Protein 3IFV (pdb70)

Radius of gyration: 31.75 Å; Cα contacts (8 Å, |Δi|>4): 1820; chains: 3; bounding box: 83×83×33 Å

B-factor: mean 26.05, std 8.72, range [5.98, 57.36]

Structure (mmCIF, N/CA/C/O backbone):
data_3IFV
#
_entry.id   3IFV
#
_cell.length_a   83.360
_cell.length_b   143.760
_cell.length_c   78.030
_cell.angle_alpha   90.00
_cell.angle_beta   121.56
_cell.angle_gamma   90.00
#
_symmetry.space_group_name_H-M   'C 1 2 1'
#
loop_
_entity.id
_entity.type
_entity.pdbx_description
1 polymer PCNA
2 non-polymer 'SODIUM ION'
3 water water
#
loop_
_atom_site.group_PDB
_atom_site.id
_atom_site.type_symbol
_atom_site.label_atom_id
_atom_site.label_alt_id
_atom_site.label_comp_id
_atom_site.label_asym_id
_atom_site.label_entity_id
_atom_site.label_seq_id
_atom_site.pdbx_PDB_ins_code
_atom_site.Cartn_x
_atom_site.Cartn_y
_atom_site.Cartn_z
_atom_site.occupancy
_atom_site.B_iso_or_equiv
_atom_site.auth_seq_id
_atom_site.auth_comp_id
_atom_site.auth_asym_id
_atom_site.auth_atom_id
_atom_site.pdbx_PDB_model_num
ATOM 1 N N . PHE A 1 2 ? 27.686 39.611 18.343 1.00 45.24 2 PHE A N 1
ATOM 2 C CA . PHE A 1 2 ? 26.996 38.610 19.215 1.00 45.35 2 PHE A CA 1
ATOM 3 C C . PHE A 1 2 ? 27.907 37.921 20.235 1.00 44.94 2 PHE A C 1
ATOM 4 O O . PHE A 1 2 ? 29.084 37.681 19.979 1.00 44.67 2 PHE A O 1
ATOM 12 N N . LYS A 1 3 ? 27.344 37.578 21.386 1.00 44.07 3 LYS A N 1
ATOM 13 C CA . LYS A 1 3 ? 28.058 36.669 22.257 1.00 43.72 3 LYS A CA 1
ATOM 14 C C . LYS A 1 3 ? 27.157 35.905 23.239 1.00 42.27 3 LYS A C 1
ATOM 15 O O . LYS A 1 3 ? 26.390 36.497 23.984 1.00 42.46 3 LYS A O 1
ATOM 21 N N . ALA A 1 4 ? 27.247 34.579 23.221 1.00 40.81 4 ALA A N 1
ATOM 22 C CA . ALA A 1 4 ? 26.358 33.778 24.060 1.00 38.91 4 ALA A CA 1
ATOM 23 C C . ALA A 1 4 ? 27.012 32.588 24.697 1.00 37.37 4 ALA A C 1
ATOM 24 O O . ALA A 1 4 ? 27.962 32.069 24.204 1.00 37.75 4 ALA A O 1
ATOM 26 N N . ILE A 1 5 ? 26.433 32.124 25.778 1.00 36.87 5 ILE A N 1
ATOM 27 C CA . ILE A 1 5 ? 26.918 30.956 26.427 1.00 36.71 5 ILE A CA 1
ATOM 28 C C . ILE A 1 5 ? 25.691 30.104 26.712 1.00 36.27 5 ILE A C 1
ATOM 29 O O . ILE A 1 5 ? 24.875 30.449 27.551 1.00 36.08 5 ILE A O 1
ATOM 34 N N . VAL A 1 6 ? 25.521 29.015 25.962 1.00 36.67 6 VAL A N 1
ATOM 35 C CA . VAL A 1 6 ? 24.272 28.242 26.054 1.00 35.26 6 VAL A CA 1
ATOM 36 C C . VAL A 1 6 ? 24.441 26.764 26.408 1.00 34.69 6 VAL A C 1
ATOM 37 O O . VAL A 1 6 ? 25.420 26.095 26.006 1.00 33.56 6 VAL A O 1
ATOM 41 N N . SER A 1 7 ? 23.484 26.267 27.179 1.00 33.33 7 SER A N 1
ATOM 42 C CA . SER A 1 7 ? 23.345 24.846 27.434 1.00 33.62 7 SER A CA 1
ATOM 43 C C . SER A 1 7 ? 23.313 24.091 26.113 1.00 33.49 7 SER A C 1
ATOM 44 O O . SER A 1 7 ? 22.561 24.459 25.222 1.00 33.96 7 SER A O 1
ATOM 47 N N . ALA A 1 8 ? 24.167 23.084 25.954 1.00 33.93 8 ALA A N 1
ATOM 48 C CA . ALA A 1 8 ? 24.126 22.208 24.779 1.00 33.49 8 ALA A CA 1
ATOM 49 C C . ALA A 1 8 ? 22.732 21.604 24.518 1.00 33.14 8 ALA A C 1
ATOM 50 O O . ALA A 1 8 ? 22.271 21.579 23.364 1.00 33.28 8 ALA A O 1
ATOM 52 N N . ALA A 1 9 ? 22.082 21.088 25.568 1.00 31.45 9 ALA A N 1
ATOM 53 C CA . ALA A 1 9 ? 20.847 20.344 25.409 1.00 31.61 9 ALA A CA 1
ATOM 54 C C . ALA A 1 9 ? 19.730 21.295 25.073 1.00 31.35 9 ALA A C 1
ATOM 55 O O . ALA A 1 9 ? 18.778 20.932 24.428 1.00 30.44 9 ALA A O 1
ATOM 57 N N . THR A 1 10 ? 19.885 22.537 25.511 1.00 31.52 10 THR A N 1
ATOM 58 C CA . THR A 1 10 ? 18.864 23.545 25.287 1.00 31.63 10 THR A CA 1
ATOM 59 C C . THR A 1 10 ? 19.005 24.044 23.858 1.00 31.08 10 THR A C 1
ATOM 60 O O . THR A 1 10 ? 18.006 24.238 23.162 1.00 30.58 10 THR A O 1
ATOM 64 N N . LEU A 1 11 ? 20.241 24.197 23.407 1.00 29.15 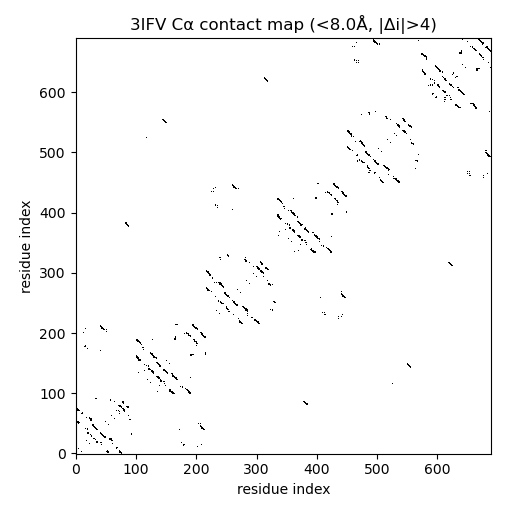11 LEU A N 1
ATOM 65 C CA . LEU A 1 11 ? 20.439 24.674 22.052 1.00 28.80 11 LEU A CA 1
ATOM 66 C C . LEU A 1 11 ? 20.141 23.592 21.005 1.00 28.77 11 LEU A C 1
ATOM 67 O O . LEU A 1 11 ? 19.680 23.923 19.902 1.00 29.54 11 LEU A O 1
ATOM 72 N N . ARG A 1 12 ? 20.389 22.331 21.335 1.00 27.09 12 ARG A N 1
ATOM 73 C CA . ARG A 1 12 ? 20.060 21.238 20.432 1.00 28.14 12 ARG A CA 1
ATOM 74 C C . ARG A 1 12 ? 18.534 21.064 20.263 1.00 27.08 12 ARG A C 1
ATOM 75 O O . ARG A 1 12 ? 18.072 20.774 19.168 1.00 28.01 12 ARG A O 1
ATOM 83 N N . ASP A 1 13 ? 17.771 21.228 21.347 1.00 26.71 13 ASP A N 1
ATOM 84 C CA . ASP A 1 13 ? 16.306 21.056 21.305 1.00 26.51 13 ASP A CA 1
ATOM 85 C C . ASP A 1 13 ? 15.793 22.205 20.465 1.00 25.92 13 ASP A C 1
ATOM 86 O O . ASP A 1 13 ? 14.824 22.061 19.728 1.00 25.83 13 ASP A O 1
ATOM 91 N N . ALA A 1 14 ? 16.449 23.353 20.612 1.00 25.18 14 ALA A N 1
ATOM 92 C CA . ALA A 1 14 ? 16.113 24.568 19.846 1.00 24.43 14 ALA A CA 1
ATOM 93 C C . ALA A 1 14 ? 16.213 24.393 18.365 1.00 24.03 14 ALA A C 1
ATOM 94 O O . ALA A 1 14 ? 15.239 24.709 17.633 1.00 22.54 14 ALA A O 1
ATOM 96 N N . LEU A 1 15 ? 17.426 23.997 17.923 1.00 23.18 15 LEU A N 1
ATOM 97 C CA . LEU A 1 15 ? 17.771 23.847 16.509 1.00 23.29 15 LEU A CA 1
ATOM 98 C C . LEU A 1 15 ? 17.069 22.649 15.858 1.00 22.79 15 LEU A C 1
ATOM 99 O O . LEU A 1 15 ? 16.823 22.609 14.646 1.00 22.10 15 LEU A O 1
ATOM 104 N N . ASP A 1 16 ? 16.774 21.667 16.677 1.00 21.79 16 ASP A N 1
ATOM 105 C CA . ASP A 1 16 ? 16.054 20.480 16.236 1.00 22.67 16 ASP A CA 1
ATOM 106 C C . ASP A 1 16 ? 14.673 20.835 15.676 1.00 22.27 16 ASP A C 1
ATOM 107 O O . ASP A 1 16 ? 14.305 20.381 14.577 1.00 22.04 16 ASP A O 1
ATOM 112 N N . SER A 1 17 ? 13.922 21.644 16.428 1.00 21.39 17 SER A N 1
ATOM 113 C CA . SER A 1 17 ? 12.559 22.045 16.048 1.00 22.52 17 SER A CA 1
ATOM 114 C C . SER A 1 17 ? 12.569 22.696 14.639 1.00 22.76 17 SER A C 1
ATOM 115 O O . SER A 1 17 ? 11.666 22.489 13.838 1.00 21.74 17 SER A O 1
ATOM 118 N N . VAL A 1 18 ? 13.601 23.473 14.346 1.00 21.98 18 VAL A N 1
ATOM 119 C CA . VAL A 1 18 ? 13.738 24.058 13.002 1.00 22.65 18 VAL A CA 1
ATOM 120 C C . VAL A 1 18 ? 14.339 23.082 11.964 1.00 22.26 18 VAL A C 1
ATOM 121 O O . VAL A 1 18 ? 13.898 23.057 10.802 1.00 24.73 18 VAL A O 1
ATOM 125 N N . SER A 1 19 ? 15.343 22.283 12.350 1.00 21.22 19 SER A N 1
ATOM 126 C CA . SER A 1 19 ? 16.050 21.356 11.466 1.00 22.19 19 SER A CA 1
ATOM 127 C C . SER A 1 19 ? 15.124 20.353 10.789 1.00 23.38 19 SER A C 1
ATOM 128 O O . SER A 1 19 ? 15.315 19.936 9.649 1.00 21.67 19 SER A O 1
ATOM 131 N N . VAL A 1 20 ? 14.169 19.913 11.583 1.00 23.71 20 VAL A N 1
ATOM 132 C CA . VAL A 1 20 ? 13.066 19.113 11.116 1.00 27.33 20 VAL A CA 1
ATOM 133 C C . VAL A 1 20 ? 12.376 19.618 9.822 1.00 28.43 20 VAL A C 1
ATOM 134 O O . VAL A 1 20 ? 12.016 18.805 8.976 1.00 30.82 20 VAL A O 1
ATOM 138 N N . LEU A 1 21 ? 12.266 20.936 9.630 1.00 30.10 21 LEU A N 1
ATOM 139 C CA . LEU A 1 21 ? 11.582 21.516 8.484 1.00 31.03 21 LEU A CA 1
ATOM 140 C C . LEU A 1 21 ? 12.440 22.029 7.318 1.00 33.14 21 LEU A C 1
ATOM 141 O O . LEU A 1 21 ? 11.908 22.278 6.245 1.00 33.48 21 LEU A O 1
ATOM 146 N N . VAL A 1 22 ? 13.729 22.258 7.538 1.00 33.19 22 VAL A N 1
ATOM 147 C CA . VAL A 1 22 ? 14.529 22.834 6.513 1.00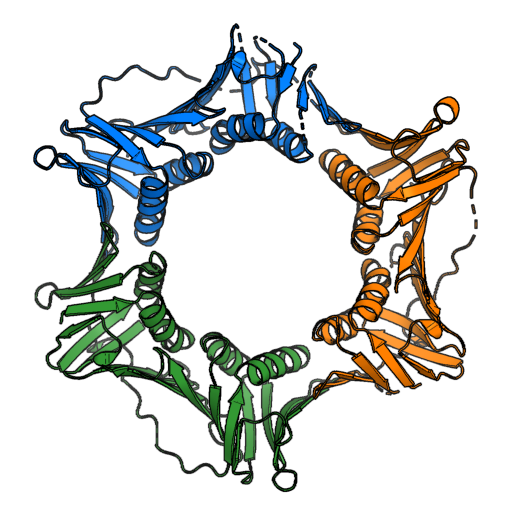 34.47 22 VAL A CA 1
ATOM 148 C C . VAL A 1 22 ? 15.952 22.583 6.875 1.00 35.60 22 VAL A C 1
ATOM 149 O O . VAL A 1 22 ? 16.271 22.471 8.047 1.00 34.87 22 VAL A O 1
ATOM 153 N N . ASP A 1 23 ? 16.784 22.473 5.856 1.00 36.74 23 ASP A N 1
ATOM 154 C CA . ASP A 1 23 ? 18.227 22.262 6.013 1.00 37.80 23 ASP A CA 1
ATOM 155 C C . ASP A 1 23 ? 19.000 23.573 6.276 1.00 37.58 23 ASP A C 1
ATOM 156 O O . ASP A 1 23 ? 20.166 23.524 6.658 1.00 37.89 23 ASP A O 1
ATOM 161 N N . GLU A 1 24 ? 18.380 24.737 6.070 1.00 37.83 24 GLU A N 1
ATOM 162 C CA . GLU A 1 24 ? 19.051 26.049 6.250 1.00 38.26 24 GLU A CA 1
ATOM 163 C C . GLU A 1 24 ? 18.103 27.152 6.787 1.00 38.23 24 GLU A C 1
ATOM 164 O O . GLU A 1 24 ? 16.862 27.021 6.613 1.00 39.02 24 GLU A O 1
ATOM 170 N N . CYS A 1 25 ? 18.636 28.218 7.407 1.00 36.57 25 CYS A N 1
ATOM 171 C CA . CYS A 1 25 ? 17.780 29.194 8.151 1.00 36.25 25 CYS A CA 1
ATOM 172 C C . CYS A 1 25 ? 18.319 30.561 8.663 1.00 36.77 25 CYS A C 1
ATOM 173 O O . CYS A 1 25 ? 19.551 30.778 8.764 1.00 36.61 25 CYS A O 1
ATOM 176 N N . LYS A 1 26 ? 17.374 31.445 9.050 1.00 36.35 26 LYS A N 1
ATOM 177 C CA . LYS A 1 26 ? 17.668 32.760 9.645 1.00 36.55 26 LYS A CA 1
ATOM 178 C C . LYS A 1 26 ? 17.556 32.902 11.172 1.00 37.47 26 LYS A C 1
ATOM 179 O O . LYS A 1 26 ? 16.481 32.805 11.757 1.00 37.13 26 LYS A O 1
ATOM 185 N N . ILE A 1 27 ? 18.655 33.235 11.829 1.00 37.87 27 ILE A N 1
ATOM 186 C CA . ILE A 1 27 ? 18.579 33.510 13.268 1.00 38.08 27 ILE A CA 1
ATOM 187 C C . ILE A 1 27 ? 18.506 35.041 13.509 1.00 39.74 27 ILE A C 1
ATOM 188 O O . ILE A 1 27 ? 19.228 35.824 12.838 1.00 40.54 27 ILE A O 1
ATOM 193 N N . ARG A 1 28 ? 17.666 35.460 14.470 1.00 40.05 28 ARG A N 1
ATOM 194 C CA . ARG A 1 28 ? 17.418 36.871 14.702 1.00 41.09 28 ARG A CA 1
ATOM 195 C C . ARG A 1 28 ? 17.537 37.391 16.149 1.00 41.76 28 ARG A C 1
ATOM 196 O O . ARG A 1 28 ? 17.186 36.705 17.118 1.00 42.15 28 ARG A O 1
ATOM 204 N N . GLU A 1 32 ? 16.482 40.616 24.515 1.00 47.72 32 GLU A N 1
ATOM 205 C CA . GLU A 1 32 ? 15.605 39.822 25.399 1.00 46.77 32 GLU A CA 1
ATOM 206 C C . GLU A 1 32 ? 15.408 38.364 24.948 1.00 46.09 32 GLU A C 1
ATOM 207 O O . GLU A 1 32 ? 14.932 37.553 25.754 1.00 45.36 32 GLU A O 1
ATOM 213 N N . SER A 1 33 ? 15.733 38.044 23.688 1.00 44.38 33 SER A N 1
ATOM 214 C CA . SER A 1 33 ? 15.499 36.674 23.152 1.00 44.14 33 SER A CA 1
ATOM 215 C C . SER A 1 33 ? 16.045 36.286 21.760 1.00 42.64 33 SER A C 1
ATOM 216 O O . SER A 1 33 ? 16.367 37.127 20.928 1.00 42.31 33 SER A O 1
ATOM 219 N N . LEU A 1 34 ? 16.162 34.979 21.538 1.00 40.84 34 LEU A N 1
ATOM 220 C CA . LEU A 1 34 ? 16.558 34.478 20.253 1.00 39.16 34 LEU A CA 1
ATOM 221 C C . LEU A 1 34 ? 15.349 33.815 19.537 1.00 38.53 34 LEU A C 1
ATOM 222 O O . LEU A 1 34 ? 14.518 33.128 20.171 1.00 38.92 34 LEU A O 1
ATOM 227 N N . SER A 1 35 ? 15.272 34.029 18.223 1.00 37.89 35 SER A N 1
ATOM 228 C CA . SER A 1 35 ? 14.201 33.505 17.394 1.00 37.25 35 SER A CA 1
ATOM 229 C C . SER A 1 35 ? 14.593 33.081 15.967 1.00 37.08 35 SER A C 1
ATOM 230 O O . SER A 1 35 ? 15.503 33.623 15.308 1.00 35.60 35 SER A O 1
ATOM 233 N N . ILE A 1 36 ? 13.843 32.090 15.489 1.00 36.74 36 ILE A N 1
ATOM 234 C CA . ILE A 1 36 ? 13.936 31.603 14.132 1.00 35.50 36 ILE A CA 1
ATOM 235 C C . ILE A 1 36 ? 12.503 31.331 13.634 1.00 35.65 36 ILE A C 1
ATOM 236 O O . ILE A 1 36 ? 11.660 30.816 14.397 1.00 35.50 36 ILE A O 1
ATOM 241 N N . ARG A 1 37 ? 12.236 31.687 12.378 1.00 34.63 37 ARG A N 1
ATOM 242 C CA . ARG A 1 37 ? 10.957 31.356 11.740 1.00 35.02 37 ARG A CA 1
ATOM 243 C C . ARG A 1 37 ? 11.292 30.946 10.346 1.00 33.37 37 ARG A C 1
ATOM 244 O O . ARG A 1 37 ? 12.020 31.634 9.664 1.00 34.24 37 ARG A O 1
ATOM 252 N N . ALA A 1 38 ? 10.819 29.772 9.941 1.00 32.70 38 ALA A N 1
ATOM 253 C CA . ALA A 1 38 ? 11.003 29.276 8.589 1.00 31.16 38 ALA A CA 1
ATOM 254 C C . ALA A 1 38 ? 9.744 28.502 8.158 1.00 30.44 38 ALA A C 1
ATOM 255 O O . ALA A 1 38 ? 8.915 28.200 8.979 1.00 28.53 38 ALA A O 1
ATOM 257 N N . VAL A 1 39 ? 9.603 28.219 6.874 1.00 29.01 39 VAL A N 1
ATOM 258 C CA . VAL A 1 39 ? 8.480 27.437 6.390 1.00 29.58 39 VAL A CA 1
ATOM 259 C C . VAL A 1 39 ? 9.245 26.604 5.412 1.00 29.07 39 VAL A C 1
ATOM 260 O O . VAL A 1 39 ? 10.264 27.064 4.937 1.00 28.77 39 VAL A O 1
ATOM 264 N N . ASP A 1 40 ? 8.777 25.386 5.137 1.00 29.46 40 ASP A N 1
ATOM 265 C CA . ASP A 1 40 ? 9.481 24.432 4.281 1.00 29.06 40 ASP A CA 1
ATOM 266 C C . ASP A 1 40 ? 9.338 24.593 2.755 1.00 29.42 40 ASP A C 1
ATOM 267 O O . ASP A 1 40 ? 8.328 25.120 2.233 1.00 29.29 40 ASP A O 1
ATOM 272 N N . PRO A 1 41 ? 10.334 24.067 2.021 1.00 29.91 41 PRO A N 1
ATOM 273 C CA . PRO A 1 41 ? 10.309 24.247 0.594 1.00 29.43 41 PRO A CA 1
ATOM 274 C C . PRO A 1 41 ? 8.876 24.196 0.042 1.00 29.74 41 PRO A C 1
ATOM 275 O O . PRO A 1 41 ? 8.610 24.893 -0.923 1.00 30.28 41 PRO A O 1
ATOM 279 N N . ALA A 1 42 ? 7.944 23.407 0.598 1.00 28.48 42 ALA A N 1
ATOM 280 C CA . ALA A 1 42 ? 6.639 23.312 -0.124 1.00 26.47 42 ALA A CA 1
ATOM 281 C C . ALA A 1 42 ? 5.597 24.279 0.342 1.00 25.98 42 ALA A C 1
ATOM 282 O O . ALA A 1 42 ? 4.451 24.204 -0.116 1.00 25.98 42 ALA A O 1
ATOM 284 N N . ASN A 1 43 ? 5.966 25.158 1.280 1.00 26.62 43 ASN A N 1
ATOM 285 C CA . ASN A 1 43 ? 5.020 26.025 1.977 1.00 26.87 43 ASN A CA 1
ATOM 286 C C . ASN A 1 43 ? 3.911 25.322 2.674 1.00 25.62 43 ASN A C 1
ATOM 287 O O . ASN A 1 43 ? 2.804 25.761 2.620 1.00 25.92 43 ASN A O 1
ATOM 292 N N . VAL A 1 44 ? 4.210 24.235 3.347 1.00 25.30 44 VAL A N 1
ATOM 293 C CA . VAL A 1 44 ? 3.175 23.447 3.986 1.00 24.60 44 VAL A CA 1
ATOM 294 C C . VAL A 1 44 ? 3.378 23.442 5.528 1.00 24.17 44 VAL A C 1
ATOM 295 O O . VAL A 1 44 ? 2.426 23.543 6.318 1.00 22.12 44 VAL A O 1
ATOM 299 N N . GLY A 1 45 ? 4.635 23.438 5.949 1.00 22.18 45 GLY A N 1
ATOM 300 C CA . GLY A 1 45 ? 4.913 23.393 7.377 1.00 22.88 45 GLY A CA 1
ATOM 301 C C . GLY A 1 45 ? 5.674 24.644 7.798 1.00 22.26 45 GLY A C 1
ATOM 302 O O . GLY A 1 45 ? 6.552 25.091 7.065 1.00 23.41 45 GLY A O 1
ATOM 303 N N . MET A 1 46 ? 5.429 25.155 8.990 1.00 21.49 46 MET A N 1
ATOM 304 C CA . MET A 1 46 ? 6.111 26.403 9.428 1.00 22.72 46 MET A CA 1
ATOM 305 C C . MET A 1 46 ? 6.552 26.202 10.850 1.00 23.14 46 MET A C 1
ATOM 306 O O . MET A 1 46 ? 5.863 25.465 11.570 1.00 23.45 46 MET A O 1
ATOM 311 N N . VAL A 1 47 ? 7.639 26.870 11.282 1.00 22.42 47 VAL A N 1
ATOM 312 C CA . VAL A 1 47 ? 8.047 26.837 12.744 1.00 24.06 47 VAL A CA 1
ATOM 313 C C . VAL A 1 47 ? 8.319 28.247 13.329 1.00 25.20 47 VAL A C 1
ATOM 314 O O . VAL A 1 47 ? 8.751 29.106 12.634 1.00 25.39 47 VAL A O 1
ATOM 318 N N . ASP A 1 48 ? 8.066 28.482 14.614 1.00 27.25 48 ASP A N 1
ATOM 319 C CA . ASP A 1 48 ? 8.409 29.777 15.171 1.00 28.86 48 ASP A CA 1
ATOM 320 C C . ASP A 1 48 ? 8.981 29.379 16.487 1.00 28.58 48 ASP A C 1
ATOM 321 O O . ASP A 1 48 ? 8.269 28.954 17.366 1.00 28.78 48 ASP A O 1
ATOM 326 N N . LEU A 1 49 ? 10.298 29.435 16.574 1.00 29.89 49 LEU A N 1
ATOM 327 C CA . LEU A 1 49 ? 11.030 29.102 17.784 1.00 30.81 49 LEU A CA 1
ATOM 328 C C . LEU A 1 49 ? 11.297 30.423 18.526 1.00 32.23 49 LEU A C 1
ATOM 329 O O . LEU A 1 49 ? 11.759 31.344 17.898 1.00 31.33 49 LEU A O 1
ATOM 334 N N . THR A 1 50 ? 11.004 30.509 19.834 1.00 33.85 50 THR A N 1
ATOM 335 C CA . THR A 1 50 ? 11.548 31.627 20.648 1.00 35.45 50 THR A CA 1
ATOM 336 C C . THR A 1 50 ? 12.256 31.269 21.961 1.00 34.54 50 THR A C 1
ATOM 337 O O . THR A 1 50 ? 11.628 30.717 22.897 1.00 36.33 50 THR A O 1
ATOM 341 N N . LEU A 1 51 ? 13.569 31.523 22.000 1.00 34.45 51 LEU A N 1
ATOM 342 C CA . LEU A 1 51 ? 14.426 31.287 23.179 1.00 34.48 51 LEU A CA 1
ATOM 343 C C . LEU A 1 51 ? 14.618 32.560 24.011 1.00 34.72 51 LEU A C 1
ATOM 344 O O . LEU A 1 51 ? 15.204 33.500 23.490 1.00 35.10 51 LEU A O 1
ATOM 349 N N . ASP A 1 52 ? 14.132 32.600 25.259 1.00 36.44 52 ASP A N 1
ATOM 350 C CA . ASP A 1 52 ? 14.320 33.809 26.147 1.00 38.04 52 ASP A CA 1
ATOM 351 C C . ASP A 1 52 ? 15.781 33.983 26.702 1.00 38.52 52 ASP A C 1
ATOM 352 O O . ASP A 1 52 ? 16.532 32.999 26.805 1.00 38.59 52 ASP A O 1
ATOM 357 N N . ALA A 1 53 ? 16.192 35.214 27.044 1.00 38.33 53 ALA A N 1
ATOM 358 C CA . ALA A 1 53 ? 17.560 35.404 27.537 1.00 38.52 53 ALA A CA 1
ATOM 359 C C . ALA A 1 53 ? 17.784 34.472 28.702 1.00 38.37 53 ALA A C 1
ATOM 360 O O . ALA A 1 53 ? 18.821 33.814 28.771 1.00 39.40 53 ALA A O 1
ATOM 362 N N . ALA A 1 54 ? 16.828 34.417 29.620 1.00 38.60 54 ALA A N 1
ATOM 363 C CA . ALA A 1 54 ? 16.939 33.494 30.773 1.00 39.41 54 ALA A CA 1
ATOM 364 C C . ALA A 1 54 ? 17.206 32.004 30.445 1.00 39.87 54 ALA A C 1
ATOM 365 O O . ALA A 1 54 ? 17.563 31.244 31.353 1.00 40.35 54 ALA A O 1
ATOM 367 N N . ALA A 1 55 ? 17.043 31.579 29.183 1.00 40.56 55 ALA A N 1
ATOM 368 C CA . ALA A 1 55 ? 17.380 30.184 28.777 1.00 40.65 55 ALA A CA 1
ATOM 369 C C . ALA A 1 55 ? 18.876 30.015 28.604 1.00 40.78 55 ALA A C 1
ATOM 370 O O . ALA A 1 55 ? 19.379 28.905 28.506 1.00 40.22 55 ALA A O 1
ATOM 372 N N . PHE A 1 56 ? 19.553 31.156 28.539 1.00 41.97 56 PHE A N 1
ATOM 373 C CA . PHE A 1 56 ? 20.970 31.290 28.271 1.00 43.02 56 PHE A CA 1
ATOM 374 C C . PHE A 1 56 ? 21.716 31.587 29.568 1.00 44.60 56 PHE A C 1
ATOM 375 O O . PHE A 1 56 ? 21.377 32.554 30.271 1.00 44.73 56 PHE A O 1
ATOM 383 N N . GLU A 1 57 ? 22.747 30.796 29.873 1.00 45.90 57 GLU A N 1
ATOM 384 C CA . GLU A 1 57 ? 23.719 31.156 30.937 1.00 46.73 57 GLU A CA 1
ATOM 385 C C . GLU A 1 57 ? 24.123 32.625 30.854 1.00 46.86 57 GLU A C 1
ATOM 386 O O . GLU A 1 57 ? 24.149 33.331 31.855 1.00 47.09 57 GLU A O 1
ATOM 392 N N . SER A 1 58 ? 24.465 33.057 29.644 1.00 47.18 58 SER A N 1
ATOM 393 C CA . SER A 1 58 ? 24.843 34.432 29.366 1.00 47.14 58 SER A CA 1
ATOM 394 C C . SER A 1 58 ? 24.412 34.844 27.939 1.00 47.19 58 SER A C 1
ATOM 395 O O . SER A 1 58 ? 24.469 34.060 26.999 1.00 46.97 58 SER A O 1
ATOM 398 N N . TYR A 1 59 ? 23.975 36.093 27.800 1.00 47.88 59 TYR A N 1
ATOM 399 C CA . TYR A 1 59 ? 23.331 36.563 26.590 1.00 47.46 59 TYR A CA 1
ATOM 400 C C . TYR A 1 59 ? 23.218 38.098 26.585 1.00 47.41 59 TYR A C 1
ATOM 401 O O . TYR A 1 59 ? 23.481 38.768 25.575 1.00 47.69 59 TYR A O 1
ATOM 410 N N . VAL A 1 65 ? 20.620 39.892 13.064 1.00 41.62 65 VAL A N 1
ATOM 411 C CA . VAL A 1 65 ? 20.096 38.864 12.203 1.00 42.25 65 VAL A CA 1
ATOM 412 C C . VAL A 1 65 ? 21.165 38.197 11.384 1.00 42.62 65 VAL A C 1
ATOM 413 O O . VAL A 1 65 ? 21.631 38.774 10.409 1.00 43.81 65 VAL A O 1
ATOM 417 N N . ILE A 1 66 ? 21.530 36.965 11.715 1.00 43.15 66 ILE A N 1
ATOM 418 C CA . ILE A 1 66 ? 22.468 36.219 10.857 1.00 42.67 66 ILE A CA 1
ATOM 419 C C . ILE A 1 66 ? 21.789 35.050 10.166 1.00 42.75 66 ILE A C 1
ATOM 420 O O . ILE A 1 66 ? 20.657 34.697 10.517 1.00 43.62 66 ILE A O 1
ATOM 425 N N . GLY A 1 67 ? 22.462 34.451 9.183 1.00 41.91 67 GLY A N 1
ATOM 426 C CA . GLY A 1 67 ? 21.817 33.429 8.365 1.00 41.38 67 GLY A CA 1
ATOM 427 C C . GLY A 1 67 ? 22.636 32.157 8.327 1.00 41.53 67 GLY A C 1
ATOM 428 O O . GLY A 1 67 ? 23.622 32.068 7.586 1.00 42.60 67 GLY A O 1
ATOM 429 N N . VAL A 1 68 ? 22.204 31.151 9.093 1.00 40.53 68 VAL A N 1
ATOM 430 C CA . VAL A 1 68 ? 23.000 29.937 9.382 1.00 39.26 68 VAL A CA 1
ATOM 431 C C . VAL A 1 68 ? 22.771 28.690 8.533 1.00 38.92 68 VAL A C 1
ATOM 432 O O . VAL A 1 68 ? 21.627 28.306 8.212 1.00 39.73 68 VAL A O 1
ATOM 436 N N . ASN A 1 69 ? 23.849 27.982 8.239 1.00 37.84 69 ASN A N 1
ATOM 437 C CA . ASN A 1 69 ? 23.681 26.609 7.774 1.00 37.75 69 ASN A CA 1
ATOM 438 C C . ASN A 1 69 ? 23.271 25.635 8.906 1.00 38.10 69 ASN A C 1
ATOM 439 O O . ASN A 1 69 ? 24.103 25.172 9.726 1.00 36.84 69 ASN A O 1
ATOM 444 N N . LEU A 1 70 ? 21.989 25.293 8.952 1.00 37.12 70 LEU A N 1
ATOM 445 C CA . LEU A 1 70 ? 21.452 24.643 10.150 1.00 36.26 70 LEU A CA 1
ATOM 446 C C . LEU A 1 70 ? 21.940 23.218 10.458 1.00 35.25 70 LEU A C 1
ATOM 447 O O . LEU A 1 70 ? 22.123 22.859 11.603 1.00 35.55 70 LEU A O 1
ATOM 452 N N . SER A 1 71 ? 22.203 22.401 9.464 1.00 35.29 71 SER A N 1
ATOM 453 C CA . SER A 1 71 ? 22.573 21.031 9.764 1.00 34.31 71 SER A CA 1
ATOM 454 C C . SER A 1 71 ? 24.034 20.929 10.257 1.00 35.26 71 SER A C 1
ATOM 455 O O . SER A 1 71 ? 24.453 19.943 10.935 1.00 33.76 71 SER A O 1
ATOM 458 N N . ARG A 1 72 ? 24.802 21.977 9.987 1.00 34.81 72 ARG A N 1
ATOM 459 C CA . ARG A 1 72 ? 26.195 21.925 10.395 1.00 35.40 72 ARG A CA 1
ATOM 460 C C . ARG A 1 72 ? 26.295 22.399 11.815 1.00 34.51 72 ARG A C 1
ATOM 461 O O . ARG A 1 72 ? 27.147 21.925 12.567 1.00 35.27 72 ARG A O 1
ATOM 469 N N . LEU A 1 73 ? 25.481 23.395 12.150 1.00 33.39 73 LEU A N 1
ATOM 470 C CA . LEU A 1 73 ? 25.483 23.898 13.507 1.00 32.54 73 LEU A CA 1
ATOM 471 C C . LEU A 1 73 ? 25.060 22.765 14.415 1.00 31.53 73 LEU A C 1
ATOM 472 O O . LEU A 1 73 ? 25.559 22.639 15.529 1.00 31.37 73 LEU A O 1
ATOM 477 N N . GLU A 1 74 ? 24.159 21.916 13.934 1.00 30.00 74 GLU A N 1
ATOM 478 C CA . GLU A 1 74 ? 23.710 20.807 14.765 1.00 28.99 74 GLU A CA 1
ATOM 479 C C . GLU A 1 74 ? 24.848 19.857 15.020 1.00 29.47 74 GLU A C 1
ATOM 480 O O . GLU A 1 74 ? 25.134 19.472 16.166 1.00 29.61 74 GLU A O 1
ATOM 486 N N . GLU A 1 75 ? 25.480 19.457 13.939 1.00 28.98 75 GLU A N 1
ATOM 487 C CA . GLU A 1 75 ? 26.629 18.580 14.001 1.00 29.95 75 GLU A CA 1
ATOM 488 C C . GLU A 1 75 ? 27.711 19.037 14.956 1.00 29.36 75 GLU A C 1
ATOM 489 O O . GLU A 1 75 ? 28.320 18.233 15.655 1.00 30.15 75 GLU A O 1
ATOM 495 N N . VAL A 1 76 ? 27.982 20.330 14.995 1.00 29.84 76 VAL A N 1
ATOM 496 C CA . VAL A 1 76 ? 28.970 20.845 15.966 1.00 29.52 76 VAL A CA 1
ATOM 497 C C . VAL A 1 76 ? 28.450 20.848 17.413 1.00 29.50 76 VAL A C 1
ATOM 498 O O . VAL A 1 76 ? 29.141 20.424 18.362 1.00 29.73 76 VAL A O 1
ATOM 502 N N . ALA A 1 77 ? 27.236 21.330 17.608 1.00 28.80 77 ALA A N 1
ATOM 503 C CA . ALA A 1 77 ? 26.670 21.259 18.952 1.00 28.26 77 ALA A CA 1
ATOM 504 C C . ALA A 1 77 ? 26.632 19.837 19.506 1.00 28.52 77 ALA A C 1
ATOM 505 O O . ALA A 1 77 ? 26.529 19.664 20.712 1.00 28.74 77 ALA A O 1
ATOM 507 N N . GLY A 1 78 ? 26.686 18.814 18.656 1.00 29.37 78 GLY A N 1
ATOM 508 C CA . GLY A 1 78 ? 26.724 17.416 19.157 1.00 30.18 78 GLY A CA 1
ATOM 509 C C . GLY A 1 78 ? 28.106 16.997 19.680 1.00 32.27 78 GLY A C 1
ATOM 510 O O . GLY A 1 78 ? 28.390 15.802 19.895 1.00 33.05 78 GLY A O 1
ATOM 511 N N . MET A 1 79 ? 29.000 17.959 19.860 1.00 33.50 79 MET A N 1
ATOM 512 C CA . MET A 1 79 ? 30.363 17.676 20.344 1.00 34.41 79 MET A CA 1
ATOM 513 C C . MET A 1 79 ? 30.463 18.053 21.828 1.00 35.13 79 MET A C 1
ATOM 514 O O . MET A 1 79 ? 31.548 18.183 22.390 1.00 36.22 79 MET A O 1
ATOM 519 N N . ALA A 1 80 ? 29.323 18.262 22.448 1.00 34.87 80 ALA A N 1
ATOM 520 C CA . ALA A 1 80 ? 29.308 18.823 23.767 1.00 35.36 80 ALA A CA 1
ATOM 521 C C . ALA A 1 80 ? 28.860 17.786 24.792 1.00 35.99 80 ALA A C 1
ATOM 522 O O . ALA A 1 80 ? 27.951 17.000 24.514 1.00 36.68 80 ALA A O 1
ATOM 524 N N . LEU A 1 85 ? 28.376 23.423 28.095 1.00 34.78 85 LEU A N 1
ATOM 525 C CA . LEU A 1 85 ? 28.092 24.793 27.667 1.00 34.47 85 LEU A CA 1
ATOM 526 C C . LEU A 1 85 ? 28.753 25.128 26.328 1.00 34.57 85 LEU A C 1
ATOM 527 O O . LEU A 1 85 ? 29.942 24.900 26.136 1.00 34.53 85 LEU A O 1
ATOM 532 N N . ILE A 1 86 ? 27.982 25.694 25.408 1.00 33.67 86 ILE A N 1
ATOM 533 C CA . ILE A 1 86 ? 28.532 26.123 24.130 1.00 33.46 86 ILE A CA 1
ATOM 534 C C . ILE A 1 86 ? 28.695 27.615 24.167 1.00 34.23 86 ILE A C 1
ATOM 535 O O . ILE A 1 86 ? 27.773 28.344 24.561 1.00 34.23 86 ILE A O 1
ATOM 540 N N . HIS A 1 87 ? 29.887 28.073 23.807 1.00 34.41 87 HIS A N 1
ATOM 541 C CA . HIS A 1 87 ? 30.097 29.488 23.733 1.00 35.90 87 HIS A CA 1
ATOM 542 C C . HIS A 1 87 ? 29.806 29.931 22.333 1.00 35.66 87 HIS A C 1
ATOM 543 O O . HIS A 1 87 ? 30.290 29.333 21.411 1.00 36.76 87 HIS A O 1
ATOM 550 N N . LEU A 1 88 ? 29.001 30.976 22.173 1.00 36.05 88 LEU A N 1
ATOM 551 C CA . LEU A 1 88 ? 28.761 31.518 20.834 1.00 35.43 88 LEU A CA 1
ATOM 552 C C . LEU A 1 88 ? 29.188 32.973 20.852 1.00 35.71 88 LEU A C 1
ATOM 553 O O . LEU A 1 88 ? 28.842 33.755 21.768 1.00 34.30 88 LEU A O 1
ATOM 558 N N . THR A 1 89 ? 29.982 33.279 19.841 1.00 35.94 89 THR A N 1
ATOM 559 C CA . THR A 1 89 ? 30.576 34.554 19.607 1.00 36.53 89 THR A CA 1
ATOM 560 C C . THR A 1 89 ? 30.286 34.948 18.174 1.00 36.06 89 THR A C 1
ATOM 561 O O . THR A 1 89 ? 31.099 34.705 17.309 1.00 35.80 89 THR A O 1
ATOM 565 N N . LEU A 1 97 ? 30.857 31.727 11.533 1.00 37.56 97 LEU A N 1
ATOM 566 C CA . LEU A 1 97 ? 30.438 31.791 12.934 1.00 38.54 97 LEU A CA 1
ATOM 567 C C . LEU A 1 97 ? 31.478 31.086 13.794 1.00 38.60 97 LEU A C 1
ATOM 568 O O . LEU A 1 97 ? 32.041 30.063 13.351 1.00 39.02 97 LEU A O 1
ATOM 573 N N . ASN A 1 98 ? 31.710 31.597 15.005 1.00 39.32 98 ASN A N 1
ATOM 574 C CA . ASN A 1 98 ? 32.669 30.971 15.945 1.00 40.09 98 ASN A CA 1
ATOM 575 C C . ASN A 1 98 ? 32.073 30.253 17.166 1.00 38.93 98 ASN A C 1
ATOM 576 O O . ASN A 1 98 ? 31.402 30.853 18.020 1.00 39.09 98 ASN A O 1
ATOM 581 N N . ILE A 1 99 ? 32.382 28.963 17.242 1.00 38.62 99 ILE A N 1
ATOM 582 C CA . ILE A 1 99 ? 31.856 28.074 18.261 1.00 37.47 99 ILE A CA 1
ATOM 583 C C . ILE A 1 99 ? 33.006 27.549 19.161 1.00 37.53 99 ILE A C 1
ATOM 584 O O . ILE A 1 99 ? 34.141 27.365 18.707 1.00 38.34 99 ILE A O 1
ATOM 589 N N . ARG A 1 100 ? 32.737 27.412 20.451 1.00 36.57 100 ARG A N 1
ATOM 590 C CA . ARG A 1 100 ? 33.732 26.866 21.377 1.00 36.18 100 ARG A CA 1
ATOM 591 C C . ARG A 1 100 ? 33.022 26.024 22.419 1.00 34.49 100 ARG A C 1
ATOM 592 O O . ARG A 1 100 ? 32.020 26.451 22.987 1.00 34.31 100 ARG A O 1
ATOM 600 N N . ILE A 1 101 ? 33.527 24.816 22.614 1.00 32.42 101 ILE A N 1
ATOM 601 C CA . ILE A 1 101 ? 32.979 23.906 23.584 1.00 31.98 101 ILE A CA 1
ATOM 602 C C . ILE A 1 101 ? 34.191 23.308 24.237 1.00 32.08 101 ILE A C 1
ATOM 603 O O . ILE A 1 101 ? 34.708 22.340 23.724 1.00 33.13 101 ILE A O 1
ATOM 608 N N . ASP A 1 102 ? 34.659 23.903 25.337 1.00 32.84 102 ASP A N 1
ATOM 609 C CA . ASP A 1 102 ? 35.920 23.519 25.994 1.00 33.87 102 ASP A CA 1
ATOM 610 C C . ASP A 1 102 ? 37.109 23.913 25.131 1.00 32.52 102 ASP A C 1
ATOM 611 O O . ASP A 1 102 ? 37.264 25.089 24.790 1.00 33.81 102 ASP A O 1
ATOM 616 N N . GLY A 1 103 ? 37.933 22.941 24.761 1.00 31.30 103 GLY A N 1
ATOM 617 C CA . GLY A 1 103 ? 39.144 23.226 23.981 1.00 28.28 103 GLY A CA 1
ATOM 618 C C . GLY A 1 103 ? 38.853 23.198 22.485 1.00 28.07 103 GLY A C 1
ATOM 619 O O . GLY A 1 103 ? 39.761 23.428 21.670 1.00 26.72 103 GLY A O 1
ATOM 620 N N . LEU A 1 104 ? 37.597 22.911 22.121 1.00 26.89 104 LEU A N 1
ATOM 621 C CA . LEU A 1 104 ? 37.223 22.685 20.713 1.00 26.60 104 LEU A CA 1
ATOM 622 C C . LEU A 1 104 ? 36.763 23.970 20.021 1.00 28.34 104 LEU A C 1
ATOM 623 O O . LEU A 1 104 ? 35.780 24.582 20.409 1.00 27.72 104 LEU A O 1
ATOM 628 N N . SER A 1 105 ? 37.528 24.371 19.014 1.00 29.12 105 SER A N 1
ATOM 629 C CA . SER A 1 105 ? 37.275 25.596 18.286 1.00 31.48 105 SER A CA 1
ATOM 630 C C . SER A 1 105 ? 36.856 25.351 16.871 1.00 30.07 105 SER A C 1
ATOM 631 O O . SER A 1 105 ? 37.648 24.874 16.070 1.00 29.70 105 SER A O 1
ATOM 634 N N . TYR A 1 106 ? 35.626 25.748 16.588 1.00 31.82 106 TYR A N 1
ATOM 635 C CA . TYR A 1 106 ? 35.044 25.545 15.281 1.00 34.15 106 TYR A CA 1
ATOM 636 C C . TYR A 1 106 ? 34.589 26.902 14.742 1.00 35.38 106 TYR A C 1
ATOM 637 O O . TYR A 1 106 ? 33.931 27.673 15.434 1.00 35.48 106 TYR A O 1
ATOM 646 N N . THR A 1 107 ? 34.967 27.183 13.504 1.00 36.95 107 THR A N 1
ATOM 647 C CA . THR A 1 107 ? 34.578 28.407 12.848 1.00 38.20 107 THR A CA 1
ATOM 648 C C . THR A 1 107 ? 33.701 28.013 11.658 1.00 38.36 107 THR A C 1
ATOM 649 O O . THR A 1 107 ? 34.116 27.239 10.796 1.00 39.15 107 THR A O 1
ATOM 653 N N . LEU A 1 108 ? 32.473 28.516 11.640 1.00 38.41 108 LEU A N 1
ATOM 654 C CA . LEU A 1 108 ? 31.508 28.061 10.636 1.00 38.09 108 LEU A CA 1
ATOM 655 C C . LEU A 1 108 ? 31.167 29.122 9.587 1.00 37.18 108 LEU A C 1
ATOM 656 O O . LEU A 1 108 ? 30.946 30.284 9.938 1.00 36.59 108 LEU A O 1
ATOM 661 N N . ASP A 1 112 ? 24.542 35.233 4.741 1.00 42.94 112 ASP A N 1
ATOM 662 C CA . ASP A 1 112 ? 23.732 36.425 4.453 1.00 42.30 112 ASP A CA 1
ATOM 663 C C . ASP A 1 112 ? 22.287 36.040 4.584 1.00 41.44 112 ASP A C 1
ATOM 664 O O . ASP A 1 112 ? 21.791 35.277 3.767 1.00 40.23 112 ASP A O 1
ATOM 669 N N . PRO A 1 113 ? 21.600 36.608 5.587 1.00 41.89 113 PRO A N 1
ATOM 670 C CA . PRO A 1 113 ? 20.151 36.478 5.785 1.00 42.31 113 PRO A CA 1
ATOM 671 C C . PRO A 1 113 ? 19.249 36.820 4.557 1.00 43.37 113 PRO A C 1
ATOM 672 O O . PRO A 1 113 ? 18.029 36.562 4.594 1.00 43.58 113 PRO A O 1
ATOM 676 N N . ASP A 1 114 ? 19.814 37.384 3.485 1.00 43.40 114 ASP A N 1
ATOM 677 C CA . ASP A 1 114 ? 18.986 37.773 2.327 1.00 42.95 114 ASP A CA 1
ATOM 678 C C . ASP A 1 114 ? 19.163 36.760 1.210 1.00 41.90 114 ASP A C 1
ATOM 679 O O . ASP A 1 114 ? 18.679 36.970 0.102 1.00 41.85 114 ASP A O 1
ATOM 684 N N . SER A 1 115 ? 19.854 35.669 1.549 1.00 41.08 115 SER A N 1
ATOM 685 C CA . SER A 1 115 ? 20.088 34.489 0.695 1.00 40.61 115 SER A CA 1
ATOM 686 C C . SER A 1 115 ? 18.922 33.465 0.701 1.00 40.46 115 SER A C 1
ATOM 687 O O . SER A 1 115 ? 19.108 32.283 0.359 1.00 38.78 115 SER A O 1
ATOM 690 N N . PRO A 1 120 ? 8.290 33.722 7.395 1.00 44.18 120 PRO A N 1
ATOM 691 C CA . PRO A 1 120 ? 6.869 33.577 7.113 1.00 44.42 120 PRO A CA 1
ATOM 692 C C . PRO A 1 120 ? 6.000 34.272 8.140 1.00 44.80 120 PRO A C 1
ATOM 693 O O . PRO A 1 120 ? 6.439 34.567 9.253 1.00 44.94 120 PRO A O 1
ATOM 697 N N . ASP A 1 121 ? 4.771 34.556 7.736 1.00 45.70 121 ASP A N 1
ATOM 698 C CA . ASP A 1 121 ? 3.736 35.128 8.588 1.00 46.18 121 ASP A CA 1
ATOM 699 C C . ASP A 1 121 ? 2.915 33.953 9.210 1.00 46.20 121 ASP A C 1
ATOM 700 O O . ASP A 1 121 ? 1.997 33.423 8.584 1.00 46.34 121 ASP A O 1
ATOM 705 N N . ILE A 1 122 ? 3.232 33.548 10.431 1.00 45.86 122 ILE A N 1
ATOM 706 C CA . ILE A 1 122 ? 2.321 32.670 11.140 1.00 46.00 122 ILE A CA 1
ATOM 707 C C . ILE A 1 122 ? 1.074 33.461 11.613 1.00 45.89 122 ILE A C 1
ATOM 708 O O . ILE A 1 122 ? 1.121 34.149 12.632 1.00 46.22 122 ILE A O 1
ATOM 713 N N . PRO A 1 123 ? -0.053 33.340 10.869 1.00 45.52 123 PRO A N 1
ATOM 714 C CA . PRO A 1 123 ? -1.337 33.995 11.176 1.00 44.99 123 PRO A CA 1
ATOM 715 C C . PRO A 1 123 ? -1.889 33.690 12.563 1.00 45.19 123 PRO A C 1
ATOM 716 O O . PRO A 1 123 ? -1.712 32.585 13.088 1.00 44.40 123 PRO A O 1
ATOM 720 N N . ASP A 1 124 ? -2.570 34.659 13.155 1.00 44.91 124 ASP A N 1
ATOM 721 C CA . ASP A 1 124 ? -3.344 34.383 14.351 1.00 45.51 124 ASP A CA 1
ATOM 722 C C . ASP A 1 124 ? -4.662 33.819 13.880 1.00 44.31 124 ASP A C 1
ATOM 723 O O . ASP A 1 124 ? -5.361 34.416 13.062 1.00 44.78 124 ASP A O 1
ATOM 728 N N . LEU A 1 125 ? -4.997 32.656 14.394 1.00 42.46 125 LEU A N 1
ATOM 729 C CA . LEU A 1 125 ? -6.258 32.062 14.077 1.00 40.33 125 LEU A CA 1
ATOM 730 C C . LEU A 1 125 ? -6.930 31.979 15.411 1.00 38.93 125 LEU A C 1
ATOM 731 O O . LEU A 1 125 ? -6.247 31.870 16.434 1.00 38.94 125 LEU A O 1
ATOM 736 N N . ASP A 1 126 ? -8.253 32.076 15.420 1.00 36.51 126 ASP A N 1
ATOM 737 C CA . ASP A 1 126 ? -9.033 31.652 16.562 1.00 34.29 126 ASP A CA 1
ATOM 738 C C . ASP A 1 126 ? -9.587 30.403 16.011 1.00 33.67 126 ASP A C 1
ATOM 739 O O . ASP A 1 126 ? -10.658 30.463 15.396 1.00 34.52 126 ASP A O 1
ATOM 744 N N . LEU A 1 127 ? -8.840 29.303 16.128 1.00 31.10 127 LEU A N 1
ATOM 745 C CA . LEU A 1 127 ? -9.350 27.975 15.774 1.00 28.81 127 LEU A CA 1
ATOM 746 C C . LEU A 1 127 ? -10.295 27.535 16.839 1.00 26.30 127 LEU A C 1
ATOM 747 O O . LEU A 1 127 ? -10.068 27.816 17.988 1.00 26.78 127 LEU A O 1
ATOM 752 N N . ALA A 1 128 ? -11.380 26.863 16.482 1.00 24.55 128 ALA A N 1
ATOM 753 C CA . ALA A 1 128 ? -12.405 26.623 17.463 1.00 22.12 128 ALA A CA 1
ATOM 754 C C . ALA A 1 128 ? -11.931 25.776 18.652 1.00 22.62 128 ALA A C 1
ATOM 755 O O . ALA A 1 128 ? -12.482 25.853 19.770 1.00 19.72 128 ALA A O 1
ATOM 757 N N . ALA A 1 129 ? -10.905 24.946 18.470 1.00 20.84 129 ALA A N 1
ATOM 758 C CA . ALA A 1 129 ? -10.629 24.067 19.595 1.00 18.60 129 ALA A CA 1
ATOM 759 C C . ALA A 1 129 ? -9.215 24.237 20.104 1.00 18.62 129 ALA A C 1
ATOM 760 O O . ALA A 1 129 ? -8.345 24.784 19.416 1.00 18.95 129 ALA A O 1
ATOM 762 N N . ASN A 1 130 ? -9.006 23.821 21.353 1.00 18.58 130 ASN A N 1
ATOM 763 C CA . ASN A 1 130 ? -7.724 23.912 22.004 1.00 20.08 130 ASN A CA 1
ATOM 764 C C . ASN A 1 130 ? -7.569 22.665 22.862 1.00 19.42 130 ASN A C 1
ATOM 765 O O . ASN A 1 130 ? -8.460 22.366 23.698 1.00 21.45 130 ASN A O 1
ATOM 770 N N . ILE A 1 131 ? -6.497 21.892 22.632 1.00 19.64 131 ILE A N 1
ATOM 771 C CA . ILE A 1 131 ? -6.312 20.660 23.428 1.00 18.36 131 ILE A CA 1
ATOM 772 C C . ILE A 1 131 ? -4.923 20.749 24.008 1.00 19.97 131 ILE A C 1
ATOM 773 O O . ILE A 1 131 ? -4.023 21.147 23.306 1.00 20.78 131 ILE A O 1
ATOM 778 N N . VAL A 1 132 ? -4.791 20.466 25.313 1.00 20.52 132 VAL A N 1
ATOM 779 C CA . VAL A 1 132 ? -3.450 20.335 25.924 1.00 19.76 132 VAL A CA 1
ATOM 780 C C . VAL A 1 132 ? -3.283 18.879 26.341 1.00 18.96 132 VAL A C 1
ATOM 781 O O . VAL A 1 132 ? -4.175 18.235 27.001 1.00 18.72 132 VAL A O 1
ATOM 785 N N . LEU A 1 133 ? -2.153 18.315 25.906 1.00 19.02 133 LEU A N 1
ATOM 786 C CA . LEU A 1 133 ? -1.889 16.908 26.220 1.00 18.47 133 LEU A CA 1
ATOM 787 C C . LEU A 1 133 ? -0.451 16.513 26.314 1.00 16.59 133 LEU A C 1
ATOM 788 O O . LEU A 1 133 ? 0.423 17.211 25.842 1.00 17.83 133 LEU A O 1
ATOM 793 N N . GLU A 1 134 ? -0.222 15.376 26.944 1.00 17.37 134 GLU A N 1
ATOM 794 C CA . GLU A 1 134 ? 1.173 14.874 27.014 1.00 19.31 134 GLU A CA 1
ATOM 795 C C . GLU A 1 134 ? 1.656 14.480 25.630 1.00 19.09 134 GLU A C 1
ATOM 796 O O . GLU A 1 134 ? 0.970 13.808 24.884 1.00 16.54 134 GLU A O 1
ATOM 802 N N . GLY A 1 135 ? 2.831 14.974 25.269 1.00 21.50 135 GLY A N 1
ATOM 803 C CA . GLY A 1 135 ? 3.576 14.478 24.094 1.00 21.64 135 GLY A CA 1
ATOM 804 C C . GLY A 1 135 ? 3.483 13.001 23.747 1.00 21.66 135 GLY A C 1
ATOM 805 O O . GLY A 1 135 ? 3.274 12.658 22.569 1.00 23.53 135 GLY A O 1
ATOM 806 N N . THR A 1 136 ? 3.631 12.110 24.734 1.00 21.98 136 THR A N 1
ATOM 807 C CA . THR A 1 136 ? 3.512 10.681 24.462 1.00 22.01 136 THR A CA 1
ATOM 808 C C . THR A 1 136 ? 2.251 10.344 23.630 1.00 21.75 136 THR A C 1
ATOM 809 O O . THR A 1 136 ? 2.313 9.514 22.682 1.00 19.51 136 THR A O 1
ATOM 813 N N . HIS A 1 137 ? 1.123 10.999 23.938 1.00 18.11 137 HIS A N 1
ATOM 814 C CA . HIS A 1 137 ? -0.093 10.657 23.246 1.00 18.20 137 HIS A CA 1
ATOM 815 C C . HIS A 1 137 ? 0.007 10.889 21.759 1.00 17.68 137 HIS A C 1
ATOM 816 O O . HIS A 1 137 ? -0.448 10.076 20.945 1.00 16.61 137 HIS A O 1
ATOM 823 N N . LEU A 1 138 ? 0.533 12.044 21.417 1.00 18.06 138 LEU A N 1
ATOM 824 C CA . LEU A 1 138 ? 0.720 12.413 20.023 1.00 18.91 138 LEU A CA 1
ATOM 825 C C . LEU A 1 138 ? 1.768 11.506 19.280 1.00 20.35 138 LEU A C 1
ATOM 826 O O . LEU A 1 138 ? 1.557 11.124 18.105 1.00 20.07 138 LEU A O 1
ATOM 831 N N . ASP A 1 139 ? 2.879 11.190 19.922 1.00 20.29 139 ASP A N 1
ATOM 832 C CA . ASP A 1 139 ? 3.766 10.106 19.423 1.00 22.52 139 ASP A CA 1
ATOM 833 C C . ASP A 1 139 ? 3.019 8.856 19.034 1.00 21.27 139 ASP A C 1
ATOM 834 O O . ASP A 1 139 ? 3.097 8.284 17.927 1.00 19.26 139 ASP A O 1
ATOM 839 N N . ARG A 1 140 ? 2.340 8.372 20.061 1.00 21.76 140 ARG A N 1
ATOM 840 C CA . ARG A 1 140 ? 1.520 7.197 19.972 1.00 21.94 140 ARG A CA 1
ATOM 841 C C . ARG A 1 140 ? 0.456 7.218 18.884 1.00 19.70 140 ARG A C 1
ATOM 842 O O . ARG A 1 140 ? 0.278 6.230 18.199 1.00 18.77 140 ARG A O 1
ATOM 850 N N . GLY A 1 141 ? -0.312 8.291 18.794 1.00 17.69 141 GLY A N 1
ATOM 851 C CA . GLY A 1 141 ? -1.307 8.395 17.733 1.00 14.89 141 GLY A CA 1
ATOM 852 C C . GLY A 1 141 ? -0.681 8.390 16.361 1.00 15.92 141 GLY A C 1
ATOM 853 O O . GLY A 1 141 ? -1.220 7.757 15.446 1.00 15.22 141 GLY A O 1
ATOM 854 N N . ILE A 1 142 ? 0.462 9.064 16.213 1.00 15.65 142 ILE A N 1
ATOM 855 C CA . ILE A 1 142 ? 1.121 9.138 14.875 1.00 18.17 142 ILE A CA 1
ATOM 856 C C . ILE A 1 142 ? 1.671 7.771 14.451 1.00 18.99 142 ILE A C 1
ATOM 857 O O . ILE A 1 142 ? 1.546 7.410 13.286 1.00 20.32 142 ILE A O 1
ATOM 862 N N . LYS A 1 143 ? 2.291 7.054 15.382 1.00 17.91 143 LYS A N 1
ATOM 863 C CA . LYS A 1 143 ? 2.864 5.719 15.112 1.00 19.20 143 LYS A CA 1
ATOM 864 C C . LYS A 1 143 ? 1.753 4.761 14.688 1.00 18.49 143 LYS A C 1
ATOM 865 O O . LYS A 1 143 ? 1.878 4.097 13.653 1.00 18.49 143 LYS A O 1
ATOM 871 N N . ALA A 1 144 ? 0.624 4.766 15.400 1.00 17.14 144 ALA A N 1
ATOM 872 C CA . ALA A 1 144 ? -0.480 3.926 15.015 1.00 17.61 144 ALA A CA 1
ATOM 873 C C . ALA A 1 144 ? -1.124 4.296 13.673 1.00 15.74 144 ALA A C 1
ATOM 874 O O . ALA A 1 144 ? -1.270 3.432 12.771 1.00 16.24 144 ALA A O 1
ATOM 876 N N . ALA A 1 145 ? -1.454 5.562 13.489 1.00 15.03 145 ALA A N 1
ATOM 877 C CA . ALA A 1 145 ? -1.946 6.020 12.169 1.00 15.12 145 ALA A CA 1
ATOM 878 C C . ALA A 1 145 ? -1.077 5.618 11.003 1.00 14.74 145 ALA A C 1
ATOM 879 O O . ALA A 1 145 ? -1.619 5.283 9.925 1.00 14.64 145 ALA A O 1
ATOM 881 N N . ASP A 1 146 ? 0.251 5.751 11.169 1.00 16.00 146 ASP A N 1
ATOM 882 C CA . ASP A 1 146 ? 1.249 5.429 10.099 1.00 15.70 146 ASP A CA 1
ATOM 883 C C . ASP A 1 146 ? 1.157 3.955 9.544 1.00 17.12 146 ASP A C 1
ATOM 884 O O . ASP A 1 146 ? 1.403 3.705 8.323 1.00 13.82 146 ASP A O 1
ATOM 889 N N . MET A 1 147 ? 0.795 3.006 10.411 1.00 18.25 147 MET A N 1
ATOM 890 C CA . MET A 1 147 ? 0.584 1.592 9.991 1.00 20.69 147 MET A CA 1
ATOM 891 C C . MET A 1 147 ? -0.500 1.485 8.907 1.00 20.20 147 MET A C 1
ATOM 892 O O . MET A 1 147 ? -0.541 0.518 8.132 1.00 19.00 147 MET A O 1
ATOM 897 N N . VAL A 1 148 ? -1.419 2.453 8.836 1.00 20.78 148 VAL A N 1
ATOM 898 C CA . VAL A 1 148 ? -2.513 2.290 7.871 1.00 20.24 148 VAL A CA 1
ATOM 899 C C . VAL A 1 148 ? -2.582 3.330 6.791 1.00 20.21 148 VAL A C 1
ATOM 900 O O . VAL A 1 148 ? -3.116 3.051 5.726 1.00 21.51 148 VAL A O 1
ATOM 904 N N . SER A 1 149 ? -2.114 4.550 7.035 1.00 19.57 149 SER A N 1
ATOM 905 C CA . SER A 1 149 ? -2.222 5.590 5.954 1.00 18.27 149 SER A CA 1
ATOM 906 C C . SER A 1 149 ? -1.030 6.563 5.995 1.00 17.45 149 SER A C 1
ATOM 907 O O . SER A 1 149 ? -0.252 6.536 6.928 1.00 15.06 149 SER A O 1
ATOM 910 N N . ASP A 1 150 ? -0.897 7.433 4.991 1.00 17.65 150 ASP A N 1
ATOM 911 C CA . ASP A 1 150 ? 0.099 8.513 5.106 1.00 17.45 150 ASP A CA 1
ATOM 912 C C . ASP A 1 150 ? -0.699 9.820 5.329 1.00 16.43 150 ASP A C 1
ATOM 913 O O . ASP A 1 150 ? -0.136 10.897 5.290 1.00 16.63 150 ASP A O 1
ATOM 918 N N . HIS A 1 151 ? -2.011 9.698 5.519 1.00 16.97 151 HIS A N 1
ATOM 919 C CA . HIS A 1 151 ? -2.873 10.792 6.039 1.00 17.14 151 HIS A CA 1
ATOM 920 C C . HIS A 1 151 ? -3.352 10.578 7.453 1.00 16.00 151 HIS A C 1
ATOM 921 O O . HIS A 1 151 ? -3.691 9.460 7.847 1.00 15.76 151 HIS A O 1
ATOM 928 N N . ILE A 1 152 ? -3.266 11.625 8.269 1.00 15.48 152 ILE A N 1
ATOM 929 C CA . ILE A 1 152 ? -3.660 11.534 9.715 1.00 13.66 152 ILE A CA 1
ATOM 930 C C . ILE A 1 152 ? -4.723 12.609 9.946 1.00 14.23 152 ILE A C 1
ATOM 931 O O . ILE A 1 152 ? -4.565 13.745 9.462 1.00 12.55 152 ILE A O 1
ATOM 936 N N . ARG A 1 153 ? -5.799 12.194 10.619 1.00 12.79 153 ARG A N 1
ATOM 937 C CA . ARG A 1 153 ? -6.944 13.040 10.989 1.00 13.56 153 ARG A CA 1
ATOM 938 C C . ARG A 1 153 ? -6.925 13.424 12.475 1.00 12.50 153 ARG A C 1
ATOM 939 O O . ARG A 1 153 ? -6.752 12.596 13.325 1.00 12.91 153 ARG A O 1
ATOM 947 N N . LEU A 1 154 ? -7.085 14.712 12.768 1.00 13.21 154 LEU A N 1
ATOM 948 C CA . LEU A 1 154 ? -7.115 15.244 14.166 1.00 12.66 154 LEU A CA 1
ATOM 949 C C . LEU A 1 154 ? -8.565 15.720 14.349 1.00 13.15 154 LEU A C 1
ATOM 950 O O . LEU A 1 154 ? -9.056 16.493 13.535 1.00 13.32 154 LEU A O 1
ATOM 955 N N . ARG A 1 155 ? -9.289 15.239 15.354 1.00 13.45 155 ARG A N 1
ATOM 956 C CA . ARG A 1 155 ? -10.697 15.520 15.349 1.00 15.24 155 ARG A CA 1
ATOM 957 C C . ARG A 1 155 ? -11.082 15.719 16.784 1.00 16.91 155 ARG A C 1
ATOM 958 O O . ARG A 1 155 ? -10.568 14.985 17.637 1.00 11.93 155 ARG A O 1
ATOM 966 N N . VAL A 1 156 ? -12.067 16.622 17.058 1.00 17.33 156 VAL A N 1
ATOM 967 C CA . VAL A 1 156 ? -12.549 16.738 18.460 1.00 17.39 156 VAL A CA 1
ATOM 968 C C . VAL A 1 156 ? -14.028 16.244 18.520 1.00 19.03 156 VAL A C 1
ATOM 969 O O . VAL A 1 156 ? -14.786 16.399 17.584 1.00 18.25 156 VAL A O 1
ATOM 973 N N . ASP A 1 157 ? -14.443 15.602 19.587 1.00 20.70 157 ASP A N 1
ATOM 974 C CA . ASP A 1 157 ? -15.857 15.218 19.718 1.00 23.22 157 ASP A CA 1
ATOM 975 C C . ASP A 1 157 ? -16.316 16.223 20.739 1.00 24.23 157 ASP A C 1
ATOM 976 O O . ASP A 1 157 ? -15.960 16.116 21.929 1.00 22.73 157 ASP A O 1
ATOM 981 N N . GLY A 1 158 ? -17.011 17.256 20.290 1.00 25.46 158 GLY A N 1
ATOM 982 C CA . GLY A 1 158 ? -17.350 18.342 21.235 1.00 27.05 158 GLY A CA 1
ATOM 983 C C . GLY A 1 158 ? -18.128 17.862 22.471 1.00 28.86 158 GLY A C 1
ATOM 984 O O . GLY A 1 158 ? -17.814 18.223 23.618 1.00 29.11 158 GLY A O 1
ATOM 985 N N . ALA A 1 159 ? -19.136 17.033 22.222 1.00 29.45 159 ALA A N 1
ATOM 986 C CA . ALA A 1 159 ? -20.019 16.529 23.260 1.00 28.97 159 ALA A CA 1
ATOM 987 C C . ALA A 1 159 ? -19.236 15.916 24.393 1.00 29.05 159 ALA A C 1
ATOM 988 O O . ALA A 1 159 ? -19.355 16.348 25.571 1.00 27.64 159 ALA A O 1
ATOM 990 N N . GLU A 1 160 ? -18.441 14.895 24.040 1.00 28.06 160 GLU A N 1
ATOM 991 C CA . GLU A 1 160 ? -17.624 14.170 24.987 1.00 28.34 160 GLU A CA 1
ATOM 992 C C . GLU A 1 160 ? -16.265 14.787 25.248 1.00 27.66 160 GLU A C 1
ATOM 993 O O . GLU A 1 160 ? -15.426 14.144 25.882 1.00 28.28 160 GLU A O 1
ATOM 999 N N . GLU A 1 161 ? -16.055 16.016 24.792 1.00 25.30 161 GLU A N 1
ATOM 1000 C CA . GLU A 1 161 ? -14.772 16.710 24.998 1.00 24.41 161 GLU A CA 1
ATOM 1001 C C . GLU A 1 161 ? -13.598 15.701 24.904 1.00 24.47 161 GLU A C 1
ATOM 1002 O O . GLU A 1 161 ? -12.795 15.616 25.863 1.00 21.26 161 GLU A O 1
ATOM 1008 N N . THR A 1 162 ? -13.530 14.980 23.757 1.00 22.97 162 THR A N 1
ATOM 1009 C CA . THR A 1 162 ? -12.599 13.859 23.504 1.00 21.69 162 THR A CA 1
ATOM 1010 C C . THR A 1 162 ? -11.817 14.156 22.201 1.00 21.01 162 THR A C 1
ATOM 1011 O O . THR A 1 162 ? -12.430 14.469 21.161 1.00 20.10 162 THR A O 1
ATOM 1015 N N . PHE A 1 163 ? -10.492 14.139 22.278 1.00 17.97 163 PHE A N 1
ATOM 1016 C CA . PHE A 1 163 ? -9.641 14.468 21.119 1.00 17.18 163 PHE A CA 1
ATOM 1017 C C . PHE A 1 163 ? -9.373 13.127 20.429 1.00 17.91 163 PHE A C 1
ATOM 1018 O O . PHE A 1 163 ? -9.036 12.158 21.089 1.00 18.07 163 PHE A O 1
ATOM 1026 N N . HIS A 1 164 ? -9.542 13.050 19.112 1.00 17.84 164 HIS A N 1
ATOM 1027 C CA . HIS A 1 164 ? -9.165 11.813 18.407 1.00 16.56 164 HIS A CA 1
ATOM 1028 C C . HIS A 1 164 ? -7.988 12.057 17.436 1.00 17.09 164 HIS A C 1
ATOM 1029 O O . HIS A 1 164 ? -7.904 13.103 16.737 1.00 14.83 164 HIS A O 1
ATOM 1036 N N . ILE A 1 165 ? -7.108 11.067 17.401 1.00 16.49 165 ILE A N 1
ATOM 1037 C CA . ILE A 1 165 ? -6.046 10.999 16.399 1.00 17.07 165 ILE A CA 1
ATOM 1038 C C . ILE A 1 165 ? -6.338 9.740 15.628 1.00 16.38 165 ILE A C 1
ATOM 1039 O O . ILE A 1 165 ? -6.274 8.657 16.162 1.00 15.84 165 ILE A O 1
ATOM 1044 N N . GLU A 1 166 ? -6.651 9.882 14.347 1.00 16.68 166 GLU A N 1
ATOM 1045 C CA . GLU A 1 166 ? -7.184 8.767 13.658 1.00 17.30 166 GLU A CA 1
ATOM 1046 C C . GLU A 1 166 ? -6.753 8.659 12.205 1.00 15.87 166 GLU A C 1
ATOM 1047 O O . GLU A 1 166 ? -6.293 9.621 11.595 1.00 13.75 166 GLU A O 1
ATOM 1053 N N . ALA A 1 167 ? -6.825 7.436 11.677 1.00 17.75 167 ALA A N 1
ATOM 1054 C CA . ALA A 1 167 ? -6.551 7.207 10.283 1.00 17.28 167 ALA A CA 1
ATOM 1055 C C . ALA A 1 167 ? -7.389 6.121 9.671 1.00 18.34 167 ALA A C 1
ATOM 1056 O O . ALA A 1 167 ? -7.742 5.166 10.323 1.00 15.15 167 ALA A O 1
ATOM 1058 N N . GLU A 1 168 ? -7.584 6.240 8.358 1.00 18.57 168 GLU A N 1
ATOM 1059 C CA . GLU A 1 168 ? -8.360 5.266 7.645 1.00 21.30 168 GLU A CA 1
ATOM 1060 C C . GLU A 1 168 ? -7.573 4.687 6.433 1.00 22.03 168 GLU A C 1
ATOM 1061 O O . GLU A 1 168 ? -7.035 5.411 5.579 1.00 22.18 168 GLU A O 1
ATOM 1067 N N . GLY A 1 169 ? -7.384 3.362 6.467 1.00 22.37 169 GLY A N 1
ATOM 1068 C CA . GLY A 1 169 ? -6.726 2.672 5.404 1.00 24.62 169 GLY A CA 1
ATOM 1069 C C . GLY A 1 169 ? -7.580 2.067 4.295 1.00 24.83 169 GLY A C 1
ATOM 1070 O O . GLY A 1 169 ? -8.816 2.255 4.216 1.00 22.46 169 GLY A O 1
ATOM 1071 N N . ASP A 1 170 ? -6.904 1.299 3.456 1.00 26.00 170 ASP A N 1
ATOM 1072 C CA . ASP A 1 170 ? -7.606 0.580 2.380 1.00 27.22 170 ASP A CA 1
ATOM 1073 C C . ASP A 1 170 ? -8.719 -0.285 2.940 1.00 26.62 170 ASP A C 1
ATOM 1074 O O . ASP A 1 170 ? -9.828 -0.262 2.446 1.00 26.09 170 ASP A O 1
ATOM 1079 N N . THR A 1 171 ? -8.430 -1.011 4.009 1.00 26.20 171 THR A N 1
ATOM 1080 C CA . THR A 1 171 ? -9.454 -1.842 4.655 1.00 25.63 171 THR A CA 1
ATOM 1081 C C . THR A 1 171 ? -9.523 -1.663 6.173 1.00 24.77 171 THR A C 1
ATOM 1082 O O . THR A 1 171 ? -10.577 -1.864 6.731 1.00 25.37 171 THR A O 1
ATOM 1086 N N . ASP A 1 172 ? -8.425 -1.240 6.801 1.00 22.56 172 ASP A N 1
ATOM 1087 C CA . ASP A 1 172 ? -8.317 -1.099 8.265 1.00 21.25 172 ASP A CA 1
ATOM 1088 C C . ASP A 1 172 ? -8.367 0.388 8.741 1.00 21.21 172 ASP A C 1
ATOM 1089 O O . ASP A 1 172 ? -8.164 1.312 7.926 1.00 21.78 172 ASP A O 1
ATOM 1094 N N . ASP A 1 173 ? -8.603 0.604 10.041 1.00 20.38 173 ASP A N 1
ATOM 1095 C CA . ASP A 1 173 ? -8.787 1.954 10.630 1.00 21.34 173 ASP A CA 1
ATOM 1096 C C . ASP A 1 173 ? -8.189 1.941 12.013 1.00 20.26 173 ASP A C 1
ATOM 1097 O O . ASP A 1 173 ? -8.202 0.901 12.689 1.00 20.55 173 ASP A O 1
ATOM 1102 N N . VAL A 1 174 ? -7.720 3.087 12.464 1.00 18.16 174 VAL A N 1
ATOM 1103 C CA . VAL A 1 174 ? -7.220 3.222 13.833 1.00 17.26 174 VAL A CA 1
ATOM 1104 C C . VAL A 1 174 ? -7.741 4.565 14.387 1.00 17.19 174 VAL A C 1
ATOM 1105 O O . VAL A 1 174 ? -7.966 5.478 13.622 1.00 16.26 174 VAL A O 1
ATOM 1109 N N . ASP A 1 175 ? -7.918 4.659 15.704 1.00 15.99 175 ASP A N 1
ATOM 1110 C CA . ASP A 1 175 ? -8.482 5.807 16.351 1.00 16.40 175 ASP A CA 1
ATOM 1111 C C . ASP A 1 175 ? -7.907 5.772 17.766 1.00 16.55 175 ASP A C 1
ATOM 1112 O O . ASP A 1 175 ? -8.200 4.848 18.544 1.00 16.91 175 ASP A O 1
ATOM 1117 N N . LEU A 1 176 ? -6.942 6.663 18.054 1.00 17.38 176 LEU A N 1
ATOM 1118 C CA . LEU A 1 176 ? -6.565 6.913 19.449 1.00 16.65 176 LEU A CA 1
ATOM 1119 C C . LEU A 1 176 ? -7.533 7.927 20.053 1.00 18.06 176 LEU A C 1
ATOM 1120 O O . LEU A 1 176 ? -7.533 9.100 19.643 1.00 17.87 176 LEU A O 1
ATOM 1125 N N . SER A 1 177 ? -8.386 7.456 20.972 1.00 18.50 177 SER A N 1
ATOM 1126 C CA . SER A 1 177 ? -9.448 8.277 21.532 1.00 20.10 177 SER A CA 1
ATOM 1127 C C . SER A 1 177 ? -8.996 8.787 22.913 1.00 21.41 177 SER A C 1
ATOM 1128 O O . SER A 1 177 ? -8.644 8.006 23.799 1.00 21.10 177 SER A O 1
ATOM 1131 N N . LEU A 1 178 ? -8.931 10.096 23.075 1.00 21.26 178 LEU A N 1
ATOM 1132 C CA . LEU A 1 178 ? -8.357 10.654 24.286 1.00 21.58 178 LEU A CA 1
ATOM 1133 C C . LEU A 1 178 ? -9.397 11.486 25.057 1.00 21.32 178 LEU A C 1
ATOM 1134 O O . LEU A 1 178 ? -9.506 12.677 24.856 1.00 21.78 178 LEU A O 1
ATOM 1139 N N . PRO A 1 179 ? -10.151 10.843 25.941 1.00 22.33 179 PRO A N 1
ATOM 1140 C CA . PRO A 1 179 ? -11.142 11.666 26.656 1.00 20.73 179 PRO A CA 1
ATOM 1141 C C . PRO A 1 179 ? -10.507 12.579 27.741 1.00 20.05 179 PRO A C 1
ATOM 1142 O O . PRO A 1 179 ? -9.258 12.651 27.890 1.00 18.79 179 PRO A O 1
ATOM 1146 N N . PRO A 1 180 ? -11.357 13.331 28.458 1.00 19.26 180 PRO A N 1
ATOM 1147 C CA . PRO A 1 180 ? -10.864 14.290 29.404 1.00 19.26 180 PRO A CA 1
ATOM 1148 C C . PRO A 1 180 ? -9.812 13.674 30.361 1.00 18.66 180 PRO A C 1
ATOM 1149 O O . PRO A 1 180 ? -8.770 14.272 30.565 1.00 18.82 180 PRO A O 1
ATOM 1153 N N . ALA A 1 181 ? -10.077 12.482 30.872 1.00 20.07 181 ALA A N 1
ATOM 1154 C CA . ALA A 1 181 ? -9.167 11.785 31.825 1.00 21.60 181 ALA A CA 1
ATOM 1155 C C . ALA A 1 181 ? -7.751 11.653 31.285 1.00 23.02 181 ALA A C 1
ATOM 1156 O O . ALA A 1 181 ? -6.792 11.598 32.069 1.00 23.16 181 ALA A O 1
ATOM 1158 N N . ASP A 1 182 ? -7.596 11.659 29.935 1.00 22.61 182 ASP A N 1
ATOM 1159 C CA . ASP A 1 182 ? -6.278 11.420 29.364 1.00 21.96 182 ASP A CA 1
ATOM 1160 C C . ASP A 1 182 ? -5.675 12.669 28.795 1.00 21.26 182 ASP A C 1
ATOM 1161 O O . ASP A 1 182 ? -4.651 12.603 28.148 1.00 21.77 182 ASP A O 1
ATOM 1166 N N . LEU A 1 183 ? -6.283 13.810 29.114 1.00 19.82 183 LEU A N 1
ATOM 1167 C CA . LEU A 1 183 ? -5.828 15.146 28.692 1.00 19.21 183 LEU A CA 1
ATOM 1168 C C . LEU A 1 183 ? -5.355 16.034 29.854 1.00 19.85 183 LEU A C 1
ATOM 1169 O O . LEU A 1 183 ? -5.709 15.819 31.030 1.00 21.60 183 LEU A O 1
ATOM 1174 N N . ILE A 1 184 ? -4.519 16.993 29.508 1.00 19.39 184 ILE A N 1
ATOM 1175 C CA . ILE A 1 184 ? -4.142 18.118 30.342 1.00 18.98 184 ILE A CA 1
ATOM 1176 C C . ILE A 1 184 ? -5.270 19.202 30.374 1.00 19.94 184 ILE A C 1
ATOM 1177 O O . ILE A 1 184 ? -5.791 19.504 31.429 1.00 20.55 184 ILE A O 1
ATOM 1182 N N . SER A 1 185 ? -5.678 19.721 29.215 1.00 20.15 185 SER A N 1
ATOM 1183 C CA . SER A 1 185 ? -6.947 20.473 29.131 1.00 21.34 185 SER A CA 1
ATOM 1184 C C . SER A 1 185 ? -7.676 20.363 27.739 1.00 20.92 185 SER A C 1
ATOM 1185 O O . SER A 1 185 ? -7.133 19.811 26.782 1.00 19.54 185 SER A O 1
ATOM 1188 N N . ILE A 1 186 ? -8.899 20.853 27.649 1.00 21.02 186 ILE A N 1
ATOM 1189 C CA . ILE A 1 186 ? -9.547 20.912 26.338 1.00 21.12 186 ILE A CA 1
ATOM 1190 C C . ILE A 1 186 ? -10.638 22.000 26.292 1.00 24.01 186 ILE A C 1
ATOM 1191 O O . ILE A 1 186 ? -11.447 22.142 27.240 1.00 23.47 186 ILE A O 1
ATOM 1196 N N . GLU A 1 187 ? -10.582 22.794 25.230 1.00 24.40 187 GLU A N 1
ATOM 1197 C CA . GLU A 1 187 ? -11.669 23.671 24.864 1.00 26.14 187 GLU A CA 1
ATOM 1198 C C . GLU A 1 187 ? -12.231 22.993 23.634 1.00 26.49 187 GLU A C 1
ATOM 1199 O O . GLU A 1 187 ? -11.631 23.069 22.561 1.00 25.54 187 GLU A O 1
ATOM 1205 N N . ALA A 1 188 ? -13.345 22.286 23.810 1.00 26.16 188 ALA A N 1
ATOM 1206 C CA . ALA A 1 188 ? -13.848 21.421 22.773 1.00 28.13 188 ALA A CA 1
ATOM 1207 C C . ALA A 1 188 ? -14.749 22.025 21.692 1.00 28.02 188 ALA A C 1
ATOM 1208 O O . ALA A 1 188 ? -15.830 21.529 21.460 1.00 29.48 188 ALA A O 1
ATOM 1210 N N . GLY A 1 189 ? -14.288 23.050 20.990 1.00 28.50 189 GLY A N 1
ATOM 1211 C CA . GLY A 1 189 ? -14.959 23.416 19.709 1.00 27.21 189 GLY A CA 1
ATOM 1212 C C . GLY A 1 189 ? -14.986 22.325 18.642 1.00 26.83 189 GLY A C 1
ATOM 1213 O O . GLY A 1 189 ? -14.124 21.398 18.624 1.00 27.44 189 GLY A O 1
ATOM 1214 N N . ALA A 1 190 ? -15.947 22.435 17.726 1.00 23.41 190 ALA A N 1
ATOM 1215 C CA . ALA A 1 190 ? -16.013 21.613 16.497 1.00 22.44 190 ALA A CA 1
ATOM 1216 C C . ALA A 1 190 ? -14.711 21.665 15.700 1.00 19.47 190 ALA A C 1
ATOM 1217 O O . ALA A 1 190 ? -14.261 22.721 15.372 1.00 19.62 190 ALA A O 1
ATOM 1219 N N . ALA A 1 191 ? -14.090 20.536 15.376 1.00 17.36 191 ALA A N 1
ATOM 1220 C CA . ALA A 1 191 ? -12.834 20.624 14.630 1.00 17.07 191 ALA A CA 1
ATOM 1221 C C . ALA A 1 191 ? -12.581 19.241 14.108 1.00 16.52 191 ALA A C 1
ATOM 1222 O O . ALA A 1 191 ? -12.938 18.259 14.772 1.00 14.54 191 ALA A O 1
ATOM 1224 N N . ASP A 1 192 ? -12.048 19.158 12.899 1.00 16.09 192 ASP A N 1
ATOM 1225 C CA . ASP A 1 192 ? -11.840 17.897 12.250 1.00 15.24 192 ASP A CA 1
ATOM 1226 C C . ASP A 1 192 ? -11.070 18.392 11.002 1.00 16.15 192 ASP A C 1
ATOM 1227 O O . ASP A 1 192 ? -11.648 19.073 10.152 1.00 15.97 192 ASP A O 1
ATOM 1232 N N . SER A 1 193 ? -9.757 18.129 10.936 1.00 15.15 193 SER A N 1
ATOM 1233 C CA . SER A 1 193 ? -8.973 18.439 9.737 1.00 14.56 193 SER A CA 1
ATOM 1234 C C . SER A 1 193 ? -8.055 17.238 9.413 1.00 13.09 193 SER A C 1
ATOM 1235 O O . SER A 1 193 ? -7.754 16.446 10.287 1.00 12.73 193 SER A O 1
ATOM 1238 N N . LEU A 1 194 ? -7.664 17.088 8.148 1.00 13.58 194 LEU A N 1
ATOM 1239 C CA . LEU A 1 194 ? -6.836 15.999 7.656 1.00 13.73 194 LEU A CA 1
ATOM 1240 C C . LEU A 1 194 ? -5.436 16.539 7.252 1.00 13.33 194 LEU A C 1
ATOM 1241 O O . LEU A 1 194 ? -5.342 17.657 6.722 1.00 12.85 194 LEU A O 1
ATOM 1246 N N . PHE A 1 195 ? -4.387 15.765 7.525 1.00 13.95 195 PHE A N 1
ATOM 1247 C CA . PHE A 1 195 ? -2.980 16.226 7.309 1.00 13.57 195 PHE A CA 1
ATOM 1248 C C . PHE A 1 195 ? -2.039 15.177 6.754 1.00 15.50 195 PHE A C 1
ATOM 1249 O O . PHE A 1 195 ? -2.234 13.956 6.903 1.00 13.30 195 PHE A O 1
ATOM 1257 N N . SER A 1 196 ? -0.980 15.674 6.117 1.00 15.45 196 SER A N 1
ATOM 1258 C CA . SER A 1 196 ? 0.143 14.829 5.793 1.00 16.65 196 SER A CA 1
ATOM 1259 C C . SER A 1 196 ? 0.751 14.300 7.084 1.00 17.67 196 SER A C 1
ATOM 1260 O O . SER A 1 196 ? 1.198 15.070 7.969 1.00 16.95 196 SER A O 1
ATOM 1263 N N . LEU A 1 197 ? 0.733 12.980 7.223 1.00 15.82 197 LEU A N 1
ATOM 1264 C CA . LEU A 1 197 ? 1.242 12.360 8.425 1.00 15.76 197 LEU A CA 1
ATOM 1265 C C . LEU A 1 197 ? 2.773 12.519 8.443 1.00 15.58 197 LEU A C 1
ATOM 1266 O O . LEU A 1 197 ? 3.358 12.686 9.520 1.00 15.16 197 LEU A O 1
ATOM 1271 N N . ASP A 1 198 ? 3.435 12.508 7.281 1.00 14.64 198 ASP A N 1
ATOM 1272 C CA . ASP A 1 198 ? 4.902 12.568 7.312 1.00 15.30 198 ASP A CA 1
ATOM 1273 C C . ASP A 1 198 ? 5.401 13.881 7.866 1.00 16.74 198 ASP A C 1
ATOM 1274 O O . ASP A 1 198 ? 6.408 13.907 8.589 1.00 15.74 198 ASP A O 1
ATOM 1279 N N . TYR A 1 199 ? 4.715 14.984 7.543 1.00 15.36 199 TYR A N 1
ATOM 1280 C CA . TYR A 1 199 ? 5.143 16.272 8.089 1.00 15.55 199 TYR A CA 1
ATOM 1281 C C . TYR A 1 199 ? 4.842 16.296 9.602 1.00 14.85 199 TYR A C 1
ATOM 1282 O O . TYR A 1 199 ? 5.672 16.795 10.335 1.00 14.25 199 TYR A O 1
ATOM 1291 N N . LEU A 1 200 ? 3.656 15.831 10.025 1.00 12.53 200 LEU A N 1
ATOM 1292 C CA . LEU A 1 200 ? 3.283 15.824 11.499 1.00 15.51 200 LEU A CA 1
ATOM 1293 C C . LEU A 1 200 ? 4.286 14.974 12.280 1.00 15.06 200 LEU A C 1
ATOM 1294 O O . LEU A 1 200 ? 4.710 15.338 13.397 1.00 15.85 200 LEU A O 1
ATOM 1299 N N . LYS A 1 201 ? 4.690 13.875 11.668 1.00 16.63 201 LYS A N 1
ATOM 1300 C CA . LYS A 1 201 ? 5.667 12.915 12.232 1.00 18.49 201 LYS A CA 1
ATOM 1301 C C . LYS A 1 201 ? 7.064 13.544 12.357 1.00 19.64 201 LYS A C 1
ATOM 1302 O O . LYS A 1 201 ? 7.654 13.449 13.417 1.00 20.42 201 LYS A O 1
ATOM 1308 N N . ASP A 1 202 ? 7.531 14.254 11.319 1.00 19.78 202 ASP A N 1
ATOM 1309 C CA . ASP A 1 202 ? 8.781 15.002 11.394 1.00 20.97 202 ASP A CA 1
ATOM 1310 C C . ASP A 1 202 ? 8.743 16.040 12.538 1.00 20.76 202 ASP A C 1
ATOM 1311 O O . ASP A 1 202 ? 9.694 16.162 13.345 1.00 20.82 202 ASP A O 1
ATOM 1316 N N . MET A 1 203 ? 7.678 16.829 12.574 1.00 20.86 203 MET A N 1
ATOM 1317 C CA . MET A 1 203 ? 7.500 17.808 13.623 1.00 21.98 203 MET A CA 1
ATOM 1318 C C . MET A 1 203 ? 7.613 17.160 14.984 1.00 23.23 203 MET A C 1
ATOM 1319 O O . MET A 1 203 ? 8.449 17.548 15.793 1.00 23.57 203 MET A O 1
ATOM 1324 N N . ASN A 1 204 ? 6.783 16.154 15.215 1.00 25.12 204 ASN A N 1
ATOM 1325 C CA . ASN A 1 204 ? 6.770 15.391 16.480 1.00 26.42 204 ASN A CA 1
ATOM 1326 C C . ASN A 1 204 ? 8.130 14.887 16.954 1.00 27.03 204 ASN A C 1
ATOM 1327 O O . ASN A 1 204 ? 8.376 14.901 18.175 1.00 25.59 204 ASN A O 1
ATOM 1332 N N . LYS A 1 205 ? 8.984 14.484 15.993 1.00 27.08 205 LYS A N 1
ATOM 1333 C CA . LYS A 1 205 ? 10.392 14.072 16.222 1.00 26.97 205 LYS A CA 1
ATOM 1334 C C . LYS A 1 205 ? 11.173 15.028 17.068 1.00 25.70 205 LYS A C 1
ATOM 1335 O O . LYS A 1 205 ? 12.036 14.590 17.816 1.00 25.27 205 LYS A O 1
ATOM 1341 N N . ALA A 1 206 ? 10.971 16.338 16.885 1.00 24.79 206 ALA A N 1
ATOM 1342 C CA . ALA A 1 206 ? 11.864 17.329 17.556 1.00 22.89 206 ALA A CA 1
ATOM 1343 C C . ALA A 1 206 ? 11.357 17.723 18.925 1.00 22.60 206 ALA A C 1
ATOM 1344 O O . ALA A 1 206 ? 12.086 18.345 19.730 1.00 22.47 206 ALA A O 1
ATOM 1346 N N . ILE A 1 207 ? 10.086 17.390 19.180 1.00 22.03 207 ILE A N 1
ATOM 1347 C CA . ILE A 1 207 ? 9.437 17.702 20.433 1.00 23.54 207 ILE A CA 1
ATOM 1348 C C . ILE A 1 207 ? 9.966 16.777 21.536 1.00 24.30 207 ILE A C 1
ATOM 1349 O O . ILE A 1 207 ? 9.893 15.573 21.414 1.00 25.36 207 ILE A O 1
ATOM 1354 N N . PRO A 1 208 ? 10.451 17.338 22.635 1.00 27.41 208 PRO A N 1
ATOM 1355 C CA . PRO A 1 208 ? 11.026 16.511 23.737 1.00 27.98 208 PRO A CA 1
ATOM 1356 C C . PRO A 1 208 ? 10.126 15.450 24.271 1.00 30.09 208 PRO A C 1
ATOM 1357 O O . PRO A 1 208 ? 8.901 15.623 24.263 1.00 30.69 208 PRO A O 1
ATOM 1361 N N . THR A 1 209 ? 10.690 14.348 24.763 1.00 30.56 209 THR A N 1
ATOM 1362 C CA . THR A 1 209 ? 9.814 13.200 25.125 1.00 33.56 209 THR A CA 1
ATOM 1363 C C . THR A 1 209 ? 8.711 13.444 26.275 1.00 33.24 209 THR A C 1
ATOM 1364 O O . THR A 1 209 ? 7.677 12.774 26.353 1.00 32.79 209 THR A O 1
ATOM 1368 N N . ASP A 1 210 ? 8.917 14.399 27.173 1.00 33.55 210 ASP A N 1
ATOM 1369 C CA . ASP A 1 210 ? 7.892 14.601 28.210 1.00 32.40 210 ASP A CA 1
ATOM 1370 C C . ASP A 1 210 ? 7.226 16.001 28.139 1.00 30.92 210 ASP A C 1
ATOM 1371 O O . ASP A 1 210 ? 6.529 16.380 29.096 1.00 29.93 210 ASP A O 1
ATOM 1376 N N . ALA A 1 211 ? 7.467 16.750 27.040 1.00 27.77 211 ALA A N 1
ATOM 1377 C CA . ALA A 1 211 ? 6.786 18.021 26.694 1.00 26.62 211 ALA A CA 1
ATOM 1378 C C . ALA A 1 211 ? 5.256 17.960 26.789 1.00 25.47 211 ALA A C 1
ATOM 1379 O O . ALA A 1 211 ? 4.658 16.949 26.414 1.00 25.42 211 ALA A O 1
ATOM 1381 N N . GLU A 1 212 ? 4.622 19.013 27.305 1.00 24.00 212 GLU A N 1
ATOM 1382 C CA . GLU A 1 212 ? 3.169 19.140 27.190 1.00 24.03 212 GLU A CA 1
ATOM 1383 C C . GLU A 1 212 ? 2.912 19.868 25.854 1.00 23.46 212 GLU A C 1
ATOM 1384 O O . GLU A 1 212 ? 3.570 20.844 25.530 1.00 23.12 212 GLU A O 1
ATOM 1390 N N . VAL A 1 213 ? 1.996 19.361 25.053 1.00 21.44 213 VAL A N 1
ATOM 1391 C CA . VAL A 1 213 ? 1.809 19.964 23.708 1.00 19.11 213 VAL A CA 1
ATOM 1392 C C . VAL A 1 213 ? 0.417 20.553 23.629 1.00 19.18 213 VAL A C 1
ATOM 1393 O O . VAL A 1 213 ? -0.548 19.924 24.016 1.00 19.40 213 VAL A O 1
ATOM 1397 N N . THR A 1 214 ? 0.336 21.812 23.192 1.00 21.42 214 THR A N 1
ATOM 1398 C CA . THR A 1 214 ? -0.980 22.455 22.998 1.00 20.63 214 THR A CA 1
ATOM 1399 C C . THR A 1 214 ? -1.305 22.453 21.506 1.00 19.59 214 THR A C 1
ATOM 1400 O O . THR A 1 214 ? -0.498 22.861 20.711 1.00 18.26 214 THR A O 1
ATOM 1404 N N . VAL A 1 215 ? -2.515 22.016 21.167 1.00 18.54 215 VAL A N 1
ATOM 1405 C CA . VAL A 1 215 ? -2.933 21.871 19.770 1.00 16.20 215 VAL A CA 1
ATOM 1406 C C . VAL A 1 215 ? -4.095 22.830 19.508 1.00 17.70 215 VAL A C 1
ATOM 1407 O O . VAL A 1 215 ? -5.100 22.823 20.221 1.00 17.39 215 VAL A O 1
ATOM 1411 N N . GLU A 1 216 ? -3.965 23.673 18.497 1.00 17.48 216 GLU A N 1
ATOM 1412 C CA . GLU A 1 216 ? -5.166 24.370 18.076 1.00 17.67 216 GLU A CA 1
ATOM 1413 C C . GLU A 1 216 ? -5.608 23.851 16.732 1.00 16.64 216 GLU A C 1
ATOM 1414 O O . GLU A 1 216 ? -4.771 23.659 15.829 1.00 16.59 216 GLU A O 1
ATOM 1420 N N . LEU A 1 217 ? -6.908 23.647 16.634 1.00 16.23 217 LEU A N 1
ATOM 1421 C CA . LEU A 1 217 ? -7.516 22.778 15.603 1.00 16.82 217 LEU A CA 1
ATOM 1422 C C . LEU A 1 217 ? -8.897 23.292 15.217 1.00 16.25 217 LEU A C 1
ATOM 1423 O O . LEU A 1 217 ? -9.631 23.708 16.058 1.00 18.43 217 LEU A O 1
ATOM 1428 N N . GLY A 1 218 ? -9.250 23.254 13.945 1.00 17.82 218 GLY A N 1
ATOM 1429 C CA . GLY A 1 218 ? -10.606 23.646 13.508 1.00 19.59 218 GLY A CA 1
ATOM 1430 C C . GLY A 1 218 ? -10.977 22.690 12.385 1.00 20.30 218 GLY A C 1
ATOM 1431 O O . GLY A 1 218 ? -10.493 21.534 12.339 1.00 16.86 218 GLY A O 1
ATOM 1432 N N . GLU A 1 219 ? -11.820 23.188 11.471 1.00 20.10 219 GLU A N 1
ATOM 1433 C CA . GLU A 1 219 ? -12.534 22.357 10.504 1.00 22.30 219 GLU A CA 1
ATOM 1434 C C . GLU A 1 219 ? -11.932 22.749 9.152 1.00 22.09 219 GLU A C 1
ATOM 1435 O O . GLU A 1 219 ? -12.063 23.889 8.689 1.00 23.55 219 GLU A O 1
ATOM 1441 N N . GLU A 1 220 ? -11.211 21.794 8.574 1.00 22.53 220 GLU A N 1
ATOM 1442 C CA . GLU A 1 220 ? -10.410 21.964 7.364 1.00 22.72 220 GLU A CA 1
ATOM 1443 C C . GLU A 1 220 ? -9.608 23.235 7.387 1.00 22.27 220 GLU A C 1
ATOM 1444 O O . GLU A 1 220 ? -9.783 24.122 6.526 1.00 23.12 220 GLU A O 1
ATOM 1450 N N . PHE A 1 221 ? -8.688 23.302 8.356 1.00 20.32 221 PHE A N 1
ATOM 1451 C CA . PHE A 1 221 ? -7.885 24.480 8.648 1.00 17.86 221 PHE A CA 1
ATOM 1452 C C . PHE A 1 221 ? -6.509 23.958 9.059 1.00 15.94 221 PHE A C 1
ATOM 1453 O O . PHE A 1 221 ? -6.390 22.782 9.388 1.00 13.40 221 PHE A O 1
ATOM 1461 N N . PRO A 1 222 ? -5.465 24.825 9.049 1.00 16.40 222 PRO A N 1
ATOM 1462 C CA . PRO A 1 222 ? -4.188 24.344 9.567 1.00 15.00 222 PRO A CA 1
ATOM 1463 C C . PRO A 1 222 ? -4.329 23.978 11.031 1.00 15.46 222 PRO A C 1
ATOM 1464 O O . PRO A 1 222 ? -5.288 24.405 11.696 1.00 16.00 222 PRO A O 1
ATOM 1468 N N . VAL A 1 223 ? -3.438 23.120 11.505 1.00 14.13 223 VAL A N 1
ATOM 1469 C CA . VAL A 1 223 ? -3.235 22.841 12.913 1.00 13.80 223 VAL A CA 1
ATOM 1470 C C . VAL A 1 223 ? -2.024 23.661 13.383 1.00 15.04 223 VAL A C 1
ATOM 1471 O O . VAL A 1 223 ? -1.027 23.859 12.665 1.00 16.35 223 VAL A O 1
ATOM 1475 N N . LYS A 1 224 ? -2.084 24.105 14.626 1.00 17.12 224 LYS A N 1
ATOM 1476 C CA . LYS A 1 224 ? -0.888 24.603 15.327 1.00 18.26 224 LYS A CA 1
ATOM 1477 C C . LYS A 1 224 ? -0.512 23.732 16.494 1.00 17.66 224 LYS A C 1
ATOM 1478 O O . LYS A 1 224 ? -1.347 23.202 17.147 1.00 19.31 224 LYS A O 1
ATOM 1484 N N . LEU A 1 225 ? 0.773 23.525 16.709 1.00 18.08 225 LEU A N 1
ATOM 1485 C CA . LEU A 1 225 ? 1.277 22.837 17.918 1.00 18.41 225 LEU A CA 1
ATOM 1486 C C . LEU A 1 225 ? 2.218 23.772 18.631 1.00 19.02 225 LEU A C 1
ATOM 1487 O O . LEU A 1 225 ? 3.060 24.423 17.972 1.00 18.51 225 LEU A O 1
ATOM 1492 N N . HIS A 1 226 ? 2.036 23.832 19.969 1.00 19.61 226 HIS A N 1
ATOM 1493 C CA . HIS A 1 226 ? 2.807 24.736 20.823 1.00 21.58 226 HIS A CA 1
ATOM 1494 C C . HIS A 1 226 ? 3.449 23.890 21.868 1.00 21.14 226 HIS A C 1
ATOM 1495 O O . HIS A 1 226 ? 2.832 23.050 22.465 1.00 21.32 226 HIS A O 1
ATOM 1502 N N . TYR A 1 227 ? 4.731 24.112 22.071 1.00 22.00 227 TYR A N 1
ATOM 1503 C CA . TYR A 1 227 ? 5.355 23.516 23.210 1.00 22.35 227 TYR A CA 1
ATOM 1504 C C . TYR A 1 227 ? 6.515 24.341 23.734 1.00 23.65 227 TYR A C 1
ATOM 1505 O O . TYR A 1 227 ? 7.004 25.244 23.062 1.00 23.26 227 TYR A O 1
ATOM 1514 N N . GLN A 1 228 ? 6.940 24.029 24.959 1.00 25.36 228 GLN A N 1
ATOM 1515 C CA . GLN A 1 228 ? 8.014 24.795 25.582 1.00 26.82 228 GLN A CA 1
ATOM 1516 C C . GLN A 1 228 ? 9.282 23.956 25.746 1.00 26.75 228 GLN A C 1
ATOM 1517 O O . GLN A 1 228 ? 9.223 22.727 25.879 1.00 25.65 228 GLN A O 1
ATOM 1523 N N . ILE A 1 229 ? 10.433 24.629 25.677 1.00 28.91 229 ILE A N 1
ATOM 1524 C CA . ILE A 1 229 ? 11.728 24.004 26.011 1.00 29.81 229 ILE A CA 1
ATOM 1525 C C . ILE A 1 229 ? 12.447 24.859 27.068 1.00 32.09 229 ILE A C 1
ATOM 1526 O O . ILE A 1 229 ? 11.850 25.829 27.568 1.00 31.49 229 ILE A O 1
ATOM 1531 N N . ALA A 1 230 ? 13.681 24.472 27.421 1.00 33.61 230 ALA A N 1
ATOM 1532 C CA . ALA A 1 230 ? 14.537 25.234 28.345 1.00 35.03 230 ALA A CA 1
ATOM 1533 C C . ALA A 1 230 ? 13.787 25.574 29.622 1.00 36.14 230 ALA A C 1
ATOM 1534 O O . ALA A 1 230 ? 13.861 26.683 30.088 1.00 37.85 230 ALA A O 1
ATOM 1536 N N . GLU A 1 231 ? 13.035 24.612 30.140 1.00 37.27 231 GLU A N 1
ATOM 1537 C CA . GLU A 1 231 ? 12.189 24.762 31.335 1.00 38.72 231 GLU A CA 1
ATOM 1538 C C . GLU A 1 231 ? 11.036 25.768 31.215 1.00 39.10 231 GLU A C 1
ATOM 1539 O O . GLU A 1 231 ? 10.660 26.438 32.196 1.00 38.53 231 GLU A O 1
ATOM 1545 N N . GLY A 1 232 ? 10.473 25.890 30.025 1.00 38.83 232 GLY A N 1
ATOM 1546 C CA . GLY A 1 232 ? 9.428 26.872 29.844 1.00 38.37 232 GLY A CA 1
ATOM 1547 C C . GLY A 1 232 ? 10.077 28.187 29.531 1.00 37.76 232 GLY A C 1
ATOM 1548 O O . GLY A 1 232 ? 9.407 29.196 29.463 1.00 37.15 232 GLY A O 1
ATOM 1549 N N . MET A 1 233 ? 11.391 28.159 29.334 1.00 37.26 233 MET A N 1
ATOM 1550 C CA . MET A 1 233 ? 12.149 29.358 28.955 1.00 38.08 233 MET A CA 1
ATOM 1551 C C . MET A 1 233 ? 12.122 29.543 27.447 1.00 37.06 233 MET A C 1
ATOM 1552 O O . MET A 1 233 ? 12.451 30.629 26.931 1.00 36.69 233 MET A O 1
ATOM 1557 N N . GLY A 1 234 ? 11.765 28.452 26.750 1.00 35.44 234 GLY A N 1
ATOM 1558 C CA . GLY A 1 234 ? 11.670 28.422 25.279 1.00 32.67 234 GLY A CA 1
ATOM 1559 C C . GLY A 1 234 ? 10.314 27.914 24.789 1.00 30.38 234 GLY A C 1
ATOM 1560 O O . GLY A 1 234 ? 9.689 27.000 25.369 1.00 31.58 234 GLY A O 1
ATOM 1561 N N . THR A 1 235 ? 9.829 28.536 23.739 1.00 28.57 235 THR A N 1
ATOM 1562 C CA . THR A 1 235 ? 8.539 28.183 23.178 1.00 27.50 235 THR A CA 1
ATOM 1563 C C . THR A 1 235 ? 8.657 27.940 21.678 1.00 25.31 235 THR A C 1
ATOM 1564 O O . THR A 1 235 ? 9.297 28.702 20.977 1.00 24.85 235 THR A O 1
ATOM 1568 N N . ILE A 1 236 ? 8.098 26.822 21.203 1.00 24.12 236 ILE A N 1
ATOM 1569 C CA . ILE A 1 236 ? 8.103 26.530 19.760 1.00 21.65 236 ILE A CA 1
ATOM 1570 C C . ILE A 1 236 ? 6.636 26.454 19.285 1.00 22.09 236 ILE A C 1
ATOM 1571 O O . ILE A 1 236 ? 5.754 25.936 20.016 1.00 20.75 236 ILE A O 1
ATOM 1576 N N . THR A 1 237 ? 6.379 27.009 18.102 1.00 19.92 237 THR A N 1
ATOM 1577 C CA . THR A 1 237 ? 5.100 26.820 17.472 1.00 21.19 237 THR A CA 1
ATOM 1578 C C . THR A 1 237 ? 5.331 26.222 16.122 1.00 19.48 237 THR A C 1
ATOM 1579 O O . THR A 1 237 ? 6.249 26.603 15.421 1.00 21.75 237 THR A O 1
ATOM 1583 N N . TYR A 1 238 ? 4.528 25.227 15.793 1.00 19.20 238 TYR A N 1
ATOM 1584 C CA . TYR A 1 238 ? 4.443 24.754 14.445 1.00 18.06 238 TYR A CA 1
ATOM 1585 C C . TYR A 1 238 ? 3.065 25.030 13.907 1.00 18.65 238 TYR A C 1
ATOM 1586 O O . TYR A 1 238 ? 2.059 25.041 14.674 1.00 17.41 238 TYR A O 1
ATOM 1595 N N . MET A 1 239 ? 3.015 25.191 12.586 1.00 17.89 239 MET A N 1
ATOM 1596 C CA . MET A 1 239 ? 1.729 25.239 11.900 1.00 19.34 239 MET A CA 1
ATOM 1597 C C . MET A 1 239 ? 1.773 24.370 10.700 1.00 17.85 239 MET A C 1
ATOM 1598 O O . MET A 1 239 ? 2.752 24.410 9.971 1.00 19.09 239 MET A O 1
ATOM 1603 N N . LEU A 1 240 ? 0.757 23.538 10.510 1.00 16.34 240 LEU A N 1
ATOM 1604 C CA . LEU A 1 240 ? 0.774 22.633 9.340 1.00 16.60 240 LEU A CA 1
ATOM 1605 C C . LEU A 1 240 ? -0.510 22.786 8.509 1.00 17.14 240 LEU A C 1
ATOM 1606 O O . LEU A 1 240 ? -1.626 22.723 9.087 1.00 15.94 240 LEU A O 1
ATOM 1611 N N . ALA A 1 241 ? -0.338 23.070 7.202 1.00 17.06 241 ALA A N 1
ATOM 1612 C CA . ALA A 1 241 ? -1.485 23.315 6.279 1.00 16.86 241 ALA A CA 1
ATOM 1613 C C . ALA A 1 241 ? -2.283 21.995 6.150 1.00 15.75 241 ALA A C 1
ATOM 1614 O O . ALA A 1 241 ? -1.717 20.957 6.284 1.00 16.03 241 ALA A O 1
ATOM 1616 N N . PRO A 1 242 ? -3.622 22.054 5.984 1.00 15.54 242 PRO A N 1
ATOM 1617 C CA . PRO A 1 242 ? -4.410 20.857 5.940 1.00 16.75 242 PRO A CA 1
ATOM 1618 C C . PRO A 1 242 ? -4.375 20.132 4.572 1.00 17.73 242 PRO A C 1
ATOM 1619 O O . PRO A 1 242 ? -3.949 20.721 3.585 1.00 18.62 242 PRO A O 1
ATOM 1623 N N . ARG A 1 243 ? -4.853 18.888 4.502 1.00 17.98 243 ARG A N 1
ATOM 1624 C CA . ARG A 1 243 ? -5.136 18.256 3.188 1.00 17.41 243 ARG A CA 1
ATOM 1625 C C . ARG A 1 243 ? -6.641 17.952 3.094 1.00 19.28 243 ARG A C 1
ATOM 1626 O O . ARG A 1 243 ? -7.274 17.908 4.143 1.00 18.18 243 ARG A O 1
ATOM 1634 N N . PHE B 1 2 ? 52.169 -25.253 18.038 1.00 36.87 2 PHE B N 1
ATOM 1635 C CA . PHE B 1 2 ? 51.586 -24.037 18.641 1.00 36.70 2 PHE B CA 1
ATOM 1636 C C . PHE B 1 2 ? 50.358 -24.317 19.520 1.00 36.37 2 PHE B C 1
ATOM 1637 O O . PHE B 1 2 ? 49.418 -24.934 19.051 1.00 36.69 2 PHE B O 1
ATOM 1645 N N . LYS B 1 3 ? 50.387 -23.876 20.783 1.00 35.55 3 LYS B N 1
ATOM 1646 C CA . LYS B 1 3 ? 49.257 -24.018 21.696 1.00 34.12 3 LYS B CA 1
ATOM 1647 C C . LYS B 1 3 ? 49.165 -22.905 22.716 1.00 33.57 3 LYS B C 1
ATOM 1648 O O . LYS B 1 3 ? 50.085 -22.641 23.509 1.00 34.15 3 LYS B O 1
ATOM 1654 N N . ALA B 1 4 ? 48.020 -22.262 22.714 1.00 31.63 4 ALA B N 1
ATOM 1655 C CA . ALA B 1 4 ? 47.862 -21.065 23.437 1.00 30.67 4 ALA B CA 1
ATOM 1656 C C . ALA B 1 4 ? 46.460 -21.125 23.887 1.00 30.62 4 ALA B C 1
ATOM 1657 O O . ALA B 1 4 ? 45.586 -21.598 23.154 1.00 30.94 4 ALA B O 1
ATOM 1659 N N . ILE B 1 5 ? 46.249 -20.605 25.075 1.00 28.95 5 ILE B N 1
ATOM 1660 C CA . ILE B 1 5 ? 44.973 -20.304 25.613 1.00 29.15 5 ILE B CA 1
ATOM 1661 C C . ILE B 1 5 ? 44.978 -18.826 25.970 1.00 29.49 5 ILE B C 1
ATOM 1662 O O . ILE B 1 5 ? 45.879 -18.351 26.706 1.00 30.72 5 ILE B O 1
ATOM 1667 N N . VAL B 1 6 ? 43.998 -18.073 25.474 1.00 29.92 6 VAL B N 1
ATOM 1668 C CA . VAL B 1 6 ? 43.967 -16.622 25.708 1.00 29.08 6 VAL B CA 1
ATOM 1669 C C . VAL B 1 6 ? 42.576 -16.052 25.945 1.00 30.20 6 VAL B C 1
ATOM 1670 O O . VAL B 1 6 ? 41.583 -16.571 25.419 1.00 30.25 6 VAL B O 1
ATOM 1674 N N . SER B 1 7 ? 42.491 -14.971 26.702 1.00 29.36 7 SER B N 1
ATOM 1675 C CA . SER B 1 7 ? 41.202 -14.374 26.977 1.00 30.49 7 SER B CA 1
ATOM 1676 C C . SER B 1 7 ? 40.600 -13.670 25.724 1.00 30.21 7 SER B C 1
ATOM 1677 O O . SER B 1 7 ? 41.332 -13.083 24.910 1.00 30.51 7 SER B O 1
ATOM 1680 N N . ALA B 1 8 ? 39.279 -13.762 25.594 1.00 28.16 8 ALA B N 1
ATOM 1681 C CA . ALA B 1 8 ? 38.538 -13.220 24.473 1.00 29.09 8 ALA B CA 1
ATOM 1682 C C . ALA B 1 8 ? 38.774 -11.727 24.269 1.00 28.64 8 ALA B C 1
ATOM 1683 O O . ALA B 1 8 ? 39.022 -11.269 23.124 1.00 29.73 8 ALA B O 1
ATOM 1685 N N . ALA B 1 9 ? 38.656 -10.968 25.332 1.00 27.82 9 ALA B N 1
ATOM 1686 C CA . ALA B 1 9 ? 38.851 -9.574 25.187 1.00 28.45 9 ALA B CA 1
ATOM 1687 C C . ALA B 1 9 ? 40.282 -9.257 24.703 1.00 29.35 9 ALA B C 1
ATOM 1688 O O . ALA B 1 9 ? 40.444 -8.365 23.852 1.00 28.11 9 ALA B O 1
ATOM 1690 N N . THR B 1 10 ? 41.299 -10.028 25.136 1.00 29.47 10 THR B N 1
ATOM 1691 C CA . THR B 1 10 ? 42.667 -9.821 24.602 1.00 28.85 10 THR B CA 1
ATOM 1692 C C . THR B 1 10 ? 42.842 -10.083 23.116 1.00 28.91 10 THR B C 1
ATOM 1693 O O . THR B 1 10 ? 43.431 -9.243 22.386 1.00 29.17 10 THR B O 1
ATOM 1697 N N . LEU B 1 11 ? 42.364 -11.252 22.663 1.00 27.00 11 LEU B N 1
ATOM 1698 C CA . LEU B 1 11 ? 42.563 -11.643 21.298 1.00 26.66 11 LEU B CA 1
ATOM 1699 C C . LEU B 1 11 ? 41.802 -10.688 20.361 1.00 26.26 11 LEU B C 1
ATOM 1700 O O . LEU B 1 11 ? 42.319 -10.314 19.264 1.00 25.74 11 LEU B O 1
ATOM 1705 N N . ARG B 1 12 ? 40.605 -10.284 20.797 1.00 25.46 12 ARG B N 1
ATOM 1706 C CA . ARG B 1 12 ? 39.808 -9.342 20.062 1.00 25.42 12 ARG B CA 1
ATOM 1707 C C . ARG B 1 12 ? 40.543 -8.002 19.949 1.00 26.52 12 ARG B C 1
ATOM 1708 O O . ARG B 1 12 ? 40.600 -7.382 18.854 1.00 26.32 12 ARG B O 1
ATOM 1716 N N . ASP B 1 13 ? 41.057 -7.527 21.079 1.00 25.67 13 ASP B N 1
ATOM 1717 C CA . ASP B 1 13 ? 41.741 -6.233 21.054 1.00 25.83 13 ASP B CA 1
ATOM 1718 C C . ASP B 1 13 ? 42.906 -6.357 20.116 1.00 23.84 13 ASP B C 1
ATOM 1719 O O . ASP B 1 13 ? 43.171 -5.434 19.352 1.00 23.30 13 ASP B O 1
ATOM 1724 N N . ALA B 1 14 ? 43.564 -7.508 20.154 1.00 23.00 14 ALA B N 1
ATOM 1725 C CA . ALA B 1 14 ? 44.788 -7.779 19.386 1.00 23.59 14 ALA B CA 1
ATOM 1726 C C . ALA B 1 14 ? 44.525 -7.815 17.890 1.00 23.96 14 ALA B C 1
ATOM 1727 O O . ALA B 1 14 ? 45.210 -7.128 17.065 1.00 21.92 14 ALA B O 1
ATOM 1729 N N . LEU B 1 15 ? 43.498 -8.586 17.525 1.00 21.23 15 LEU B N 1
ATOM 1730 C CA . LEU B 1 15 ? 43.168 -8.708 16.068 1.00 22.07 15 LEU B CA 1
ATOM 1731 C C . LEU B 1 15 ? 42.530 -7.445 15.479 1.00 21.04 15 LEU B C 1
ATOM 1732 O O . LEU B 1 15 ? 42.687 -7.140 14.275 1.00 22.93 15 LEU B O 1
ATOM 1737 N N . ASP B 1 16 ? 41.779 -6.737 16.293 1.00 20.77 16 ASP B N 1
ATOM 1738 C CA . ASP B 1 16 ? 41.146 -5.522 15.801 1.00 21.07 16 ASP B CA 1
ATOM 1739 C C . ASP B 1 16 ? 42.213 -4.540 15.244 1.00 19.94 16 ASP B C 1
ATOM 1740 O O . ASP B 1 16 ? 42.032 -3.927 14.152 1.00 19.33 16 ASP B O 1
ATOM 1745 N N . SER B 1 17 ? 43.349 -4.434 15.939 1.00 18.23 17 SER B N 1
ATOM 1746 C CA . SER B 1 17 ? 44.355 -3.415 15.522 1.00 18.45 17 SER B CA 1
ATOM 1747 C C . SER B 1 17 ? 44.827 -3.764 14.113 1.00 19.77 17 SER B C 1
ATOM 1748 O O . SER B 1 17 ? 44.923 -2.888 13.239 1.00 22.28 17 SER B O 1
ATOM 1751 N N . VAL B 1 18 ? 45.136 -5.021 13.882 1.00 20.74 18 VAL B N 1
ATOM 1752 C CA . VAL B 1 18 ? 45.495 -5.447 12.509 1.00 21.36 18 VAL B CA 1
ATOM 1753 C C . VAL B 1 18 ? 44.369 -5.325 11.465 1.00 21.96 18 VAL B C 1
ATOM 1754 O O . VAL B 1 18 ? 44.639 -4.979 10.309 1.00 21.99 18 VAL B O 1
ATOM 1758 N N . SER B 1 19 ? 43.132 -5.664 11.856 1.00 22.44 19 SER B N 1
ATOM 1759 C CA . SER B 1 19 ? 41.985 -5.735 10.947 1.00 23.04 19 SER B CA 1
ATOM 1760 C C . SER B 1 19 ? 41.646 -4.404 10.288 1.00 23.64 19 SER B C 1
ATOM 1761 O O . SER B 1 19 ? 41.118 -4.320 9.159 1.00 21.83 19 SER B O 1
ATOM 1764 N N . VAL B 1 20 ? 41.856 -3.351 11.072 1.00 24.60 20 VAL B N 1
ATOM 1765 C CA . VAL B 1 20 ? 41.721 -1.987 10.603 1.00 26.15 20 VAL B CA 1
ATOM 1766 C C . VAL B 1 20 ? 42.381 -1.744 9.273 1.00 27.07 20 VAL B C 1
ATOM 1767 O O . VAL B 1 20 ? 41.937 -0.914 8.481 1.00 28.67 20 VAL B O 1
ATOM 1771 N N . LEU B 1 21 ? 43.455 -2.464 9.009 1.00 28.51 21 LEU B N 1
ATOM 1772 C CA . LEU B 1 21 ? 44.256 -2.168 7.831 1.00 29.14 21 LEU B CA 1
ATOM 1773 C C . LEU B 1 21 ? 44.196 -3.229 6.745 1.00 29.12 21 LEU B C 1
ATOM 1774 O O . LEU B 1 21 ? 44.338 -2.908 5.589 1.00 29.34 21 LEU B O 1
ATOM 1779 N N . VAL B 1 22 ? 44.084 -4.498 7.118 1.00 28.87 22 VAL B N 1
ATOM 1780 C CA . VAL B 1 22 ? 44.181 -5.572 6.135 1.00 28.20 22 VAL B CA 1
ATOM 1781 C C . VAL B 1 22 ? 43.156 -6.679 6.450 1.00 29.17 22 VAL B C 1
ATOM 1782 O O . VAL B 1 22 ? 42.712 -6.825 7.603 1.00 26.73 22 VAL B O 1
ATOM 1786 N N . ASP B 1 23 ? 42.847 -7.487 5.431 1.00 30.10 23 ASP B N 1
ATOM 1787 C CA . ASP B 1 23 ? 41.902 -8.619 5.595 1.00 30.97 23 ASP B CA 1
ATOM 1788 C C . ASP B 1 23 ? 42.598 -9.940 5.820 1.00 30.72 23 ASP B C 1
ATOM 1789 O O . ASP B 1 23 ? 41.966 -10.893 6.215 1.00 31.94 23 ASP B O 1
ATOM 1794 N N . GLU B 1 24 ? 43.893 -10.023 5.538 1.00 30.41 24 GLU B N 1
ATOM 1795 C CA . GLU B 1 24 ? 44.646 -11.220 5.888 1.00 30.72 24 GLU B CA 1
ATOM 1796 C C . GLU B 1 24 ? 46.027 -10.786 6.397 1.00 30.52 24 GLU B C 1
ATOM 1797 O O . GLU B 1 24 ? 46.403 -9.622 6.222 1.00 32.57 24 GLU B O 1
ATOM 1803 N N . CYS B 1 25 ? 46.777 -11.685 7.027 1.00 30.52 25 CYS B N 1
ATOM 1804 C CA . CYS B 1 25 ? 48.094 -11.314 7.611 1.00 29.65 25 CYS B CA 1
ATOM 1805 C C . CYS B 1 25 ? 48.905 -12.551 7.939 1.00 29.37 25 CYS B C 1
ATOM 1806 O O . CYS B 1 25 ? 48.357 -13.659 8.064 1.00 30.72 25 CYS B O 1
ATOM 1809 N N . LYS B 1 26 ? 50.216 -12.380 8.060 1.00 28.32 26 LYS B N 1
ATOM 1810 C CA . LYS B 1 26 ? 51.086 -13.374 8.672 1.00 26.58 26 LYS B CA 1
ATOM 1811 C C . LYS B 1 26 ? 51.138 -13.211 10.159 1.00 26.08 26 LYS B C 1
ATOM 1812 O O . LYS B 1 26 ? 51.300 -12.125 10.642 1.00 26.20 26 LYS B O 1
ATOM 1818 N N . ILE B 1 27 ? 51.016 -14.295 10.903 1.00 25.50 27 ILE B N 1
ATOM 1819 C CA . ILE B 1 27 ? 51.191 -14.263 12.323 1.00 25.89 27 ILE B CA 1
ATOM 1820 C C . ILE B 1 27 ? 52.451 -15.065 12.605 1.00 27.22 27 ILE B C 1
ATOM 1821 O O . ILE B 1 27 ? 52.527 -16.250 12.296 1.00 27.05 27 ILE B O 1
ATOM 1826 N N . ARG B 1 28 ? 53.463 -14.413 13.172 1.00 29.34 28 ARG B N 1
ATOM 1827 C CA . ARG B 1 28 ? 54.712 -15.094 13.523 1.00 28.92 28 ARG B CA 1
ATOM 1828 C C . ARG B 1 28 ? 54.535 -15.660 14.887 1.00 29.47 28 ARG B C 1
ATOM 1829 O O . ARG B 1 28 ? 54.321 -14.953 15.881 1.00 28.98 28 ARG B O 1
ATOM 1837 N N . LEU B 1 29 ? 54.620 -16.976 14.941 1.00 30.53 29 LEU B N 1
ATOM 1838 C CA . LEU B 1 29 ? 54.419 -17.664 16.195 1.00 32.24 29 LEU B CA 1
ATOM 1839 C C . LEU B 1 29 ? 55.783 -17.716 16.877 1.00 33.82 29 LEU B C 1
ATOM 1840 O O . LEU B 1 29 ? 56.634 -18.515 16.465 1.00 35.69 29 LEU B O 1
ATOM 1845 N N . ASN B 1 30 ? 56.045 -16.840 17.854 1.00 36.33 30 ASN B N 1
ATOM 1846 C CA . ASN B 1 30 ? 57.399 -16.794 18.439 1.00 36.74 30 ASN B CA 1
ATOM 1847 C C . ASN B 1 30 ? 57.430 -17.352 19.847 1.00 36.91 30 ASN B C 1
ATOM 1848 O O . ASN B 1 30 ? 56.380 -17.438 20.505 1.00 34.90 30 ASN B O 1
ATOM 1853 N N . GLU B 1 31 ? 58.641 -17.690 20.314 1.00 37.07 31 GLU B N 1
ATOM 1854 C CA . GLU B 1 31 ? 58.794 -18.419 21.563 1.00 38.03 31 GLU B CA 1
ATOM 1855 C C . GLU B 1 31 ? 58.261 -17.595 22.720 1.00 37.71 31 GLU B C 1
ATOM 1856 O O . GLU B 1 31 ? 57.574 -18.105 23.645 1.00 36.21 31 GLU B O 1
ATOM 1862 N N . GLU B 1 32 ? 58.556 -16.303 22.666 1.00 36.60 32 GLU B N 1
ATOM 1863 C CA . GLU B 1 32 ? 58.227 -15.430 23.786 1.00 37.34 32 GLU B CA 1
ATOM 1864 C C . GLU B 1 32 ? 57.044 -14.502 23.533 1.00 35.14 32 GLU B C 1
ATOM 1865 O O . GLU B 1 32 ? 56.532 -13.861 24.458 1.00 35.52 32 GLU B O 1
ATOM 1871 N N . SER B 1 33 ? 56.583 -14.460 22.295 1.00 33.70 33 SER B N 1
ATOM 1872 C CA . SER B 1 33 ? 55.577 -13.494 21.926 1.00 31.95 33 SER B CA 1
ATOM 1873 C C . SER B 1 33 ? 54.897 -13.835 20.576 1.00 31.85 33 SER B C 1
ATOM 1874 O O . SER B 1 33 ? 55.509 -14.388 19.656 1.00 31.79 33 SER B O 1
ATOM 1877 N N . LEU B 1 34 ? 53.635 -13.457 20.450 1.00 31.14 34 LEU B N 1
ATOM 1878 C CA . LEU B 1 34 ? 52.942 -13.615 19.191 1.00 30.68 34 LEU B CA 1
ATOM 1879 C C . LEU B 1 34 ? 52.996 -12.249 18.497 1.00 29.52 34 LEU B C 1
ATOM 1880 O O . LEU B 1 34 ? 52.662 -11.274 19.110 1.00 30.17 34 LEU B O 1
ATOM 1885 N N . SER B 1 35 ? 53.406 -12.173 17.245 1.00 29.88 35 SER B N 1
ATOM 1886 C CA . SER B 1 35 ? 53.426 -10.862 16.548 1.00 30.58 35 SER B CA 1
ATOM 1887 C C . SER B 1 35 ? 52.869 -10.862 15.128 1.00 29.45 35 SER B C 1
ATOM 1888 O O . SER B 1 35 ? 52.968 -11.849 14.405 1.00 29.38 35 SER B O 1
ATOM 1891 N N . ILE B 1 36 ? 52.233 -9.752 14.772 1.00 28.23 36 ILE B N 1
ATOM 1892 C CA . ILE B 1 36 ? 51.761 -9.485 13.435 1.00 27.87 36 ILE B CA 1
ATOM 1893 C C . ILE B 1 36 ? 52.230 -8.103 12.956 1.00 27.32 36 ILE B C 1
ATOM 1894 O O . ILE B 1 36 ? 52.122 -7.109 13.683 1.00 26.95 36 ILE B O 1
ATOM 1899 N N . ARG B 1 37 ? 52.689 -8.007 11.716 1.00 26.96 37 ARG B N 1
ATOM 1900 C CA . ARG B 1 37 ? 52.886 -6.690 11.147 1.00 27.00 37 ARG B CA 1
ATOM 1901 C C . ARG B 1 37 ? 52.386 -6.660 9.721 1.00 26.26 37 ARG B C 1
ATOM 1902 O O . ARG B 1 37 ? 52.542 -7.641 8.982 1.00 27.97 37 ARG B O 1
ATOM 1910 N N . ALA B 1 38 ? 51.698 -5.582 9.356 1.00 26.07 38 ALA B N 1
ATOM 1911 C CA . ALA B 1 38 ? 51.145 -5.449 8.005 1.00 26.07 38 ALA B CA 1
ATOM 1912 C C . ALA B 1 38 ? 51.146 -4.014 7.518 1.00 25.77 38 ALA B C 1
ATOM 1913 O O . ALA B 1 38 ? 51.209 -3.075 8.314 1.00 26.02 38 ALA B O 1
ATOM 1915 N N . VAL B 1 39 ? 50.998 -3.848 6.205 1.00 26.75 39 VAL B N 1
ATOM 1916 C CA . VAL B 1 39 ? 50.788 -2.544 5.600 1.00 27.32 39 VAL B CA 1
ATOM 1917 C C . VAL B 1 39 ? 49.563 -2.617 4.691 1.00 29.26 39 VAL B C 1
ATOM 1918 O O . VAL B 1 39 ? 49.286 -3.685 4.103 1.00 27.34 39 VAL B O 1
ATOM 1922 N N . ASP B 1 40 ? 48.778 -1.538 4.597 1.00 29.63 40 ASP B N 1
ATOM 1923 C CA . ASP B 1 40 ? 47.589 -1.624 3.724 1.00 30.79 40 ASP B CA 1
ATOM 1924 C C . ASP B 1 40 ? 48.038 -1.671 2.261 1.00 31.46 40 ASP B C 1
ATOM 1925 O O . ASP B 1 40 ? 49.219 -1.522 1.952 1.00 32.48 40 ASP B O 1
ATOM 1930 N N . PRO B 1 41 ? 47.102 -1.911 1.352 1.00 33.04 41 PRO B N 1
ATOM 1931 C CA . PRO B 1 41 ? 47.423 -2.022 -0.064 1.00 33.56 41 PRO B CA 1
ATOM 1932 C C . PRO B 1 41 ? 47.926 -0.716 -0.689 1.00 34.50 41 PRO B C 1
ATOM 1933 O O . PRO B 1 41 ? 48.820 -0.758 -1.517 1.00 33.25 41 PRO B O 1
ATOM 1937 N N . ALA B 1 42 ? 47.385 0.435 -0.275 1.00 34.62 42 ALA B N 1
ATOM 1938 C CA . ALA B 1 42 ? 47.872 1.688 -0.808 1.00 34.93 42 ALA B CA 1
ATOM 1939 C C . ALA B 1 42 ? 49.240 1.991 -0.244 1.00 35.30 42 ALA B C 1
ATOM 1940 O O . ALA B 1 42 ? 49.831 3.007 -0.546 1.00 35.55 42 ALA B O 1
ATOM 1942 N N . ASN B 1 43 ? 49.751 1.111 0.602 1.00 35.67 43 ASN B N 1
ATOM 1943 C CA . ASN B 1 43 ? 51.084 1.343 1.183 1.00 34.93 43 ASN B CA 1
ATOM 1944 C C . ASN B 1 43 ? 51.214 2.647 2.002 1.00 33.43 43 ASN B C 1
ATOM 1945 O O . ASN B 1 43 ? 52.256 3.279 2.008 1.00 32.30 43 ASN B O 1
ATOM 1950 N N . VAL B 1 44 ? 50.140 3.041 2.686 1.00 30.79 44 VAL B N 1
ATOM 1951 C CA . VAL B 1 44 ? 50.147 4.269 3.481 1.00 29.26 44 VAL B CA 1
ATOM 1952 C C . VAL B 1 44 ? 50.152 4.053 5.023 1.00 26.88 44 VAL B C 1
ATOM 1953 O O . VAL B 1 44 ? 50.738 4.852 5.775 1.00 24.92 44 VAL B O 1
ATOM 1957 N N . GLY B 1 45 ? 49.477 2.995 5.497 1.00 24.82 45 GLY B N 1
ATOM 1958 C CA . GLY B 1 45 ? 49.372 2.721 6.950 1.00 22.84 45 GLY B CA 1
ATOM 1959 C C . GLY B 1 45 ? 49.991 1.389 7.289 1.00 23.07 45 GLY B C 1
ATOM 1960 O O . GLY B 1 45 ? 49.977 0.476 6.469 1.00 23.52 45 GLY B O 1
ATOM 1961 N N . MET B 1 46 ? 50.589 1.262 8.466 1.00 22.33 46 MET B N 1
ATOM 1962 C CA . MET B 1 46 ? 51.327 0.028 8.868 1.00 21.25 46 MET B CA 1
ATOM 1963 C C . MET B 1 46 ? 50.976 -0.183 10.332 1.00 19.27 46 MET B C 1
ATOM 1964 O O . MET B 1 46 ? 50.775 0.782 11.092 1.00 19.00 46 MET B O 1
ATOM 1969 N N . VAL B 1 47 ? 50.948 -1.418 10.761 1.00 19.56 47 VAL B N 1
ATOM 1970 C CA . VAL B 1 47 ? 50.697 -1.702 12.175 1.00 20.08 47 VAL B CA 1
ATOM 1971 C C . VAL B 1 47 ? 51.697 -2.727 12.580 1.00 20.77 47 VAL B C 1
ATOM 1972 O O . VAL B 1 47 ? 52.103 -3.537 11.741 1.00 21.09 47 VAL B O 1
ATOM 1976 N N . ASP B 1 48 ? 52.110 -2.691 13.853 1.00 21.20 48 ASP B N 1
ATOM 1977 C CA . ASP B 1 48 ? 53.042 -3.667 14.400 1.00 22.39 48 ASP B CA 1
ATOM 1978 C C . ASP B 1 48 ? 52.508 -4.068 15.753 1.00 22.51 48 ASP B C 1
ATOM 1979 O O . ASP B 1 48 ? 52.467 -3.240 16.648 1.00 21.11 48 ASP B O 1
ATOM 1984 N N . LEU B 1 49 ? 52.091 -5.332 15.887 1.00 23.01 49 LEU B N 1
ATOM 1985 C CA . LEU B 1 49 ? 51.492 -5.790 17.161 1.00 23.16 49 LEU B CA 1
ATOM 1986 C C . LEU B 1 49 ? 52.442 -6.786 17.766 1.00 24.03 49 LEU B C 1
ATOM 1987 O O . LEU B 1 49 ? 52.964 -7.613 17.019 1.00 24.85 49 LEU B O 1
ATOM 1992 N N . THR B 1 50 ? 52.683 -6.695 19.093 1.00 24.60 50 THR B N 1
ATOM 1993 C CA . THR B 1 50 ? 53.441 -7.681 19.863 1.00 25.23 50 THR B CA 1
ATOM 1994 C C . THR B 1 50 ? 52.617 -8.222 21.023 1.00 26.56 50 THR B C 1
ATOM 1995 O O . THR B 1 50 ? 52.197 -7.502 21.910 1.00 27.14 50 THR B O 1
ATOM 1999 N N . LEU B 1 51 ? 52.377 -9.517 21.010 1.00 27.59 51 LEU B N 1
ATOM 2000 C CA . LEU B 1 51 ? 51.555 -10.091 22.024 1.00 29.83 51 LEU B CA 1
ATOM 2001 C C . LEU B 1 51 ? 52.505 -11.040 22.805 1.00 30.74 51 LEU B C 1
ATOM 2002 O O . LEU B 1 51 ? 52.933 -12.076 22.280 1.00 29.63 51 LEU B O 1
ATOM 2007 N N . ASP B 1 52 ? 52.888 -10.629 24.012 1.00 32.95 52 ASP B N 1
ATOM 2008 C CA . ASP B 1 52 ? 53.929 -11.371 24.737 1.00 36.04 52 ASP B CA 1
ATOM 2009 C C . ASP B 1 52 ? 53.288 -12.616 25.347 1.00 36.66 52 ASP B C 1
ATOM 2010 O O . ASP B 1 52 ? 52.075 -12.637 25.604 1.00 37.25 52 ASP B O 1
ATOM 2015 N N . ALA B 1 53 ? 54.106 -13.628 25.597 1.00 37.35 53 ALA B N 1
ATOM 2016 C CA . ALA B 1 53 ? 53.670 -14.788 26.380 1.00 37.65 53 ALA B CA 1
ATOM 2017 C C . ALA B 1 53 ? 52.804 -14.391 27.539 1.00 38.28 53 ALA B C 1
ATOM 2018 O O . ALA B 1 53 ? 51.707 -14.944 27.706 1.00 39.00 53 ALA B O 1
ATOM 2020 N N . ALA B 1 54 ? 53.299 -13.475 28.371 1.00 37.93 54 ALA B N 1
ATOM 2021 C CA . ALA B 1 54 ? 52.609 -13.182 29.612 1.00 37.74 54 ALA B CA 1
ATOM 2022 C C . ALA B 1 54 ? 51.183 -12.724 29.365 1.00 37.64 54 ALA B C 1
ATOM 2023 O O . ALA B 1 54 ? 50.456 -12.511 30.300 1.00 36.98 54 ALA B O 1
ATOM 2025 N N . ALA B 1 55 ? 50.779 -12.526 28.110 1.00 37.01 55 ALA B N 1
ATOM 2026 C CA . ALA B 1 55 ? 49.376 -12.189 27.922 1.00 37.64 55 ALA B CA 1
ATOM 2027 C C . ALA B 1 55 ? 48.545 -13.469 27.783 1.00 37.24 55 ALA B C 1
ATOM 2028 O O . ALA B 1 55 ? 47.364 -13.463 28.039 1.00 37.19 55 ALA B O 1
ATOM 2030 N N . PHE B 1 56 ? 49.153 -14.566 27.381 1.00 37.75 56 PHE B N 1
ATOM 2031 C CA . PHE B 1 56 ? 48.374 -15.804 27.278 1.00 38.11 56 PHE B CA 1
ATOM 2032 C C . PHE B 1 56 ? 48.352 -16.593 28.596 1.00 39.23 56 PHE B C 1
ATOM 2033 O O . PHE B 1 56 ? 49.410 -16.860 29.162 1.00 39.98 56 PHE B O 1
ATOM 2041 N N . GLU B 1 57 ? 47.163 -17.005 29.052 1.00 40.04 57 GLU B N 1
ATOM 2042 C CA . GLU B 1 57 ? 47.006 -17.965 30.186 1.00 39.73 57 GLU B CA 1
ATOM 2043 C C . GLU B 1 57 ? 47.976 -19.165 30.076 1.00 38.71 57 GLU B C 1
ATOM 2044 O O . GLU B 1 57 ? 48.558 -19.633 31.064 1.00 37.74 57 GLU B O 1
ATOM 2050 N N . SER B 1 58 ? 48.127 -19.654 28.848 1.00 37.61 58 SER B N 1
ATOM 2051 C CA . SER B 1 58 ? 49.149 -20.630 28.499 1.00 36.79 58 SER B CA 1
ATOM 2052 C C . SER B 1 58 ? 49.633 -20.232 27.141 1.00 37.04 58 SER B C 1
ATOM 2053 O O . SER B 1 58 ? 48.847 -19.739 26.339 1.00 36.61 58 SER B O 1
ATOM 2056 N N . TYR B 1 59 ? 50.910 -20.450 26.853 1.00 37.89 59 TYR B N 1
ATOM 2057 C CA . TYR B 1 59 ? 51.420 -20.101 25.535 1.00 38.60 59 TYR B CA 1
ATOM 2058 C C . TYR B 1 59 ? 52.667 -20.882 25.180 1.00 39.08 59 TYR B C 1
ATOM 2059 O O . TYR B 1 59 ? 53.737 -20.594 25.677 1.00 38.72 59 TYR B O 1
ATOM 2068 N N . GLU B 1 60 ? 52.561 -21.830 24.277 1.00 39.53 60 GLU B N 1
ATOM 2069 C CA . GLU B 1 60 ? 53.758 -22.535 23.890 1.00 41.36 60 GLU B CA 1
ATOM 2070 C C . GLU B 1 60 ? 53.854 -22.393 22.415 1.00 41.57 60 GLU B C 1
ATOM 2071 O O . GLU B 1 60 ? 52.898 -22.673 21.707 1.00 43.01 60 GLU B O 1
ATOM 2077 N N . ALA B 1 61 ? 54.992 -21.908 21.938 1.00 41.97 61 ALA B N 1
ATOM 2078 C CA . ALA B 1 61 ? 55.221 -21.796 20.528 1.00 42.07 61 ALA B CA 1
ATOM 2079 C C . ALA B 1 61 ? 56.701 -21.952 20.345 1.00 43.04 61 ALA B C 1
ATOM 2080 O O . ALA B 1 61 ? 57.449 -21.904 21.320 1.00 42.78 61 ALA B O 1
ATOM 2082 N N . HIS B 1 62 ? 57.121 -22.045 19.094 1.00 43.40 62 HIS B N 1
ATOM 2083 C CA . HIS B 1 62 ? 58.352 -22.703 18.763 1.00 44.77 62 HIS B CA 1
ATOM 2084 C C . HIS B 1 62 ? 58.813 -22.274 17.353 1.00 44.38 62 HIS B C 1
ATOM 2085 O O . HIS B 1 62 ? 59.481 -23.023 16.660 1.00 44.43 62 HIS B O 1
ATOM 2092 N N . GLY B 1 63 ? 58.438 -21.070 16.920 1.00 44.28 63 GLY B N 1
ATOM 2093 C CA . GLY B 1 63 ? 59.082 -20.403 15.757 1.00 42.93 63 GLY B CA 1
ATOM 2094 C C . GLY B 1 63 ? 58.360 -20.374 14.412 1.00 43.10 63 GLY B C 1
ATOM 2095 O O . GLY B 1 63 ? 58.878 -19.870 13.428 1.00 42.96 63 GLY B O 1
ATOM 2096 N N . GLY B 1 64 ? 57.147 -20.896 14.335 1.00 42.26 64 GLY B N 1
ATOM 2097 C CA . GLY B 1 64 ? 56.528 -20.999 13.030 1.00 41.14 64 GLY B CA 1
ATOM 2098 C C . GLY B 1 64 ? 55.888 -19.701 12.620 1.00 40.29 64 GLY B C 1
ATOM 2099 O O . GLY B 1 64 ? 56.036 -18.688 13.303 1.00 39.83 64 GLY B O 1
ATOM 2100 N N . VAL B 1 65 ? 55.169 -19.757 11.500 1.00 39.92 65 VAL B N 1
ATOM 2101 C CA . VAL B 1 65 ? 54.440 -18.629 10.957 1.00 39.02 65 VAL B CA 1
ATOM 2102 C C . VAL B 1 65 ? 53.277 -19.187 10.166 1.00 37.91 65 VAL B C 1
ATOM 2103 O O . VAL B 1 65 ? 53.424 -20.229 9.560 1.00 38.80 65 VAL B O 1
ATOM 2107 N N . ILE B 1 66 ? 52.141 -18.486 10.151 1.00 36.37 66 ILE B N 1
ATOM 2108 C CA . ILE B 1 66 ? 50.911 -18.951 9.500 1.00 34.66 66 ILE B CA 1
ATOM 2109 C C . ILE B 1 66 ? 50.194 -17.809 8.845 1.00 33.82 66 ILE B C 1
ATOM 2110 O O . ILE B 1 66 ? 50.333 -16.667 9.244 1.00 34.49 66 ILE B O 1
ATOM 2115 N N . GLY B 1 67 ? 49.448 -18.117 7.804 1.00 32.62 67 GLY B N 1
ATOM 2116 C CA . GLY B 1 67 ? 48.656 -17.121 7.131 1.00 32.10 67 GLY B CA 1
ATOM 2117 C C . GLY B 1 67 ? 47.206 -17.272 7.500 1.00 31.99 67 GLY B C 1
ATOM 2118 O O . GLY B 1 67 ? 46.675 -18.388 7.565 1.00 30.52 67 GLY B O 1
ATOM 2119 N N . VAL B 1 68 ? 46.527 -16.149 7.669 1.00 31.48 68 VAL B N 1
ATOM 2120 C CA . VAL B 1 68 ? 45.229 -16.212 8.283 1.00 32.08 68 VAL B CA 1
ATOM 2121 C C . VAL B 1 68 ? 44.283 -15.283 7.562 1.00 32.76 68 VAL B C 1
ATOM 2122 O O . VAL B 1 68 ? 44.676 -14.151 7.198 1.00 31.76 68 VAL B O 1
ATOM 2126 N N . ASN B 1 69 ? 43.036 -15.719 7.385 1.00 32.33 69 ASN B N 1
ATOM 2127 C CA . ASN B 1 69 ? 41.957 -14.810 6.988 1.00 33.43 69 ASN B CA 1
ATOM 2128 C C . ASN B 1 69 ? 41.418 -14.135 8.239 1.00 33.16 69 ASN B C 1
ATOM 2129 O O . ASN B 1 69 ? 40.762 -14.791 9.070 1.00 32.52 69 ASN B O 1
ATOM 2134 N N . LEU B 1 70 ? 41.678 -12.826 8.376 1.00 31.08 70 LEU B N 1
ATOM 2135 C CA . LEU B 1 70 ? 41.472 -12.149 9.658 1.00 29.90 70 LEU B CA 1
ATOM 2136 C C . LEU B 1 70 ? 39.987 -11.971 9.958 1.00 27.53 70 LEU B C 1
ATOM 2137 O O . LEU B 1 70 ? 39.556 -12.117 11.074 1.00 27.90 70 LEU B O 1
ATOM 2142 N N . SER B 1 71 ? 39.206 -11.639 8.958 1.00 26.36 71 SER B N 1
ATOM 2143 C CA . SER B 1 71 ? 37.798 -11.390 9.170 1.00 26.74 71 SER B CA 1
ATOM 2144 C C . SER B 1 71 ? 37.148 -12.594 9.873 1.00 25.51 71 SER B C 1
ATOM 2145 O O . SER B 1 71 ? 36.384 -12.454 10.845 1.00 24.41 71 SER B O 1
ATOM 2148 N N . ARG B 1 72 ? 37.509 -13.785 9.429 1.00 25.34 72 ARG B N 1
ATOM 2149 C CA . ARG B 1 72 ? 36.887 -14.979 9.965 1.00 25.22 72 ARG B CA 1
ATOM 2150 C C . ARG B 1 72 ? 37.378 -15.284 11.363 1.00 24.18 72 ARG B C 1
ATOM 2151 O O . ARG B 1 72 ? 36.590 -15.605 12.246 1.00 23.77 72 ARG B O 1
ATOM 2159 N N . LEU B 1 73 ? 38.685 -15.166 11.598 1.00 24.02 73 LEU B N 1
ATOM 2160 C CA . LEU B 1 73 ? 39.191 -15.490 12.930 1.00 23.62 73 LEU B CA 1
ATOM 2161 C C . LEU B 1 73 ? 38.565 -14.526 13.904 1.00 23.57 73 LEU B C 1
ATOM 2162 O O . LEU B 1 73 ? 38.246 -14.898 15.031 1.00 23.74 73 LEU B O 1
ATOM 2167 N N . GLU B 1 74 ? 38.376 -13.280 13.453 1.00 24.33 74 GLU B N 1
ATOM 2168 C CA . GLU B 1 74 ? 37.712 -12.240 14.252 1.00 24.38 74 GLU B CA 1
ATOM 2169 C C . GLU B 1 74 ? 36.258 -12.561 14.554 1.00 23.82 74 GLU B C 1
ATOM 2170 O O . GLU B 1 74 ? 35.810 -12.449 15.663 1.00 23.57 74 GLU B O 1
ATOM 2176 N N . GLU B 1 75 ? 35.513 -12.949 13.542 1.00 23.50 75 GLU B N 1
ATOM 2177 C CA . GLU B 1 75 ? 34.164 -13.321 13.765 1.00 24.15 75 GLU B CA 1
ATOM 2178 C C . GLU B 1 75 ? 34.063 -14.498 14.737 1.00 24.65 75 GLU B C 1
ATOM 2179 O O . GLU B 1 75 ? 33.188 -14.526 15.594 1.00 24.09 75 GLU B O 1
ATOM 2185 N N . VAL B 1 76 ? 34.972 -15.467 14.635 1.00 24.33 76 VAL B N 1
ATOM 2186 C CA . VAL B 1 76 ? 34.998 -16.563 15.608 1.00 24.22 76 VAL B CA 1
ATOM 2187 C C . VAL B 1 76 ? 35.221 -16.106 17.051 1.00 24.71 76 VAL B C 1
ATOM 2188 O O . VAL B 1 76 ? 34.476 -16.532 17.960 1.00 22.95 76 VAL B O 1
ATOM 2192 N N . ALA B 1 77 ? 36.228 -15.255 17.280 1.00 25.07 77 ALA B N 1
ATOM 2193 C CA . ALA B 1 77 ? 36.531 -14.813 18.620 1.00 26.98 77 ALA B CA 1
ATOM 2194 C C . ALA B 1 77 ? 35.348 -14.021 19.129 1.00 29.33 77 ALA B C 1
ATOM 2195 O O . ALA B 1 77 ? 35.085 -13.981 20.338 1.00 29.57 77 ALA B O 1
ATOM 2197 N N . GLY B 1 78 ? 34.667 -13.336 18.213 1.00 31.00 78 GLY B N 1
ATOM 2198 C CA . GLY B 1 78 ? 33.449 -12.611 18.567 1.00 32.86 78 GLY B CA 1
ATOM 2199 C C . GLY B 1 78 ? 32.441 -13.448 19.327 1.00 33.92 78 GLY B C 1
ATOM 2200 O O . GLY B 1 78 ? 31.557 -12.904 19.958 1.00 36.00 78 GLY B O 1
ATOM 2201 N N . MET B 1 79 ? 32.566 -14.769 19.273 1.00 35.46 79 MET B N 1
ATOM 2202 C CA . MET B 1 79 ? 31.548 -15.660 19.850 1.00 36.19 79 MET B CA 1
ATOM 2203 C C . MET B 1 79 ? 31.743 -15.890 21.338 1.00 37.54 79 MET B C 1
ATOM 2204 O O . MET B 1 79 ? 30.909 -16.560 21.960 1.00 38.88 79 MET B O 1
ATOM 2209 N N . ALA B 1 80 ? 32.843 -15.415 21.913 1.00 37.27 80 ALA B N 1
ATOM 2210 C CA . ALA B 1 80 ? 33.119 -15.759 23.308 1.00 37.71 80 ALA B CA 1
ATOM 2211 C C . ALA B 1 80 ? 32.532 -14.720 24.268 1.00 38.28 80 ALA B C 1
ATOM 2212 O O . ALA B 1 80 ? 32.309 -13.588 23.864 1.00 38.26 80 ALA B O 1
ATOM 2214 N N . GLY B 1 81 ? 32.264 -15.105 25.524 1.00 38.97 81 GLY B N 1
ATOM 2215 C CA . GLY B 1 81 ? 32.165 -14.122 26.625 1.00 39.66 81 GLY B CA 1
ATOM 2216 C C . GLY B 1 81 ? 33.544 -13.494 26.725 1.00 40.26 81 GLY B C 1
ATOM 2217 O O . GLY B 1 81 ? 34.535 -14.216 26.643 1.00 40.71 81 GLY B O 1
ATOM 2218 N N . ALA B 1 82 ? 33.640 -12.162 26.836 1.00 40.96 82 ALA B N 1
ATOM 2219 C CA . ALA B 1 82 ? 34.981 -11.496 26.953 1.00 40.90 82 ALA B CA 1
ATOM 2220 C C . ALA B 1 82 ? 35.801 -12.174 28.070 1.00 40.61 82 ALA B C 1
ATOM 2221 O O . ALA B 1 82 ? 37.045 -12.291 27.982 1.00 40.68 82 ALA B O 1
ATOM 2223 N N . GLY B 1 83 ? 35.073 -12.686 29.072 1.00 39.74 83 GLY B N 1
ATOM 2224 C CA . GLY B 1 83 ? 35.656 -13.483 30.153 1.00 38.76 83 GLY B CA 1
ATOM 2225 C C . GLY B 1 83 ? 36.150 -14.849 29.712 1.00 37.80 83 GLY B C 1
ATOM 2226 O O . GLY B 1 83 ? 37.044 -15.424 30.323 1.00 37.32 83 GLY B O 1
ATOM 2227 N N . ASP B 1 84 ? 35.603 -15.373 28.618 1.00 36.40 84 ASP B N 1
ATOM 2228 C CA . ASP B 1 84 ? 35.933 -16.748 28.218 1.00 35.17 84 ASP B CA 1
ATOM 2229 C C . ASP B 1 84 ? 37.330 -16.975 27.671 1.00 33.46 84 ASP B C 1
ATOM 2230 O O . ASP B 1 84 ? 37.946 -16.085 27.081 1.00 34.22 84 ASP B O 1
ATOM 2235 N N . LEU B 1 85 ? 37.838 -18.176 27.854 1.00 31.16 85 LEU B N 1
ATOM 2236 C CA . LEU B 1 85 ? 39.126 -18.524 27.311 1.00 30.79 85 LEU B CA 1
ATOM 2237 C C . LEU B 1 85 ? 39.038 -19.091 25.872 1.00 30.25 85 LEU B C 1
ATOM 2238 O O . LEU B 1 85 ? 38.148 -19.866 25.552 1.00 30.02 85 LEU B O 1
ATOM 2243 N N . ILE B 1 86 ? 39.955 -18.717 25.007 1.00 28.75 86 ILE B N 1
ATOM 2244 C CA . ILE B 1 86 ? 39.950 -19.316 23.681 1.00 28.06 86 ILE B CA 1
ATOM 2245 C C . ILE B 1 86 ? 41.159 -20.183 23.630 1.00 29.13 86 ILE B C 1
ATOM 2246 O O . ILE B 1 86 ? 42.282 -19.758 24.018 1.00 28.83 86 ILE B O 1
ATOM 2251 N N . HIS B 1 87 ? 40.957 -21.417 23.172 1.00 29.07 87 HIS B N 1
ATOM 2252 C CA . HIS B 1 87 ? 42.038 -22.358 22.995 1.00 29.86 87 HIS B CA 1
ATOM 2253 C C . HIS B 1 87 ? 42.438 -22.390 21.541 1.00 30.31 87 HIS B C 1
ATOM 2254 O O . HIS B 1 87 ? 41.611 -22.631 20.644 1.00 30.86 87 HIS B O 1
ATOM 2261 N N . LEU B 1 88 ? 43.701 -22.115 21.287 1.00 30.46 88 LEU B N 1
ATOM 2262 C CA . LEU B 1 88 ? 44.230 -22.173 19.930 1.00 31.54 88 LEU B CA 1
ATOM 2263 C C . LEU B 1 88 ? 45.170 -23.346 19.749 1.00 31.86 88 LEU B C 1
ATOM 2264 O O . LEU B 1 88 ? 46.127 -23.518 20.503 1.00 33.17 88 LEU B O 1
ATOM 2269 N N . THR B 1 89 ? 44.949 -24.133 18.720 1.00 31.34 89 THR B N 1
ATOM 2270 C CA . THR B 1 89 ? 45.807 -25.253 18.520 1.00 32.23 89 THR B CA 1
ATOM 2271 C C . THR B 1 89 ? 46.050 -25.427 17.050 1.00 32.37 89 THR B C 1
ATOM 2272 O O . THR B 1 89 ? 45.148 -25.356 16.196 1.00 32.73 89 THR B O 1
ATOM 2276 N N . LEU B 1 90 ? 47.316 -25.604 16.748 1.00 31.90 90 LEU B N 1
ATOM 2277 C CA . LEU B 1 90 ? 47.746 -25.763 15.411 1.00 31.11 90 LEU B CA 1
ATOM 2278 C C . LEU B 1 90 ? 48.016 -27.250 15.182 1.00 31.97 90 LEU B C 1
ATOM 2279 O O . LEU B 1 90 ? 47.839 -27.777 14.071 1.00 30.78 90 LEU B O 1
ATOM 2284 N N . LYS B 1 96 ? 45.517 -26.048 8.949 1.00 32.65 96 LYS B N 1
ATOM 2285 C CA . LYS B 1 96 ? 44.328 -25.567 9.729 1.00 32.48 96 LYS B CA 1
ATOM 2286 C C . LYS B 1 96 ? 44.586 -25.185 11.196 1.00 30.83 96 LYS B C 1
ATOM 2287 O O . LYS B 1 96 ? 45.344 -25.829 11.874 1.00 31.45 96 LYS B O 1
ATOM 2293 N N . LEU B 1 97 ? 43.896 -24.155 11.691 1.00 29.27 97 LEU B N 1
ATOM 2294 C CA . LEU B 1 97 ? 44.003 -23.785 13.107 1.00 27.55 97 LEU B CA 1
ATOM 2295 C C . LEU B 1 97 ? 42.704 -24.116 13.854 1.00 27.22 97 LEU B C 1
ATOM 2296 O O . LEU B 1 97 ? 41.607 -23.736 13.417 1.00 24.15 97 LEU B O 1
ATOM 2301 N N . ASN B 1 98 ? 42.836 -24.780 14.989 1.00 27.14 98 ASN B N 1
ATOM 2302 C CA . ASN B 1 98 ? 41.669 -25.165 15.738 1.00 29.00 98 ASN B CA 1
ATOM 2303 C C . ASN B 1 98 ? 41.474 -24.224 16.898 1.00 29.06 98 ASN B C 1
ATOM 2304 O O . ASN B 1 98 ? 42.422 -23.964 17.712 1.00 29.13 98 ASN B O 1
ATOM 2309 N N . ILE B 1 99 ? 40.251 -23.713 16.945 1.00 27.81 99 ILE B N 1
ATOM 2310 C CA . ILE B 1 99 ? 39.837 -22.721 17.918 1.00 27.34 99 ILE B CA 1
ATOM 2311 C C . ILE B 1 99 ? 38.651 -23.166 18.741 1.00 27.85 99 ILE B C 1
ATOM 2312 O O . ILE B 1 99 ? 37.520 -23.178 18.227 1.00 28.65 99 ILE B O 1
ATOM 2317 N N . ARG B 1 100 ? 38.868 -23.403 20.021 1.00 25.80 100 ARG B N 1
ATOM 2318 C CA . ARG B 1 100 ? 37.837 -23.927 20.858 1.00 24.31 100 ARG B CA 1
ATOM 2319 C C . ARG B 1 100 ? 37.502 -22.962 21.991 1.00 23.66 100 ARG B C 1
ATOM 2320 O O . ARG B 1 100 ? 38.388 -22.316 22.606 1.00 23.65 100 ARG B O 1
ATOM 2328 N N . ILE B 1 101 ? 36.215 -22.826 22.226 1.00 23.47 101 ILE B N 1
ATOM 2329 C CA . ILE B 1 101 ? 35.694 -21.861 23.151 1.00 22.74 101 ILE B CA 1
ATOM 2330 C C . ILE B 1 101 ? 34.534 -22.578 23.834 1.00 25.21 101 ILE B C 1
ATOM 2331 O O . ILE B 1 101 ? 33.504 -22.788 23.177 1.00 25.40 101 ILE B O 1
ATOM 2336 N N . ASP B 1 102 ? 34.690 -22.988 25.110 1.00 25.85 102 ASP B N 1
ATOM 2337 C CA . ASP B 1 102 ? 33.587 -23.631 25.804 1.00 27.29 102 ASP B CA 1
ATOM 2338 C C . ASP B 1 102 ? 33.327 -24.921 24.964 1.00 26.53 102 ASP B C 1
ATOM 2339 O O . ASP B 1 102 ? 34.247 -25.626 24.628 1.00 27.74 102 ASP B O 1
ATOM 2344 N N . GLY B 1 103 ? 32.103 -25.231 24.585 1.00 24.48 103 GLY B N 1
ATOM 2345 C CA . GLY B 1 103 ? 31.961 -26.526 23.899 1.00 21.02 103 GLY B CA 1
ATOM 2346 C C . GLY B 1 103 ? 32.095 -26.378 22.385 1.00 19.40 103 GLY B C 1
ATOM 2347 O O . GLY B 1 103 ? 31.864 -27.338 21.655 1.00 17.35 103 GLY B O 1
ATOM 2348 N N . LEU B 1 104 ? 32.467 -25.182 21.921 1.00 17.37 104 LEU B N 1
ATOM 2349 C CA . LEU B 1 104 ? 32.515 -24.831 20.466 1.00 18.51 104 LEU B CA 1
ATOM 2350 C C . LEU B 1 104 ? 33.878 -25.019 19.791 1.00 20.09 104 LEU B C 1
ATOM 2351 O O . LEU B 1 104 ? 34.864 -24.290 20.136 1.00 22.81 104 LEU B O 1
ATOM 2356 N N . SER B 1 105 ? 33.963 -25.909 18.815 1.00 19.93 105 SER B N 1
ATOM 2357 C CA . SER B 1 105 ? 35.206 -25.962 18.058 1.00 22.02 105 SER B CA 1
ATOM 2358 C C . SER B 1 105 ? 35.121 -25.710 16.554 1.00 21.16 105 SER B C 1
ATOM 2359 O O . SER B 1 105 ? 34.257 -26.284 15.810 1.00 20.72 105 SER B O 1
ATOM 2362 N N . TYR B 1 106 ? 35.996 -24.809 16.142 1.00 19.63 106 TYR B N 1
ATOM 2363 C CA . TYR B 1 106 ? 35.985 -24.289 14.803 1.00 21.15 106 TYR B CA 1
ATOM 2364 C C . TYR B 1 106 ? 37.267 -24.714 14.110 1.00 21.19 106 TYR B C 1
ATOM 2365 O O . TYR B 1 106 ? 38.315 -24.521 14.680 1.00 21.71 106 TYR B O 1
ATOM 2374 N N . THR B 1 107 ? 37.202 -25.209 12.869 1.00 22.31 107 THR B N 1
ATOM 2375 C CA . THR B 1 107 ? 38.423 -25.515 12.117 1.00 23.69 107 THR B CA 1
ATOM 2376 C C . THR B 1 107 ? 38.631 -24.500 10.991 1.00 24.86 107 THR B C 1
ATOM 2377 O O . THR B 1 107 ? 37.804 -24.344 10.053 1.00 24.27 107 THR B O 1
ATOM 2381 N N . LEU B 1 108 ? 39.725 -23.755 11.121 1.00 24.86 108 LEU B N 1
ATOM 2382 C CA . LEU B 1 108 ? 39.911 -22.656 10.211 1.00 27.76 108 LEU B CA 1
ATOM 2383 C C . LEU B 1 108 ? 41.111 -23.039 9.374 1.00 27.49 108 LEU B C 1
ATOM 2384 O O . LEU B 1 108 ? 42.180 -23.310 9.883 1.00 27.28 108 LEU B O 1
ATOM 2389 N N . ALA B 1 109 ? 40.890 -23.097 8.076 1.00 29.58 109 ALA B N 1
ATOM 2390 C CA . ALA B 1 109 ? 41.917 -23.452 7.121 1.00 30.98 109 ALA B CA 1
ATOM 2391 C C . ALA B 1 109 ? 42.958 -22.325 6.988 1.00 32.16 109 ALA B C 1
ATOM 2392 O O . ALA B 1 109 ? 42.619 -21.232 6.584 1.00 30.31 109 ALA B O 1
ATOM 2394 N N . LEU B 1 110 ? 44.222 -22.596 7.307 1.00 34.53 110 LEU B N 1
ATOM 2395 C CA . LEU B 1 110 ? 45.259 -21.550 7.188 1.00 35.90 110 LEU B CA 1
ATOM 2396 C C . LEU B 1 110 ? 45.300 -20.861 5.793 1.00 37.71 110 LEU B C 1
ATOM 2397 O O . LEU B 1 110 ? 44.418 -21.098 4.930 1.00 39.50 110 LEU B O 1
ATOM 2402 N N . ILE B 1 111 ? 46.323 -20.029 5.555 1.00 37.51 111 ILE B N 1
ATOM 2403 C CA . ILE B 1 111 ? 46.664 -19.584 4.200 1.00 37.54 111 ILE B CA 1
ATOM 2404 C C . ILE B 1 111 ? 48.191 -19.613 3.937 1.00 37.56 111 ILE B C 1
ATOM 2405 O O . ILE B 1 111 ? 49.013 -19.412 4.866 1.00 36.51 111 ILE B O 1
ATOM 2410 N N . ASP B 1 112 ? 48.584 -19.882 2.684 1.00 37.31 112 ASP B N 1
ATOM 2411 C CA . ASP B 1 112 ? 50.008 -19.920 2.369 1.00 37.08 112 ASP B CA 1
ATOM 2412 C C . ASP B 1 112 ? 50.549 -18.532 2.703 1.00 35.94 112 ASP B C 1
ATOM 2413 O O . ASP B 1 112 ? 50.115 -17.517 2.105 1.00 35.47 112 ASP B O 1
ATOM 2418 N N . PRO B 1 113 ? 51.458 -18.472 3.675 1.00 34.72 113 PRO B N 1
ATOM 2419 C CA . PRO B 1 113 ? 52.052 -17.164 4.012 1.00 35.53 113 PRO B CA 1
ATOM 2420 C C . PRO B 1 113 ? 52.714 -16.492 2.793 1.00 35.27 113 PRO B C 1
ATOM 2421 O O . PRO B 1 113 ? 52.662 -15.271 2.645 1.00 35.20 113 PRO B O 1
ATOM 2425 N N . ASP B 1 114 ? 53.292 -17.302 1.911 1.00 36.15 114 ASP B N 1
ATOM 2426 C CA . ASP B 1 114 ? 53.923 -16.810 0.681 1.00 36.91 114 ASP B CA 1
ATOM 2427 C C . ASP B 1 114 ? 52.868 -16.215 -0.238 1.00 36.65 114 ASP B C 1
ATOM 2428 O O . ASP B 1 114 ? 53.175 -15.404 -1.095 1.00 37.35 114 ASP B O 1
ATOM 2433 N N . SER B 1 115 ? 51.615 -16.588 -0.058 1.00 36.15 115 SER B N 1
ATOM 2434 C CA . SER B 1 115 ? 50.527 -15.923 -0.791 1.00 37.53 115 SER B CA 1
ATOM 2435 C C . SER B 1 115 ? 50.143 -14.522 -0.286 1.00 37.54 115 SER B C 1
ATOM 2436 O O . SER B 1 115 ? 49.171 -13.924 -0.766 1.00 37.53 115 SER B O 1
ATOM 2439 N N . ILE B 1 116 ? 50.844 -14.012 0.717 1.00 37.08 116 ILE B N 1
ATOM 2440 C CA . ILE B 1 116 ? 50.412 -12.741 1.298 1.00 37.97 116 ILE B CA 1
ATOM 2441 C C . ILE B 1 116 ? 51.440 -11.625 1.110 1.00 37.85 116 ILE B C 1
ATOM 2442 O O . ILE B 1 116 ? 52.614 -11.890 1.001 1.00 37.36 116 ILE B O 1
ATOM 2447 N N . ARG B 1 117 ? 50.940 -10.386 1.052 1.00 38.80 117 ARG B N 1
ATOM 2448 C CA . ARG B 1 117 ? 51.742 -9.169 0.972 1.00 37.59 117 ARG B CA 1
ATOM 2449 C C . ARG B 1 117 ? 52.850 -9.190 1.987 1.00 37.43 117 ARG B C 1
ATOM 2450 O O . ARG B 1 117 ? 52.618 -9.489 3.168 1.00 37.30 117 ARG B O 1
ATOM 2458 N N . GLN B 1 118 ? 54.051 -8.845 1.520 1.00 36.62 118 GLN B N 1
ATOM 2459 C CA . GLN B 1 118 ? 55.243 -8.734 2.345 1.00 35.91 118 GLN B CA 1
ATOM 2460 C C . GLN B 1 118 ? 54.977 -7.872 3.565 1.00 34.44 118 GLN B C 1
ATOM 2461 O O . GLN B 1 118 ? 54.273 -6.860 3.505 1.00 34.65 118 GLN B O 1
ATOM 2467 N N . GLU B 1 119 ? 55.518 -8.299 4.691 1.00 32.93 119 GLU B N 1
ATOM 2468 C CA . GLU B 1 119 ? 55.370 -7.573 5.916 1.00 32.34 119 GLU B CA 1
ATOM 2469 C C . GLU B 1 119 ? 56.351 -6.395 5.856 1.00 32.37 119 GLU B C 1
ATOM 2470 O O . GLU B 1 119 ? 57.535 -6.596 5.537 1.00 32.04 119 GLU B O 1
ATOM 2476 N N . PRO B 1 120 ? 55.874 -5.195 6.217 1.00 31.61 120 PRO B N 1
ATOM 2477 C CA . PRO B 1 120 ? 56.697 -3.993 6.342 1.00 31.18 120 PRO B CA 1
ATOM 2478 C C . PRO B 1 120 ? 57.554 -4.074 7.600 1.00 30.70 120 PRO B C 1
ATOM 2479 O O . PRO B 1 120 ? 57.258 -4.883 8.497 1.00 31.16 120 PRO B O 1
ATOM 2483 N N . ASP B 1 121 ? 58.591 -3.249 7.692 1.00 28.82 121 ASP B N 1
ATOM 2484 C CA . ASP B 1 121 ? 59.115 -2.897 9.029 1.00 28.15 121 ASP B CA 1
ATOM 2485 C C . ASP B 1 121 ? 58.843 -1.387 9.344 1.00 27.17 121 ASP B C 1
ATOM 2486 O O . ASP B 1 121 ? 58.979 -0.540 8.469 1.00 27.60 121 ASP B O 1
ATOM 2491 N N . ILE B 1 122 ? 58.398 -1.073 10.550 1.00 25.46 122 ILE B N 1
ATOM 2492 C CA . ILE B 1 122 ? 58.162 0.295 10.932 1.00 26.03 122 ILE B CA 1
ATOM 2493 C C . ILE B 1 122 ? 59.577 0.820 11.109 1.00 26.19 122 ILE B C 1
ATOM 2494 O O . ILE B 1 122 ? 60.314 0.222 11.839 1.00 25.58 122 ILE B O 1
ATOM 2499 N N . PRO B 1 123 ? 59.949 1.917 10.419 1.00 27.05 123 PRO B N 1
ATOM 2500 C CA . PRO B 1 123 ? 61.365 2.355 10.521 1.00 27.21 123 PRO B CA 1
ATOM 2501 C C . PRO B 1 123 ? 61.697 2.991 11.873 1.00 27.99 123 PRO B C 1
ATOM 2502 O O . PRO B 1 123 ? 60.779 3.337 12.644 1.00 29.28 123 PRO B O 1
ATOM 2506 N N . LEU B 1 127 ? 61.678 11.255 15.809 1.00 25.24 127 LEU B N 1
ATOM 2507 C CA . LEU B 1 127 ? 60.745 12.358 15.541 1.00 25.27 127 LEU B CA 1
ATOM 2508 C C . LEU B 1 127 ? 60.847 13.397 16.680 1.00 25.89 127 LEU B C 1
ATOM 2509 O O . LEU B 1 127 ? 61.079 13.017 17.833 1.00 29.03 127 LEU B O 1
ATOM 2514 N N . ALA B 1 128 ? 60.685 14.695 16.382 1.00 24.89 128 ALA B N 1
ATOM 2515 C CA . ALA B 1 128 ? 60.955 15.753 17.371 1.00 22.83 128 ALA B CA 1
ATOM 2516 C C . ALA B 1 128 ? 60.004 15.837 18.577 1.00 22.01 128 ALA B C 1
ATOM 2517 O O . ALA B 1 128 ? 60.500 15.990 19.682 1.00 18.91 128 ALA B O 1
ATOM 2519 N N . ALA B 1 129 ? 58.668 15.722 18.370 1.00 20.33 129 ALA B N 1
ATOM 2520 C CA . ALA B 1 129 ? 57.638 15.822 19.454 1.00 20.62 129 ALA B CA 1
ATOM 2521 C C . ALA B 1 129 ? 57.154 14.450 19.942 1.00 20.90 129 ALA B C 1
ATOM 2522 O O . ALA B 1 129 ? 57.250 13.433 19.224 1.00 21.29 129 ALA B O 1
ATOM 2524 N N . ASN B 1 130 ? 56.658 14.413 21.188 1.00 21.60 130 ASN B N 1
ATOM 2525 C CA . ASN B 1 130 ? 56.141 13.175 21.761 1.00 22.13 130 ASN B CA 1
ATOM 2526 C C . ASN B 1 130 ? 54.984 13.590 22.639 1.00 22.20 130 ASN B C 1
ATOM 2527 O O . ASN B 1 130 ? 55.064 14.539 23.482 1.00 24.88 130 ASN B O 1
ATOM 2532 N N . ILE B 1 131 ? 53.840 13.004 22.375 1.00 19.66 131 ILE B N 1
ATOM 2533 C CA . ILE B 1 131 ? 52.704 13.402 23.103 1.00 19.29 131 ILE B CA 1
ATOM 2534 C C . ILE B 1 131 ? 52.052 12.112 23.653 1.00 22.10 131 ILE B C 1
ATOM 2535 O O . ILE B 1 131 ? 51.835 11.117 22.897 1.00 22.27 131 ILE B O 1
ATOM 2540 N N . VAL B 1 132 ? 51.813 12.104 24.962 1.00 22.78 132 VAL B N 1
ATOM 2541 C CA . VAL B 1 132 ? 50.994 11.048 25.575 1.00 22.40 132 VAL B CA 1
ATOM 2542 C C . VAL B 1 132 ? 49.678 11.662 25.980 1.00 21.42 132 VAL B C 1
ATOM 2543 O O . VAL B 1 132 ? 49.615 12.691 26.656 1.00 22.20 132 VAL B O 1
ATOM 2547 N N . LEU B 1 133 ? 48.578 11.086 25.507 1.00 20.68 133 LEU B N 1
ATOM 2548 C CA . LEU B 1 133 ? 47.305 11.574 25.993 1.00 18.74 133 LEU B CA 1
ATOM 2549 C C . LEU B 1 133 ? 46.324 10.450 26.123 1.00 17.99 133 LEU B C 1
ATOM 2550 O O . LEU B 1 133 ? 46.634 9.333 25.742 1.00 19.29 133 LEU B O 1
ATOM 2555 N N . GLU B 1 134 ? 45.153 10.781 26.640 1.00 18.48 134 GLU B N 1
ATOM 2556 C CA . GLU B 1 134 ? 44.024 9.848 26.858 1.00 19.35 134 GLU B CA 1
ATOM 2557 C C . GLU B 1 134 ? 43.287 9.686 25.529 1.00 19.50 134 GLU B C 1
ATOM 2558 O O . GLU B 1 134 ? 42.971 10.687 24.928 1.00 20.27 134 GLU B O 1
ATOM 2564 N N . GLY B 1 135 ? 43.029 8.451 25.088 1.00 19.77 135 GLY B N 1
ATOM 2565 C CA . GLY B 1 135 ? 42.503 8.167 23.751 1.00 20.00 135 GLY B CA 1
ATOM 2566 C C . GLY B 1 135 ? 41.313 9.045 23.479 1.00 20.48 135 GLY B C 1
ATOM 2567 O O . GLY B 1 135 ? 41.077 9.478 22.374 1.00 21.60 135 GLY B O 1
ATOM 2568 N N . THR B 1 136 ? 40.548 9.321 24.501 1.00 19.68 136 THR B N 1
ATOM 2569 C CA . THR B 1 136 ? 39.363 10.142 24.324 1.00 21.53 136 THR B CA 1
ATOM 2570 C C . THR B 1 136 ? 39.542 11.500 23.607 1.00 20.51 136 THR B C 1
ATOM 2571 O O . THR B 1 136 ? 38.608 12.005 22.915 1.00 20.09 136 THR B O 1
ATOM 2575 N N . HIS B 1 137 ? 40.732 12.079 23.706 1.00 18.00 137 HIS B N 1
ATOM 2576 C CA . HIS B 1 137 ? 40.929 13.317 23.001 1.00 18.73 137 HIS B CA 1
ATOM 2577 C C . HIS B 1 137 ? 41.191 13.089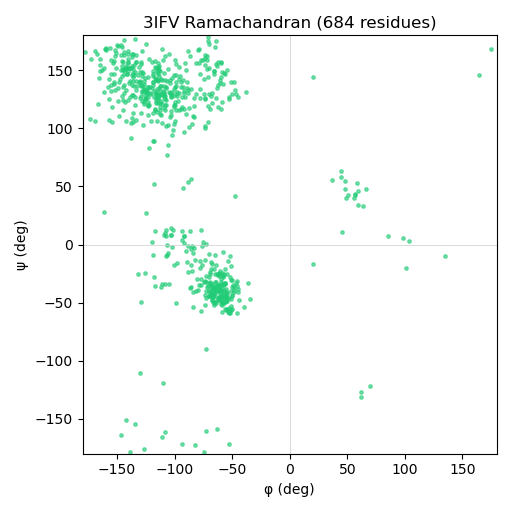 21.503 1.00 18.16 137 HIS B C 1
ATOM 2578 O O . HIS B 1 137 ? 40.831 13.956 20.710 1.00 17.76 137 HIS B O 1
ATOM 2585 N N . LEU B 1 138 ? 41.878 12.005 21.160 1.00 19.28 138 LEU B N 1
ATOM 2586 C CA . LEU B 1 138 ? 42.031 11.582 19.761 1.00 20.82 138 LEU B CA 1
ATOM 2587 C C . LEU B 1 138 ? 40.667 11.279 19.125 1.00 21.65 138 LEU B C 1
ATOM 2588 O O . LEU B 1 138 ? 40.448 11.745 17.981 1.00 19.99 138 LEU B O 1
ATOM 2593 N N . ASP B 1 139 ? 39.760 10.562 19.834 1.00 21.21 139 ASP B N 1
ATOM 2594 C CA . ASP B 1 139 ? 38.349 10.443 19.346 1.00 22.71 139 ASP B CA 1
ATOM 2595 C C . ASP B 1 139 ? 37.637 11.739 19.000 1.00 23.61 139 ASP B C 1
ATOM 2596 O O . ASP B 1 139 ? 37.057 11.890 17.908 1.00 23.24 139 ASP B O 1
ATOM 2601 N N . ARG B 1 140 ? 37.562 12.626 19.973 1.00 22.92 140 ARG B N 1
ATOM 2602 C CA . ARG B 1 140 ? 36.966 13.924 19.824 1.00 23.77 140 ARG B CA 1
ATOM 2603 C C . ARG B 1 140 ? 37.605 14.736 18.671 1.00 22.63 140 ARG B C 1
ATOM 2604 O O . ARG B 1 140 ? 36.923 15.225 17.729 1.00 22.71 140 ARG B O 1
ATOM 2612 N N . GLY B 1 141 ? 38.918 14.893 18.758 1.00 22.78 141 GLY B N 1
ATOM 2613 C CA . GLY B 1 141 ? 39.666 15.600 17.730 1.00 22.03 141 GLY B CA 1
ATOM 2614 C C . GLY B 1 141 ? 39.311 15.035 16.335 1.00 21.25 141 GLY B C 1
ATOM 2615 O O . GLY B 1 141 ? 38.911 15.778 15.436 1.00 19.70 141 GLY B O 1
ATOM 2616 N N . ILE B 1 142 ? 39.492 13.723 16.160 1.00 19.53 142 ILE B N 1
ATOM 2617 C CA . ILE B 1 142 ? 39.122 13.088 14.876 1.00 20.76 142 ILE B CA 1
ATOM 2618 C C . ILE B 1 142 ? 37.665 13.320 14.434 1.00 20.96 142 ILE B C 1
ATOM 2619 O O . ILE B 1 142 ? 37.445 13.663 13.255 1.00 23.66 142 ILE B O 1
ATOM 2624 N N . LYS B 1 143 ? 36.708 13.160 15.343 1.00 22.28 143 LYS B N 1
ATOM 2625 C CA . LYS B 1 143 ? 35.276 13.389 15.063 1.00 24.01 143 LYS B CA 1
ATOM 2626 C C . LYS B 1 143 ? 34.979 14.818 14.611 1.00 25.10 143 LYS B C 1
ATOM 2627 O O . LYS B 1 143 ? 34.285 15.044 13.577 1.00 25.44 143 LYS B O 1
ATOM 2633 N N . ALA B 1 144 ? 35.451 15.804 15.385 1.00 24.02 144 ALA B N 1
ATOM 2634 C CA . ALA B 1 144 ? 35.386 17.189 14.962 1.00 24.56 144 ALA B CA 1
ATOM 2635 C C . ALA B 1 144 ? 35.987 17.502 13.549 1.00 23.55 144 ALA B C 1
ATOM 2636 O O . ALA B 1 144 ? 35.298 18.074 12.732 1.00 23.86 144 ALA B O 1
ATOM 2638 N N . ALA B 1 145 ? 37.263 17.210 13.338 1.00 22.91 145 ALA B N 1
ATOM 2639 C CA . ALA B 1 145 ? 37.949 17.364 12.063 1.00 23.31 145 ALA B CA 1
ATOM 2640 C C . ALA B 1 145 ? 37.157 16.831 10.827 1.00 25.05 145 ALA B C 1
ATOM 2641 O O . ALA B 1 145 ? 37.180 17.434 9.706 1.00 24.29 145 ALA B O 1
ATOM 2643 N N . ASP B 1 146 ? 36.475 15.702 11.025 1.00 24.42 146 ASP B N 1
ATOM 2644 C CA . ASP B 1 146 ? 35.851 14.948 9.942 1.00 25.35 146 ASP B CA 1
ATOM 2645 C C . ASP B 1 146 ? 34.672 15.730 9.394 1.00 26.55 146 ASP B C 1
ATOM 2646 O O . ASP B 1 146 ? 34.320 15.582 8.230 1.00 26.41 146 ASP B O 1
ATOM 2651 N N . MET B 1 147 ? 34.018 16.486 10.260 1.00 27.68 147 MET B N 1
ATOM 2652 C CA . MET B 1 147 ? 32.901 17.363 9.883 1.00 28.99 147 MET B CA 1
ATOM 2653 C C . MET B 1 147 ? 33.281 18.412 8.783 1.00 29.34 147 MET B C 1
ATOM 2654 O O . MET B 1 147 ? 32.458 18.930 8.043 1.00 28.76 147 MET B O 1
ATOM 2659 N N . VAL B 1 148 ? 34.553 18.725 8.718 1.00 28.46 148 VAL B N 1
ATOM 2660 C CA . VAL B 1 148 ? 35.023 19.835 7.938 1.00 29.07 148 VAL B CA 1
ATOM 2661 C C . VAL B 1 148 ? 35.981 19.366 6.834 1.00 28.03 148 VAL B C 1
ATOM 2662 O O . VAL B 1 148 ? 36.388 20.130 5.956 1.00 29.51 148 VAL B O 1
ATOM 2666 N N . SER B 1 149 ? 36.375 18.110 6.855 1.00 27.30 149 SER B N 1
ATOM 2667 C CA . SER B 1 149 ? 37.443 17.718 5.921 1.00 26.91 149 SER B CA 1
ATOM 2668 C C . SER B 1 149 ? 37.808 16.244 5.978 1.00 26.55 149 SER B C 1
ATOM 2669 O O . SER B 1 149 ? 37.439 15.570 6.944 1.00 26.88 149 SER B O 1
ATOM 2672 N N . ASP B 1 150 ? 38.548 15.755 4.964 1.00 24.02 150 ASP B N 1
ATOM 2673 C CA . ASP B 1 150 ? 39.109 14.395 4.997 1.00 23.13 150 ASP B CA 1
ATOM 2674 C C . ASP B 1 150 ? 40.615 14.436 5.162 1.00 22.12 150 ASP B C 1
ATOM 2675 O O . ASP B 1 150 ? 41.296 13.406 5.117 1.00 21.61 150 ASP B O 1
ATOM 2680 N N . HIS B 1 151 ? 41.158 15.627 5.414 1.00 21.90 151 HIS B N 1
ATOM 2681 C CA . HIS B 1 151 ? 42.536 15.732 5.845 1.00 22.69 151 HIS B CA 1
ATOM 2682 C C . HIS B 1 151 ? 42.567 16.320 7.270 1.00 20.08 151 HIS B C 1
ATOM 2683 O O . HIS B 1 151 ? 41.781 17.225 7.605 1.00 22.55 151 HIS B O 1
ATOM 2690 N N . ILE B 1 152 ? 43.482 15.812 8.099 1.00 20.12 152 ILE B N 1
ATOM 2691 C CA . ILE B 1 152 ? 43.513 16.157 9.537 1.00 19.44 152 ILE B CA 1
ATOM 2692 C C . ILE B 1 152 ? 44.958 16.488 9.801 1.00 19.62 152 ILE B C 1
ATOM 2693 O O . ILE B 1 152 ? 45.828 15.811 9.317 1.00 20.64 152 ILE B O 1
ATOM 2698 N N . ARG B 1 153 ? 45.191 17.560 10.548 1.00 20.37 153 ARG B N 1
ATOM 2699 C CA . ARG B 1 153 ? 46.542 18.108 10.782 1.00 19.43 153 ARG B CA 1
ATOM 2700 C C . ARG B 1 153 ? 46.883 17.903 12.254 1.00 18.93 153 ARG B C 1
ATOM 2701 O O . ARG B 1 153 ? 46.068 18.160 13.088 1.00 19.13 153 ARG B O 1
ATOM 2709 N N . LEU B 1 154 ? 48.065 17.378 12.556 1.00 19.41 154 LEU B N 1
ATOM 2710 C CA . LEU B 1 154 ? 48.450 17.214 13.991 1.00 18.43 154 LEU B CA 1
ATOM 2711 C C . LEU B 1 154 ? 49.649 18.121 14.141 1.00 18.62 154 LEU B C 1
ATOM 2712 O O . LEU B 1 154 ? 50.564 18.027 13.325 1.00 19.62 154 LEU B O 1
ATOM 2717 N N . ARG B 1 155 ? 49.658 18.955 15.179 1.00 18.14 155 ARG B N 1
ATOM 2718 C CA . ARG B 1 155 ? 50.571 20.096 15.224 1.00 18.81 155 ARG B CA 1
ATOM 2719 C C . ARG B 1 155 ? 50.883 20.309 16.685 1.00 20.39 155 ARG B C 1
ATOM 2720 O O . ARG B 1 155 ? 49.959 20.351 17.503 1.00 20.24 155 ARG B O 1
ATOM 2728 N N . VAL B 1 156 ? 52.152 20.508 17.001 1.00 20.36 156 VAL B N 1
ATOM 2729 C CA . VAL B 1 156 ? 52.536 20.997 18.343 1.00 22.49 156 VAL B CA 1
ATOM 2730 C C . VAL B 1 156 ? 52.831 22.535 18.351 1.00 25.41 156 VAL B C 1
ATOM 2731 O O . VAL B 1 156 ? 53.507 23.065 17.429 1.00 25.97 156 VAL B O 1
ATOM 2735 N N . ASP B 1 157 ? 52.323 23.250 19.361 1.00 26.69 157 ASP B N 1
ATOM 2736 C CA . ASP B 1 157 ? 52.675 24.666 19.615 1.00 27.09 157 ASP B CA 1
ATOM 2737 C C . ASP B 1 157 ? 53.697 24.607 20.770 1.00 28.80 157 ASP B C 1
ATOM 2738 O O . ASP B 1 157 ? 53.356 24.376 21.956 1.00 26.92 157 ASP B O 1
ATOM 2743 N N . GLY B 1 158 ? 54.980 24.687 20.406 1.00 28.87 158 GLY B N 1
ATOM 2744 C CA . GLY B 1 158 ? 56.034 24.388 21.359 1.00 30.15 158 GLY B CA 1
ATOM 2745 C C . GLY B 1 158 ? 55.871 25.243 22.632 1.00 30.37 158 GLY B C 1
ATOM 2746 O O . GLY B 1 158 ? 55.775 24.730 23.767 1.00 29.97 158 GLY B O 1
ATOM 2747 N N . ALA B 1 159 ? 55.826 26.544 22.426 1.00 29.41 159 ALA B N 1
ATOM 2748 C CA . ALA B 1 159 ? 56.060 27.454 23.502 1.00 31.12 159 ALA B CA 1
ATOM 2749 C C . ALA B 1 159 ? 55.130 26.922 24.514 1.00 30.84 159 ALA B C 1
ATOM 2750 O O . ALA B 1 159 ? 55.551 26.615 25.661 1.00 33.14 159 ALA B O 1
ATOM 2752 N N . GLU B 1 160 ? 53.884 26.803 24.041 1.00 30.29 160 GLU B N 1
ATOM 2753 C CA . GLU B 1 160 ? 52.663 26.735 24.802 1.00 29.08 160 GLU B CA 1
ATOM 2754 C C . GLU B 1 160 ? 52.465 25.288 25.216 1.00 30.40 160 GLU B C 1
ATOM 2755 O O . GLU B 1 160 ? 51.503 24.987 25.944 1.00 30.23 160 GLU B O 1
ATOM 2761 N N . GLU B 1 161 ? 53.409 24.446 24.769 1.00 28.48 161 GLU B N 1
ATOM 2762 C CA . GLU B 1 161 ? 53.443 23.023 25.008 1.00 30.38 161 GLU B CA 1
ATOM 2763 C C . GLU B 1 161 ? 52.034 22.451 24.779 1.00 29.26 161 GLU B C 1
ATOM 2764 O O . GLU B 1 161 ? 51.431 21.848 25.667 1.00 28.64 161 GLU B O 1
ATOM 2770 N N . THR B 1 162 ? 51.520 22.660 23.581 1.00 26.95 162 THR B N 1
ATOM 2771 C CA . THR B 1 162 ? 50.085 22.521 23.371 1.00 25.65 162 THR B CA 1
ATOM 2772 C C . THR B 1 162 ? 49.872 21.748 22.077 1.00 25.00 162 THR B C 1
ATOM 2773 O O . THR B 1 162 ? 50.494 22.064 21.024 1.00 24.80 162 THR B O 1
ATOM 2777 N N . PHE B 1 163 ? 49.048 20.697 22.168 1.00 23.16 163 PHE B N 1
ATOM 2778 C CA . PHE B 1 163 ? 48.800 19.778 21.058 1.00 20.84 163 PHE B CA 1
ATOM 2779 C C . PHE B 1 163 ? 47.489 20.142 20.366 1.00 20.23 163 PHE B C 1
ATOM 2780 O O . PHE B 1 163 ? 46.493 20.463 20.993 1.00 21.55 163 PHE B O 1
ATOM 2788 N N . HIS B 1 164 ? 47.491 20.144 19.046 1.00 19.60 164 HIS B N 1
ATOM 2789 C CA . HIS B 1 164 ? 46.355 20.626 18.317 1.00 19.11 164 HIS B CA 1
ATOM 2790 C C . HIS B 1 164 ? 46.026 19.488 17.353 1.00 18.32 164 HIS B C 1
ATOM 2791 O O . HIS B 1 164 ? 46.959 18.851 16.795 1.00 18.83 164 HIS B O 1
ATOM 2798 N N . ILE B 1 165 ? 44.734 19.189 17.239 1.00 19.00 165 ILE B N 1
ATOM 2799 C CA . ILE B 1 165 ? 44.201 18.262 16.236 1.00 18.22 165 ILE B CA 1
ATOM 2800 C C . ILE B 1 165 ? 43.281 19.160 15.451 1.00 19.62 165 ILE B C 1
ATOM 2801 O O . ILE B 1 165 ? 42.318 19.644 16.003 1.00 18.47 165 ILE B O 1
ATOM 2806 N N . GLU B 1 166 ? 43.601 19.438 14.179 1.00 20.74 166 GLU B N 1
ATOM 2807 C CA . GLU B 1 166 ? 42.863 20.516 13.510 1.00 21.96 166 GLU B CA 1
ATOM 2808 C C . GLU B 1 166 ? 42.553 20.174 12.052 1.00 22.36 166 GLU B C 1
ATOM 2809 O O . GLU B 1 166 ? 43.072 19.210 11.506 1.00 23.70 166 GLU B O 1
ATOM 2815 N N . ALA B 1 167 ? 41.625 20.908 11.477 1.00 23.88 167 ALA B N 1
ATOM 2816 C CA . ALA B 1 167 ? 41.266 20.719 10.080 1.00 27.35 167 ALA B CA 1
ATOM 2817 C C . ALA B 1 167 ? 40.674 22.018 9.502 1.00 27.83 167 ALA B C 1
ATOM 2818 O O . ALA B 1 167 ? 39.926 22.699 10.175 1.00 29.49 167 ALA B O 1
ATOM 2820 N N . GLU B 1 168 ? 40.924 22.254 8.218 1.00 32.29 168 GLU B N 1
ATOM 2821 C CA . GLU B 1 168 ? 40.491 23.471 7.504 1.00 35.63 168 GLU B CA 1
ATOM 2822 C C . GLU B 1 168 ? 39.416 23.184 6.444 1.00 36.96 168 GLU B C 1
ATOM 2823 O O . GLU B 1 168 ? 39.712 22.528 5.473 1.00 37.35 168 GLU B O 1
ATOM 2829 N N . GLY B 1 169 ? 38.168 23.637 6.653 1.00 38.84 169 GLY B N 1
ATOM 2830 C CA . GLY B 1 169 ? 37.069 23.378 5.721 1.00 40.36 169 GLY B CA 1
ATOM 2831 C C . GLY B 1 169 ? 37.276 24.003 4.333 1.00 42.59 169 GLY B C 1
ATOM 2832 O O . GLY B 1 169 ? 38.420 24.297 3.918 1.00 41.72 169 GLY B O 1
ATOM 2833 N N . ASP B 1 170 ? 36.173 24.200 3.600 1.00 43.64 170 ASP B N 1
ATOM 2834 C CA . ASP B 1 170 ? 36.205 25.076 2.437 1.00 45.01 170 ASP B CA 1
ATOM 2835 C C . ASP B 1 170 ? 35.647 26.339 3.011 1.00 44.75 170 ASP B C 1
ATOM 2836 O O . ASP B 1 170 ? 36.252 27.405 2.927 1.00 44.44 170 ASP B O 1
ATOM 2841 N N . THR B 1 171 ? 34.514 26.174 3.680 1.00 44.81 171 THR B N 1
ATOM 2842 C CA . THR B 1 171 ? 33.872 27.247 4.385 1.00 44.97 171 THR B CA 1
ATOM 2843 C C . THR B 1 171 ? 34.427 27.406 5.811 1.00 43.86 171 THR B C 1
ATOM 2844 O O . THR B 1 171 ? 34.517 28.538 6.332 1.00 45.19 171 THR B O 1
ATOM 2848 N N . ASP B 1 172 ? 34.745 26.290 6.458 1.00 41.77 172 ASP B N 1
ATOM 2849 C CA . ASP B 1 172 ? 34.869 26.265 7.932 1.00 40.30 172 ASP B CA 1
ATOM 2850 C C . ASP B 1 172 ? 36.119 25.544 8.412 1.00 38.36 172 ASP B C 1
ATOM 2851 O O . ASP B 1 172 ? 36.679 24.722 7.702 1.00 38.59 172 ASP B O 1
ATOM 2856 N N . ASP B 1 173 ? 36.561 25.864 9.624 1.00 36.56 173 ASP B N 1
ATOM 2857 C CA . ASP B 1 173 ? 37.690 25.138 10.203 1.00 34.92 173 ASP B CA 1
ATOM 2858 C C . ASP B 1 173 ? 37.349 24.623 11.592 1.00 33.09 173 ASP B C 1
ATOM 2859 O O . ASP B 1 173 ? 36.356 25.034 12.204 1.00 32.56 173 ASP B O 1
ATOM 2864 N N . VAL B 1 174 ? 38.197 23.728 12.074 1.00 30.77 174 VAL B N 1
ATOM 2865 C CA . VAL B 1 174 ? 38.075 23.276 13.438 1.00 28.42 174 VAL B CA 1
ATOM 2866 C C . VAL B 1 174 ? 39.468 23.086 14.045 1.00 26.95 174 VAL B C 1
ATOM 2867 O O . VAL B 1 174 ? 40.432 22.829 13.358 1.00 27.24 174 VAL B O 1
ATOM 2871 N N . ASP B 1 175 ? 39.542 23.207 15.366 1.00 26.84 175 ASP B N 1
ATOM 2872 C CA . ASP B 1 175 ? 40.803 23.071 16.063 1.00 26.73 175 ASP B CA 1
ATOM 2873 C C . ASP B 1 175 ? 40.545 22.627 17.509 1.00 25.68 175 ASP B C 1
ATOM 2874 O O . ASP B 1 175 ? 39.848 23.308 18.294 1.00 24.54 175 ASP B O 1
ATOM 2879 N N . LEU B 1 176 ? 41.071 21.442 17.827 1.00 24.48 176 LEU B N 1
ATOM 2880 C CA . LEU B 1 176 ? 41.012 20.940 19.179 1.00 22.89 176 LEU B CA 1
ATOM 2881 C C . LEU B 1 176 ? 42.369 21.259 19.806 1.00 21.85 176 LEU B C 1
ATOM 2882 O O . LEU B 1 176 ? 43.415 20.803 19.360 1.00 22.87 176 LEU B O 1
ATOM 2887 N N . SER B 1 177 ? 42.338 22.097 20.817 1.00 21.99 177 SER B N 1
ATOM 2888 C CA . SER B 1 177 ? 43.560 22.551 21.465 1.00 23.55 177 SER B CA 1
ATOM 2889 C C . SER B 1 177 ? 43.675 21.894 22.853 1.00 22.13 177 SER B C 1
ATOM 2890 O O . SER B 1 177 ? 42.827 22.080 23.696 1.00 21.62 177 SER B O 1
ATOM 2893 N N . LEU B 1 178 ? 44.740 21.148 23.048 1.00 21.72 178 LEU B N 1
ATOM 2894 C CA . LEU B 1 178 ? 44.973 20.395 24.214 1.00 21.83 178 LEU B CA 1
ATOM 2895 C C . LEU B 1 178 ? 46.248 20.929 24.886 1.00 22.10 178 LEU B C 1
ATOM 2896 O O . LEU B 1 178 ? 47.346 20.457 24.623 1.00 19.53 178 LEU B O 1
ATOM 2901 N N . PRO B 1 179 ? 46.096 21.922 25.757 1.00 22.67 179 PRO B N 1
ATOM 2902 C CA . PRO B 1 179 ? 47.299 22.314 26.494 1.00 23.15 179 PRO B CA 1
ATOM 2903 C C . PRO B 1 179 ? 47.769 21.275 27.540 1.00 23.01 179 PRO B C 1
ATOM 2904 O O . PRO B 1 179 ? 47.129 20.221 27.684 1.00 20.58 179 PRO B O 1
ATOM 2908 N N . PRO B 1 180 ? 48.903 21.559 28.254 1.00 22.16 180 PRO B N 1
ATOM 2909 C CA . PRO B 1 180 ? 49.454 20.663 29.242 1.00 22.60 180 PRO B CA 1
ATOM 2910 C C . PRO B 1 180 ? 48.447 20.077 30.235 1.00 22.48 180 PRO B C 1
ATOM 2911 O O . PRO B 1 180 ? 48.610 18.937 30.571 1.00 21.80 180 PRO B O 1
ATOM 2915 N N . ALA B 1 181 ? 47.407 20.790 30.625 1.00 23.79 181 ALA B N 1
ATOM 2916 C CA . ALA B 1 181 ? 46.464 20.245 31.613 1.00 25.88 181 ALA B CA 1
ATOM 2917 C C . ALA B 1 181 ? 45.663 19.102 31.022 1.00 27.42 181 ALA B C 1
ATOM 2918 O O . ALA B 1 181 ? 45.155 18.247 31.740 1.00 28.38 181 ALA B O 1
ATOM 2920 N N . ASP B 1 182 ? 45.506 19.092 29.708 1.00 25.49 182 ASP B N 1
ATOM 2921 C CA . ASP B 1 182 ? 44.672 18.073 29.118 1.00 24.57 182 ASP B CA 1
ATOM 2922 C C . ASP B 1 182 ? 45.530 17.001 28.538 1.00 21.80 182 ASP B C 1
ATOM 2923 O O . ASP B 1 182 ? 45.016 16.170 27.848 1.00 22.01 182 ASP B O 1
ATOM 2928 N N . LEU B 1 183 ? 46.830 16.993 28.853 1.00 19.45 183 LEU B N 1
ATOM 2929 C CA . LEU B 1 183 ? 47.776 15.975 28.428 1.00 19.11 183 LEU B CA 1
ATOM 2930 C C . LEU B 1 183 ? 48.336 15.142 29.601 1.00 18.47 183 LEU B C 1
ATOM 2931 O O . LEU B 1 183 ? 48.407 15.602 30.758 1.00 20.30 183 LEU B O 1
ATOM 2936 N N . ILE B 1 184 ? 48.709 13.925 29.294 1.00 17.48 184 ILE B N 1
ATOM 2937 C CA . ILE B 1 184 ? 49.494 13.077 30.155 1.00 18.06 184 ILE B CA 1
ATOM 2938 C C . ILE B 1 184 ? 50.961 13.618 30.245 1.00 19.42 184 ILE B C 1
ATOM 2939 O O . ILE B 1 184 ? 51.584 13.623 31.307 1.00 16.53 184 ILE B O 1
ATOM 2944 N N . SER B 1 185 ? 51.504 14.063 29.124 1.00 20.50 185 SER B N 1
ATOM 2945 C CA . SER B 1 185 ? 52.784 14.756 29.167 1.00 21.05 185 SER B CA 1
ATOM 2946 C C . SER B 1 185 ? 53.109 14.981 27.748 1.00 22.49 185 SER B C 1
ATOM 2947 O O . SER B 1 185 ? 52.495 14.328 26.852 1.00 21.79 185 SER B O 1
ATOM 2950 N N . ILE B 1 186 ? 54.127 15.821 27.542 1.00 21.81 186 ILE B N 1
ATOM 2951 C CA . ILE B 1 186 ? 54.480 16.249 26.192 1.00 22.03 186 ILE B CA 1
ATOM 2952 C C . ILE B 1 186 ? 55.963 16.605 26.097 1.00 23.04 186 ILE B C 1
ATOM 2953 O O . ILE B 1 186 ? 56.499 17.169 27.015 1.00 24.09 186 ILE B O 1
ATOM 2958 N N . GLU B 1 187 ? 56.625 16.235 25.012 1.00 23.34 187 GLU B N 1
ATOM 2959 C CA . GLU B 1 187 ? 57.931 16.780 24.669 1.00 24.83 187 GLU B CA 1
ATOM 2960 C C . GLU B 1 187 ? 57.583 17.586 23.475 1.00 25.06 187 GLU B C 1
ATOM 2961 O O . GLU B 1 187 ? 57.326 17.012 22.410 1.00 23.61 187 GLU B O 1
ATOM 2967 N N . ALA B 1 188 ? 57.530 18.905 23.633 1.00 26.09 188 ALA B N 1
ATOM 2968 C CA . ALA B 1 188 ? 56.884 19.720 22.627 1.00 26.25 188 ALA B CA 1
ATOM 2969 C C . ALA B 1 188 ? 57.833 20.142 21.516 1.00 27.46 188 ALA B C 1
ATOM 2970 O O . ALA B 1 188 ? 57.943 21.330 21.304 1.00 27.63 188 ALA B O 1
ATOM 2972 N N . GLY B 1 189 ? 58.534 19.215 20.859 1.00 26.60 189 GLY B N 1
ATOM 2973 C CA . GLY B 1 189 ? 59.352 19.615 19.677 1.00 26.83 189 GLY B CA 1
ATOM 2974 C C . GLY B 1 189 ? 58.522 20.151 18.519 1.00 25.60 189 GLY B C 1
ATOM 2975 O O . GLY B 1 189 ? 57.341 19.836 18.410 1.00 25.30 189 GLY B O 1
ATOM 2976 N N . ALA B 1 190 ? 59.116 20.982 17.644 1.00 23.72 190 ALA B N 1
ATOM 2977 C CA . ALA B 1 190 ? 58.408 21.440 16.426 1.00 24.22 190 ALA B CA 1
ATOM 2978 C C . ALA B 1 190 ? 57.814 20.256 15.686 1.00 23.56 190 ALA B C 1
ATOM 2979 O O . ALA B 1 190 ? 58.500 19.306 15.420 1.00 25.03 190 ALA B O 1
ATOM 2981 N N . ALA B 1 191 ? 56.528 20.317 15.343 1.00 22.73 191 ALA B N 1
ATOM 2982 C CA . ALA B 1 191 ? 55.923 19.170 14.700 1.00 21.39 191 ALA B CA 1
ATOM 2983 C C . ALA B 1 191 ? 54.691 19.707 14.042 1.00 20.43 191 ALA B C 1
ATOM 2984 O O . ALA B 1 191 ? 53.977 20.471 14.629 1.00 19.86 191 ALA B O 1
ATOM 2986 N N . ASP B 1 192 ? 54.491 19.377 12.780 1.00 20.73 192 ASP B N 1
ATOM 2987 C CA . ASP B 1 192 ? 53.311 19.828 12.129 1.00 22.06 192 ASP B CA 1
ATOM 2988 C C . ASP B 1 192 ? 53.285 18.985 10.852 1.00 21.90 192 ASP B C 1
ATOM 2989 O O . ASP B 1 192 ? 54.261 18.957 10.088 1.00 22.17 192 ASP B O 1
ATOM 2994 N N . SER B 1 193 ? 52.218 18.217 10.675 1.00 21.93 193 SER B N 1
ATOM 2995 C CA . SER B 1 193 ? 52.182 17.212 9.607 1.00 21.88 193 SER B CA 1
ATOM 2996 C C . SER B 1 193 ? 50.720 16.928 9.280 1.00 21.88 193 SER B C 1
ATOM 2997 O O . SER B 1 193 ? 49.897 16.929 10.144 1.00 20.41 193 SER B O 1
ATOM 3000 N N . LEU B 1 194 ? 50.410 16.720 8.000 1.00 23.07 194 LEU B N 1
ATOM 3001 C CA . LEU B 1 194 ? 49.045 16.535 7.536 1.00 24.41 194 LEU B CA 1
ATOM 3002 C C . LEU B 1 194 ? 48.753 15.060 7.162 1.00 23.68 194 LEU B C 1
ATOM 3003 O O . LEU B 1 194 ? 49.559 14.423 6.495 1.00 25.50 194 LEU B O 1
ATOM 3008 N N . PHE B 1 195 ? 47.566 14.564 7.483 1.00 23.74 195 PHE B N 1
ATOM 3009 C CA . PHE B 1 195 ? 47.272 13.132 7.237 1.00 23.23 195 PHE B CA 1
ATOM 3010 C C . PHE B 1 195 ? 45.937 12.852 6.587 1.00 22.81 195 PHE B C 1
ATOM 3011 O O . PHE B 1 195 ? 45.039 13.693 6.633 1.00 22.52 195 PHE B O 1
ATOM 3019 N N . SER B 1 196 ? 45.802 11.627 6.045 1.00 24.04 196 SER B N 1
ATOM 3020 C CA . SER B 1 196 ? 44.499 11.149 5.644 1.00 25.44 196 SER B CA 1
ATOM 3021 C C . SER B 1 196 ? 43.609 10.890 6.886 1.00 24.73 196 SER B C 1
ATOM 3022 O O . SER B 1 196 ? 43.917 10.064 7.741 1.00 25.39 196 SER B O 1
ATOM 3025 N N . LEU B 1 197 ? 42.521 11.610 7.027 1.00 24.79 197 LEU B N 1
ATOM 3026 C CA . LEU B 1 197 ? 41.799 11.482 8.262 1.00 24.42 197 LEU B CA 1
ATOM 3027 C C . LEU B 1 197 ? 41.276 10.055 8.362 1.00 25.55 197 LEU B C 1
ATOM 3028 O O . LEU B 1 197 ? 41.302 9.461 9.434 1.00 26.07 197 LEU B O 1
ATOM 3033 N N . ASP B 1 198 ? 40.815 9.491 7.249 1.00 25.13 198 ASP B N 1
ATOM 3034 C CA . ASP B 1 198 ? 40.170 8.170 7.351 1.00 26.57 198 ASP B CA 1
ATOM 3035 C C . ASP B 1 198 ? 41.072 7.065 7.843 1.00 25.81 198 ASP B C 1
ATOM 3036 O O . ASP B 1 198 ? 40.599 6.195 8.589 1.00 24.40 198 ASP B O 1
ATOM 3041 N N . TYR B 1 199 ? 42.347 7.086 7.424 1.00 24.59 199 TYR B N 1
ATOM 3042 C CA . TYR B 1 199 ? 43.315 6.160 7.976 1.00 25.20 199 TYR B CA 1
ATOM 3043 C C . TYR B 1 199 ? 43.435 6.359 9.491 1.00 24.26 199 TYR B C 1
ATOM 3044 O O . TYR B 1 199 ? 43.396 5.386 10.243 1.00 22.96 199 TYR B O 1
ATOM 3053 N N . LEU B 1 200 ? 43.524 7.625 9.944 1.00 24.10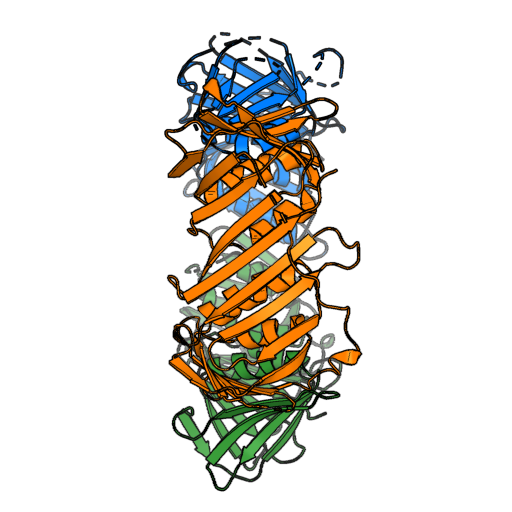 200 LEU B N 1
ATOM 3054 C CA . LEU B 1 200 ? 43.767 7.881 11.372 1.00 21.70 200 LEU B CA 1
ATOM 3055 C C . LEU B 1 200 ? 42.535 7.471 12.200 1.00 22.36 200 LEU B C 1
ATOM 3056 O O . LEU B 1 200 ? 42.649 6.751 13.244 1.00 20.92 200 LEU B O 1
ATOM 3061 N N . LYS B 1 201 ? 41.360 7.791 11.658 1.00 22.01 201 LYS B N 1
ATOM 3062 C CA . LYS B 1 201 ? 40.090 7.464 12.267 1.00 23.83 201 LYS B CA 1
ATOM 3063 C C . LYS B 1 201 ? 39.891 5.970 12.473 1.00 24.20 201 LYS B C 1
ATOM 3064 O O . LYS B 1 201 ? 39.400 5.547 13.535 1.00 25.43 201 LYS B O 1
ATOM 3070 N N . ASP B 1 202 ? 40.217 5.202 11.453 1.00 22.90 202 ASP B N 1
ATOM 3071 C CA . ASP B 1 202 ? 40.069 3.738 11.470 1.00 24.65 202 ASP B CA 1
ATOM 3072 C C . ASP B 1 202 ? 41.102 3.131 12.457 1.00 23.77 202 ASP B C 1
ATOM 3073 O O . ASP B 1 202 ? 40.797 2.238 13.260 1.00 24.29 202 ASP B O 1
ATOM 3078 N N . MET B 1 203 ? 42.336 3.618 12.392 1.00 22.25 203 MET B N 1
ATOM 3079 C CA . MET B 1 203 ? 43.330 3.207 13.379 1.00 22.57 203 MET B CA 1
ATOM 3080 C C . MET B 1 203 ? 42.805 3.479 14.785 1.00 24.01 203 MET B C 1
ATOM 3081 O O . MET B 1 203 ? 42.829 2.607 15.664 1.00 24.73 203 MET B O 1
ATOM 3086 N N . ASN B 1 204 ? 42.303 4.678 14.980 1.00 25.61 204 ASN B N 1
ATOM 3087 C CA . ASN B 1 204 ? 41.767 5.076 16.276 1.00 27.03 204 ASN B CA 1
ATOM 3088 C C . ASN B 1 204 ? 40.643 4.233 16.737 1.00 26.83 204 ASN B C 1
ATOM 3089 O O . ASN B 1 204 ? 40.478 4.002 17.934 1.00 25.35 204 ASN B O 1
ATOM 3094 N N . LYS B 1 205 ? 39.843 3.819 15.776 1.00 27.89 205 LYS B N 1
ATOM 3095 C CA . LYS B 1 205 ? 38.682 3.061 16.098 1.00 28.53 205 LYS B CA 1
ATOM 3096 C C . LYS B 1 205 ? 39.082 1.794 16.851 1.00 28.03 205 LYS B C 1
ATOM 3097 O O . LYS B 1 205 ? 38.290 1.294 17.669 1.00 27.38 205 LYS B O 1
ATOM 3103 N N . ALA B 1 206 ? 40.312 1.320 16.614 1.00 27.28 206 ALA B N 1
ATOM 3104 C CA . ALA B 1 206 ? 40.743 0.023 17.114 1.00 28.18 206 ALA B CA 1
ATOM 3105 C C . ALA B 1 206 ? 41.271 0.117 18.547 1.00 27.92 206 ALA B C 1
ATOM 3106 O O . ALA B 1 206 ? 41.336 -0.867 19.247 1.00 26.74 206 ALA B O 1
ATOM 3108 N N . ILE B 1 207 ? 41.704 1.306 18.939 1.00 28.75 207 ILE B N 1
ATOM 3109 C CA . ILE B 1 207 ? 42.230 1.559 20.291 1.00 28.11 207 ILE B CA 1
ATOM 3110 C C . ILE B 1 207 ? 41.156 1.460 21.373 1.00 28.15 207 ILE B C 1
ATOM 3111 O O . ILE B 1 207 ? 40.131 2.106 21.295 1.00 27.42 207 ILE B O 1
ATOM 3116 N N . PRO B 1 208 ? 41.389 0.661 22.426 1.00 29.30 208 PRO B N 1
ATOM 3117 C CA . PRO B 1 208 ? 40.313 0.611 23.463 1.00 29.47 208 PRO B CA 1
ATOM 3118 C C . PRO B 1 208 ? 39.952 1.923 24.152 1.00 30.99 208 PRO B C 1
ATOM 3119 O O . PRO B 1 208 ? 40.788 2.832 24.258 1.00 30.10 208 PRO B O 1
ATOM 3123 N N . THR B 1 209 ? 38.725 2.010 24.682 1.00 31.36 209 THR B N 1
ATOM 3124 C CA . THR B 1 209 ? 38.144 3.300 25.074 1.00 32.60 209 THR B CA 1
ATOM 3125 C C . THR B 1 209 ? 38.952 4.140 26.070 1.00 33.59 209 THR B C 1
ATOM 3126 O O . THR B 1 209 ? 38.926 5.385 26.030 1.00 31.39 209 THR B O 1
ATOM 3130 N N . ASP B 1 210 ? 39.647 3.437 26.966 1.00 34.51 210 ASP B N 1
ATOM 3131 C CA . ASP B 1 210 ? 40.393 4.083 28.018 1.00 34.42 210 ASP B CA 1
ATOM 3132 C C . ASP B 1 210 ? 41.903 4.073 27.846 1.00 34.19 210 ASP B C 1
ATOM 3133 O O . ASP B 1 210 ? 42.598 4.585 28.722 1.00 33.62 210 ASP B O 1
ATOM 3138 N N . ALA B 1 211 ? 42.413 3.467 26.764 1.00 32.39 211 ALA B N 1
ATOM 3139 C CA . ALA B 1 211 ? 43.850 3.328 26.578 1.00 31.96 211 ALA B CA 1
ATOM 3140 C C . ALA B 1 211 ? 44.497 4.713 26.578 1.00 30.69 211 ALA B C 1
ATOM 3141 O O . ALA B 1 211 ? 43.874 5.692 26.187 1.00 31.28 211 ALA B O 1
ATOM 3143 N N . GLU B 1 212 ? 45.728 4.777 27.059 1.00 29.76 212 GLU B N 1
ATOM 3144 C CA . GLU B 1 212 ? 46.576 5.959 26.935 1.00 27.87 212 GLU B CA 1
ATOM 3145 C C . GLU B 1 212 ? 47.364 5.843 25.621 1.00 26.72 212 GLU B C 1
ATOM 3146 O O . GLU B 1 212 ? 47.878 4.803 25.276 1.00 26.35 212 GLU B O 1
ATOM 3152 N N . VAL B 1 213 ? 47.416 6.922 24.857 1.00 25.75 213 VAL B N 1
ATOM 3153 C CA . VAL B 1 213 ? 47.979 6.823 23.529 1.00 23.42 213 VAL B CA 1
ATOM 3154 C C . VAL B 1 213 ? 49.220 7.670 23.412 1.00 22.73 213 VAL B C 1
ATOM 3155 O O . VAL B 1 213 ? 49.204 8.805 23.802 1.00 23.65 213 VAL B O 1
ATOM 3159 N N . THR B 1 214 ? 50.297 7.093 22.920 1.00 21.66 214 THR B N 1
ATOM 3160 C CA . THR B 1 214 ? 51.463 7.888 22.695 1.00 21.44 214 THR B CA 1
ATOM 3161 C C . THR B 1 214 ? 51.623 8.207 21.199 1.00 20.78 214 THR B C 1
ATOM 3162 O O . THR B 1 214 ? 51.626 7.300 20.375 1.00 20.79 214 THR B O 1
ATOM 3166 N N . VAL B 1 215 ? 51.778 9.502 20.902 1.00 19.31 215 VAL B N 1
ATOM 3167 C CA . VAL B 1 215 ? 51.869 10.075 19.541 1.00 18.34 215 VAL B CA 1
ATOM 3168 C C . VAL B 1 215 ? 53.299 10.689 19.341 1.00 19.01 215 VAL B C 1
ATOM 3169 O O . VAL B 1 215 ? 53.768 11.571 20.142 1.00 18.83 215 VAL B O 1
ATOM 3173 N N . GLU B 1 216 ? 53.970 10.236 18.281 1.00 19.04 216 GLU B N 1
ATOM 3174 C CA . GLU B 1 216 ? 55.262 10.810 17.851 1.00 19.60 216 GLU B CA 1
ATOM 3175 C C . GLU B 1 216 ? 55.027 11.465 16.537 1.00 19.26 216 GLU B C 1
ATOM 3176 O O . GLU B 1 216 ? 54.404 10.872 15.675 1.00 18.39 216 GLU B O 1
ATOM 3182 N N . LEU B 1 217 ? 55.461 12.718 16.440 1.00 18.49 217 LEU B N 1
ATOM 3183 C CA . LEU B 1 217 ? 55.038 13.636 15.454 1.00 19.11 217 LEU B CA 1
ATOM 3184 C C . LEU B 1 217 ? 56.248 14.489 15.073 1.00 20.10 217 LEU B C 1
ATOM 3185 O O . LEU B 1 217 ? 57.169 14.734 15.888 1.00 21.52 217 LEU B O 1
ATOM 3190 N N . GLY B 1 218 ? 56.237 14.933 13.834 1.00 20.67 218 GLY B N 1
ATOM 3191 C CA . GLY B 1 218 ? 57.346 15.714 13.326 1.00 22.44 218 GLY B CA 1
ATOM 3192 C C . GLY B 1 218 ? 56.785 16.704 12.350 1.00 21.79 218 GLY B C 1
ATOM 3193 O O . GLY B 1 218 ? 55.539 16.957 12.268 1.00 22.55 218 GLY B O 1
ATOM 3194 N N . GLU B 1 219 ? 57.709 17.241 11.580 1.00 23.03 219 GLU B N 1
ATOM 3195 C CA . GLU B 1 219 ? 57.394 18.186 10.503 1.00 24.68 219 GLU B CA 1
ATOM 3196 C C . GLU B 1 219 ? 57.476 17.478 9.183 1.00 24.16 219 GLU B C 1
ATOM 3197 O O . GLU B 1 219 ? 58.541 17.027 8.787 1.00 24.14 219 GLU B O 1
ATOM 3203 N N . GLU B 1 220 ? 56.318 17.398 8.551 1.00 25.23 220 GLU B N 1
ATOM 3204 C CA . GLU B 1 220 ? 56.070 16.748 7.309 1.00 27.59 220 GLU B CA 1
ATOM 3205 C C . GLU B 1 220 ? 56.678 15.362 7.317 1.00 27.20 220 GLU B C 1
ATOM 3206 O O . GLU B 1 220 ? 57.431 14.985 6.412 1.00 27.38 220 GLU B O 1
ATOM 3212 N N . PHE B 1 221 ? 56.291 14.593 8.341 1.00 25.65 221 PHE B N 1
ATOM 3213 C CA . PHE B 1 221 ? 56.847 13.270 8.598 1.00 24.52 221 PHE B CA 1
ATOM 3214 C C . PHE B 1 221 ? 55.737 12.280 8.972 1.00 23.34 221 PHE B C 1
ATOM 3215 O O . PHE B 1 221 ? 54.623 12.679 9.250 1.00 21.13 221 PHE B O 1
ATOM 3223 N N . PRO B 1 222 ? 56.036 10.975 8.905 1.00 22.90 222 PRO B N 1
ATOM 3224 C CA . PRO B 1 222 ? 54.958 10.062 9.294 1.00 22.46 222 PRO B CA 1
ATOM 3225 C C . PRO B 1 222 ? 54.675 10.256 10.793 1.00 21.55 222 PRO B C 1
ATOM 3226 O O . PRO B 1 222 ? 55.589 10.616 11.545 1.00 21.04 222 PRO B O 1
ATOM 3230 N N . VAL B 1 223 ? 53.425 10.039 11.199 1.00 20.67 223 VAL B N 1
ATOM 3231 C CA . VAL B 1 223 ? 53.076 9.924 12.614 1.00 22.05 223 VAL B CA 1
ATOM 3232 C C . VAL B 1 223 ? 53.095 8.460 13.115 1.00 22.36 223 VAL B C 1
ATOM 3233 O O . VAL B 1 223 ? 52.672 7.526 12.435 1.00 22.70 223 VAL B O 1
ATOM 3237 N N . LYS B 1 224 ? 53.556 8.239 14.330 1.00 23.32 224 LYS B N 1
ATOM 3238 C CA . LYS B 1 224 ? 53.365 6.906 14.937 1.00 21.41 224 LYS B CA 1
ATOM 3239 C C . LYS B 1 224 ? 52.447 7.070 16.136 1.00 22.05 224 LYS B C 1
ATOM 3240 O O . LYS B 1 224 ? 52.422 8.155 16.749 1.00 23.59 224 LYS B O 1
ATOM 3246 N N . LEU B 1 225 ? 51.618 6.065 16.410 1.00 20.42 225 LEU B N 1
ATOM 3247 C CA . LEU B 1 225 ? 50.804 6.007 17.632 1.00 22.32 225 LEU B CA 1
ATOM 3248 C C . LEU B 1 225 ? 51.133 4.717 18.361 1.00 21.33 225 LEU B C 1
ATOM 3249 O O . LEU B 1 225 ? 51.290 3.694 17.686 1.00 21.72 225 LEU B O 1
ATOM 3254 N N . HIS B 1 226 ? 51.316 4.749 19.687 1.00 21.04 226 HIS B N 1
ATOM 3255 C CA . HIS B 1 226 ? 51.576 3.510 20.425 1.00 21.78 226 HIS B CA 1
ATOM 3256 C C . HIS B 1 226 ? 50.571 3.400 21.605 1.00 22.38 226 HIS B C 1
ATOM 3257 O O . HIS B 1 226 ? 50.191 4.378 22.224 1.00 21.68 226 HIS B O 1
ATOM 3264 N N . TYR B 1 227 ? 50.180 2.190 21.959 1.00 22.97 227 TYR B N 1
ATOM 3265 C CA . TYR B 1 227 ? 49.279 2.048 23.110 1.00 22.76 227 TYR B CA 1
ATOM 3266 C C . TYR B 1 227 ? 49.376 0.619 23.586 1.00 23.24 227 TYR B C 1
ATOM 3267 O O . TYR B 1 227 ? 50.022 -0.160 22.944 1.00 20.77 227 TYR B O 1
ATOM 3276 N N . GLN B 1 228 ? 48.826 0.311 24.755 1.00 23.43 228 GLN B N 1
ATOM 3277 C CA . GLN B 1 228 ? 49.020 -1.056 25.325 1.00 24.50 228 GLN B CA 1
ATOM 3278 C C . GLN B 1 228 ? 47.681 -1.771 25.368 1.00 24.14 228 GLN B C 1
ATOM 3279 O O . GLN B 1 228 ? 46.624 -1.136 25.416 1.00 25.69 228 GLN B O 1
ATOM 3285 N N . ILE B 1 229 ? 47.698 -3.079 25.227 1.00 26.01 229 ILE B N 1
ATOM 3286 C CA . ILE B 1 229 ? 46.458 -3.829 25.435 1.00 28.29 229 ILE B CA 1
ATOM 3287 C C . ILE B 1 229 ? 46.775 -4.893 26.512 1.00 30.63 229 ILE B C 1
ATOM 3288 O O . ILE B 1 229 ? 47.940 -5.050 26.927 1.00 28.84 229 ILE B O 1
ATOM 3293 N N . ALA B 1 230 ? 45.743 -5.605 26.980 1.00 32.55 230 ALA B N 1
ATOM 3294 C CA . ALA B 1 230 ? 46.016 -6.796 27.767 1.00 33.68 230 ALA B CA 1
ATOM 3295 C C . ALA B 1 230 ? 46.664 -6.250 29.036 1.00 34.51 230 ALA B C 1
ATOM 3296 O O . ALA B 1 230 ? 47.738 -6.681 29.424 1.00 33.83 230 ALA B O 1
ATOM 3298 N N . GLU B 1 231 ? 46.023 -5.222 29.610 1.00 36.51 231 GLU B N 1
ATOM 3299 C CA . GLU B 1 231 ? 46.450 -4.642 30.863 1.00 37.35 231 GLU B CA 1
ATOM 3300 C C . GLU B 1 231 ? 47.996 -4.399 30.919 1.00 37.74 231 GLU B C 1
ATOM 3301 O O . GLU B 1 231 ? 48.554 -4.104 31.993 1.00 37.51 231 GLU B O 1
ATOM 3307 N N . GLY B 1 232 ? 48.677 -4.537 29.776 1.00 37.09 232 GLY B N 1
ATOM 3308 C CA . GLY B 1 232 ? 50.087 -4.184 29.646 1.00 37.27 232 GLY B CA 1
ATOM 3309 C C . GLY B 1 232 ? 50.999 -5.159 28.923 1.00 37.45 232 GLY B C 1
ATOM 3310 O O . GLY B 1 232 ? 52.163 -4.849 28.610 1.00 36.87 232 GLY B O 1
ATOM 3311 N N . MET B 1 233 ? 50.488 -6.350 28.639 1.00 37.55 233 MET B N 1
ATOM 3312 C CA . MET B 1 233 ? 51.308 -7.408 28.069 1.00 37.67 233 MET B CA 1
ATOM 3313 C C . MET B 1 233 ? 51.328 -7.476 26.508 1.00 36.45 233 MET B C 1
ATOM 3314 O O . MET B 1 233 ? 51.983 -8.340 25.913 1.00 37.89 233 MET B O 1
ATOM 3319 N N . GLY B 1 234 ? 50.631 -6.561 25.848 1.00 34.60 234 GLY B N 1
ATOM 3320 C CA . GLY B 1 234 ? 50.776 -6.430 24.414 1.00 31.82 234 GLY B CA 1
ATOM 3321 C C . GLY B 1 234 ? 51.044 -4.960 24.081 1.00 29.57 234 GLY B C 1
ATOM 3322 O O . GLY B 1 234 ? 50.715 -4.089 24.859 1.00 30.22 234 GLY B O 1
ATOM 3323 N N . THR B 1 235 ? 51.677 -4.696 22.949 1.00 27.96 235 THR B N 1
ATOM 3324 C CA . THR B 1 235 ? 51.943 -3.308 22.484 1.00 26.12 235 THR B CA 1
ATOM 3325 C C . THR B 1 235 ? 51.624 -3.272 20.993 1.00 23.47 235 THR B C 1
ATOM 3326 O O . THR B 1 235 ? 51.903 -4.237 20.274 1.00 22.02 235 THR B O 1
ATOM 3330 N N . ILE B 1 236 ? 51.013 -2.179 20.562 1.00 21.58 236 ILE B N 1
ATOM 3331 C CA . ILE B 1 236 ? 50.603 -1.993 19.163 1.00 22.23 236 ILE B CA 1
ATOM 3332 C C . ILE B 1 236 ? 51.247 -0.710 18.722 1.00 19.57 236 ILE B C 1
ATOM 3333 O O . ILE B 1 236 ? 51.133 0.260 19.399 1.00 20.97 236 ILE B O 1
ATOM 3338 N N . THR B 1 237 ? 51.936 -0.728 17.601 1.00 19.95 237 THR B N 1
ATOM 3339 C CA . THR B 1 237 ? 52.395 0.540 16.994 1.00 19.60 237 THR B CA 1
ATOM 3340 C C . THR B 1 237 ? 51.769 0.690 15.633 1.00 19.49 237 THR B C 1
ATOM 3341 O O . THR B 1 237 ? 51.730 -0.280 14.864 1.00 20.03 237 THR B O 1
ATOM 3345 N N . TYR B 1 238 ? 51.218 1.870 15.358 1.00 20.08 238 TYR B N 1
ATOM 3346 C CA . TYR B 1 238 ? 50.825 2.228 13.983 1.00 18.74 238 TYR B CA 1
ATOM 3347 C C . TYR B 1 238 ? 51.761 3.285 13.479 1.00 18.56 238 TYR B C 1
ATOM 3348 O O . TYR B 1 238 ? 52.146 4.159 14.277 1.00 16.83 238 TYR B O 1
ATOM 3357 N N . MET B 1 239 ? 52.034 3.287 12.171 1.00 17.11 239 MET B N 1
ATOM 3358 C CA . MET B 1 239 ? 52.633 4.469 11.531 1.00 17.95 239 MET B CA 1
ATOM 3359 C C . MET B 1 239 ? 51.833 4.825 10.294 1.00 18.71 239 MET B C 1
ATOM 3360 O O . MET B 1 239 ? 51.430 3.947 9.523 1.00 18.44 239 MET B O 1
ATOM 3365 N N . LEU B 1 240 ? 51.630 6.121 10.081 1.00 18.57 240 LEU B N 1
ATOM 3366 C CA . LEU B 1 240 ? 50.792 6.589 8.991 1.00 19.40 240 LEU B CA 1
ATOM 3367 C C . LEU B 1 240 ? 51.623 7.596 8.170 1.00 20.98 240 LEU B C 1
ATOM 3368 O O . LEU B 1 240 ? 52.177 8.528 8.732 1.00 20.27 240 LEU B O 1
ATOM 3373 N N . ALA B 1 241 ? 51.813 7.368 6.871 1.00 22.28 241 ALA B N 1
ATOM 3374 C CA . ALA B 1 241 ? 52.575 8.340 6.059 1.00 22.32 241 ALA B CA 1
ATOM 3375 C C . ALA B 1 241 ? 51.980 9.725 6.022 1.00 21.64 241 ALA B C 1
ATOM 3376 O O . ALA B 1 241 ? 50.786 9.876 5.982 1.00 21.09 241 ALA B O 1
ATOM 3378 N N . PRO B 1 242 ? 52.847 10.785 5.995 1.00 23.02 242 PRO B N 1
ATOM 3379 C CA . PRO B 1 242 ? 52.307 12.131 5.841 1.00 23.89 242 PRO B CA 1
ATOM 3380 C C . PRO B 1 242 ? 51.778 12.404 4.417 1.00 25.88 242 PRO B C 1
ATOM 3381 O O . PRO B 1 242 ? 52.166 11.699 3.486 1.00 27.05 242 PRO B O 1
ATOM 3385 N N . ARG B 1 243 ? 50.896 13.405 4.290 1.00 25.73 243 ARG B N 1
ATOM 3386 C CA . ARG B 1 243 ? 50.553 14.003 2.998 1.00 27.03 243 ARG B CA 1
ATOM 3387 C C . ARG B 1 243 ? 51.496 15.059 2.515 1.00 28.26 243 ARG B C 1
ATOM 3388 O O . ARG B 1 243 ? 52.018 15.818 3.339 1.00 30.87 243 ARG B O 1
ATOM 3396 N N . PHE C 1 2 ? -16.485 -13.901 19.964 1.00 27.77 2 PHE C N 1
ATOM 3397 C CA . PHE C 1 2 ? -15.129 -13.975 20.560 1.00 26.41 2 PHE C CA 1
ATOM 3398 C C . PHE C 1 2 ? -14.709 -12.699 21.296 1.00 26.49 2 PHE C C 1
ATOM 3399 O O . PHE C 1 2 ? -14.761 -11.611 20.741 1.00 25.18 2 PHE C O 1
ATOM 3407 N N . LYS C 1 3 ? -14.208 -12.831 22.523 1.00 25.19 3 LYS C N 1
ATOM 3408 C CA . LYS C 1 3 ? -13.694 -11.654 23.177 1.00 24.06 3 LYS C CA 1
ATOM 3409 C C . LYS C 1 3 ? -12.680 -12.087 24.188 1.00 22.59 3 LYS C C 1
ATOM 3410 O O . LYS C 1 3 ? -12.911 -13.022 24.962 1.00 19.97 3 LYS C O 1
ATOM 3416 N N . ALA C 1 4 ? -11.582 -11.356 24.243 1.00 22.08 4 ALA C N 1
ATOM 3417 C CA . ALA C 1 4 ? -10.488 -11.828 25.022 1.00 21.75 4 ALA C CA 1
ATOM 3418 C C . ALA C 1 4 ? -9.680 -10.656 25.477 1.00 22.30 4 ALA C C 1
ATOM 3419 O O . ALA C 1 4 ? -9.724 -9.588 24.867 1.00 24.41 4 ALA C O 1
ATOM 3421 N N . ILE C 1 5 ? -8.958 -10.849 26.568 1.00 20.66 5 ILE C N 1
ATOM 3422 C CA . ILE C 1 5 ? -8.096 -9.870 27.085 1.00 19.54 5 ILE C CA 1
ATOM 3423 C C . ILE C 1 5 ? -6.810 -10.592 27.424 1.00 19.97 5 ILE C C 1
ATOM 3424 O O . ILE C 1 5 ? -6.788 -11.484 28.280 1.00 20.32 5 ILE C O 1
ATOM 3429 N N . VAL C 1 6 ? -5.729 -10.167 26.807 1.00 19.90 6 VAL C N 1
ATOM 3430 C CA . VAL C 1 6 ? -4.475 -10.869 26.923 1.00 17.75 6 VAL C CA 1
ATOM 3431 C C . VAL C 1 6 ? -3.322 -9.925 27.110 1.00 17.78 6 VAL C C 1
ATOM 3432 O O . VAL C 1 6 ? -3.268 -8.798 26.651 1.00 16.97 6 VAL C O 1
ATOM 3436 N N . SER C 1 7 ? -2.390 -10.399 27.880 1.00 19.13 7 SER C N 1
ATOM 3437 C CA . SER C 1 7 ? -1.160 -9.685 28.148 1.00 21.07 7 SER C CA 1
ATOM 3438 C C . SER C 1 7 ? -0.339 -9.407 26.854 1.00 21.80 7 SER C C 1
ATOM 3439 O O . SER C 1 7 ? -0.235 -10.273 25.978 1.00 21.64 7 SER C O 1
ATOM 3442 N N . ALA C 1 8 ? 0.242 -8.200 26.744 1.00 21.97 8 ALA C N 1
ATOM 3443 C CA . ALA C 1 8 ? 1.119 -7.813 25.603 1.00 23.07 8 ALA C CA 1
ATOM 3444 C C . ALA C 1 8 ? 2.239 -8.793 25.249 1.00 21.84 8 ALA C C 1
ATOM 3445 O O . ALA C 1 8 ? 2.376 -9.192 24.111 1.00 21.46 8 ALA C O 1
ATOM 3447 N N . ALA C 1 9 ? 3.082 -9.117 26.212 1.00 21.18 9 ALA C N 1
ATOM 3448 C CA . ALA C 1 9 ? 4.155 -10.108 25.977 1.00 20.81 9 ALA C CA 1
ATOM 3449 C C . ALA C 1 9 ? 3.617 -11.445 25.536 1.00 21.32 9 ALA C C 1
ATOM 3450 O O . ALA C 1 9 ? 4.261 -12.072 24.674 1.00 22.67 9 ALA C O 1
ATOM 3452 N N . THR C 1 10 ? 2.510 -11.918 26.172 1.00 18.40 10 THR C N 1
ATOM 3453 C CA . THR C 1 10 ? 1.920 -13.196 25.780 1.00 17.78 10 THR C CA 1
ATOM 3454 C C . THR C 1 10 ? 1.613 -13.251 24.279 1.00 16.83 10 THR C C 1
ATOM 3455 O O . THR C 1 10 ? 2.050 -14.162 23.571 1.00 17.07 10 THR C O 1
ATOM 3459 N N . LEU C 1 11 ? 0.797 -12.303 23.821 1.00 17.51 11 LEU C N 1
ATOM 3460 C CA . LEU C 1 11 ? 0.324 -12.344 22.472 1.00 17.82 11 LEU C CA 1
ATOM 3461 C C . LEU C 1 11 ? 1.468 -12.161 21.480 1.00 17.66 11 LEU C C 1
ATOM 3462 O O . LEU C 1 11 ? 1.447 -12.727 20.413 1.00 18.66 11 LEU C O 1
ATOM 3467 N N . ARG C 1 12 ? 2.424 -11.293 21.790 1.00 18.36 12 ARG C N 1
ATOM 3468 C CA . ARG C 1 12 ? 3.554 -11.071 20.904 1.00 18.84 12 ARG C CA 1
ATOM 3469 C C . ARG C 1 12 ? 4.471 -12.293 20.782 1.00 18.96 12 ARG C C 1
ATOM 3470 O O . ARG C 1 12 ? 4.894 -12.587 19.687 1.00 18.32 12 ARG C O 1
ATOM 3478 N N . ASP C 1 13 ? 4.760 -12.973 21.896 1.00 18.29 13 ASP C N 1
ATOM 3479 C CA . ASP C 1 13 ? 5.453 -14.267 21.867 1.00 18.51 13 ASP C CA 1
ATOM 3480 C C . ASP C 1 13 ? 4.661 -15.239 21.002 1.00 17.36 13 ASP C C 1
ATOM 3481 O O . ASP C 1 13 ? 5.226 -15.889 20.129 1.00 15.47 13 ASP C O 1
ATOM 3486 N N . ALA C 1 14 ? 3.357 -15.355 21.247 1.00 15.76 14 ALA C N 1
ATOM 3487 C CA . ALA C 1 14 ? 2.552 -16.254 20.402 1.00 15.52 14 ALA C CA 1
ATOM 3488 C C . ALA C 1 14 ? 2.549 -15.922 18.892 1.00 15.23 14 ALA C C 1
ATOM 3489 O O . ALA C 1 14 ? 2.776 -16.809 18.033 1.00 15.16 14 ALA C O 1
ATOM 3491 N N . LEU C 1 15 ? 2.295 -14.667 18.527 1.00 13.52 15 LEU C N 1
ATOM 3492 C CA . LEU C 1 15 ? 2.236 -14.397 17.077 1.00 14.31 15 LEU C CA 1
ATOM 3493 C C . LEU C 1 15 ? 3.604 -14.417 16.463 1.00 13.83 15 LEU C C 1
ATOM 3494 O O . LEU C 1 15 ? 3.753 -14.702 15.259 1.00 16.16 15 LEU C O 1
ATOM 3499 N N . ASP C 1 16 ? 4.611 -14.016 17.243 1.00 13.94 16 ASP C N 1
ATOM 3500 C CA . ASP C 1 16 ? 6.014 -14.147 16.737 1.00 15.93 16 ASP C CA 1
ATOM 3501 C C . ASP C 1 16 ? 6.293 -15.553 16.216 1.00 16.57 16 ASP C C 1
ATOM 3502 O O . ASP C 1 16 ? 6.809 -15.695 15.081 1.00 15.25 16 ASP C O 1
ATOM 3507 N N . SER C 1 17 ? 5.907 -16.605 16.984 1.00 15.16 17 SER C N 1
ATOM 3508 C CA . SER C 1 17 ? 6.163 -18.008 16.481 1.00 14.67 17 SER C CA 1
ATOM 3509 C C . SER C 1 17 ? 5.583 -18.271 15.110 1.00 14.77 17 SER C C 1
ATOM 3510 O O . SER C 1 17 ? 6.217 -18.930 14.271 1.00 11.04 17 SER C O 1
ATOM 3513 N N . VAL C 1 18 ? 4.349 -17.826 14.896 1.00 12.72 18 VAL C N 1
ATOM 3514 C CA . VAL C 1 18 ? 3.729 -18.162 13.610 1.00 13.66 18 VAL C CA 1
ATOM 3515 C C . VAL C 1 18 ? 4.236 -17.303 12.417 1.00 14.24 18 VAL C C 1
ATOM 3516 O O . VAL C 1 18 ? 4.321 -17.748 11.213 1.00 13.30 18 VAL C O 1
ATOM 3520 N N . SER C 1 19 ? 4.518 -16.043 12.733 1.00 15.62 19 SER C N 1
ATOM 3521 C CA . SER C 1 19 ? 5.003 -15.045 11.785 1.00 17.65 19 SER C CA 1
ATOM 3522 C C . SER C 1 19 ? 6.411 -15.370 11.197 1.00 18.41 19 SER C C 1
ATOM 3523 O O . SER C 1 19 ? 6.767 -14.926 10.116 1.00 20.45 19 SER C O 1
ATOM 3526 N N . VAL C 1 20 ? 7.225 -16.139 11.909 1.00 16.99 20 VAL C N 1
ATOM 3527 C CA . VAL C 1 20 ? 8.412 -16.770 11.307 1.00 18.83 20 VAL C CA 1
ATOM 3528 C C . VAL C 1 20 ? 8.171 -17.492 9.986 1.00 18.90 20 VAL C C 1
ATOM 3529 O O . VAL C 1 20 ? 8.981 -17.363 9.077 1.00 20.85 20 VAL C O 1
ATOM 3533 N N . LEU C 1 21 ? 7.015 -18.149 9.837 1.00 16.67 21 LEU C N 1
ATOM 3534 C CA . LEU C 1 21 ? 6.700 -18.890 8.626 1.00 17.28 21 LEU C CA 1
ATOM 3535 C C . LEU C 1 21 ? 5.695 -18.307 7.626 1.00 18.46 21 LEU C C 1
ATOM 3536 O O . LEU C 1 21 ? 5.784 -18.589 6.414 1.00 19.89 21 LEU C O 1
ATOM 3541 N N . VAL C 1 22 ? 4.689 -17.607 8.126 1.00 17.42 22 VAL C N 1
ATOM 3542 C CA . VAL C 1 22 ? 3.614 -17.114 7.281 1.00 19.45 22 VAL C CA 1
ATOM 3543 C C . VAL C 1 22 ? 3.281 -15.635 7.566 1.00 20.03 22 VAL C C 1
ATOM 3544 O O . VAL C 1 22 ? 3.617 -15.117 8.647 1.00 20.13 22 VAL C O 1
ATOM 3548 N N . ASP C 1 23 ? 2.672 -14.947 6.580 1.00 20.38 23 ASP C N 1
ATOM 3549 C CA . ASP C 1 23 ? 2.179 -13.588 6.800 1.00 20.83 23 ASP C CA 1
ATOM 3550 C C . ASP C 1 23 ? 0.692 -13.521 6.912 1.00 19.26 23 ASP C C 1
ATOM 3551 O O . ASP C 1 23 ? 0.145 -12.414 7.209 1.00 19.79 23 ASP C O 1
ATOM 3556 N N . GLU C 1 24 ? 0.002 -14.628 6.655 1.00 17.18 24 GLU C N 1
ATOM 3557 C CA . GLU C 1 24 ? -1.444 -14.595 7.000 1.00 16.61 24 GLU C CA 1
ATOM 3558 C C . GLU C 1 24 ? -1.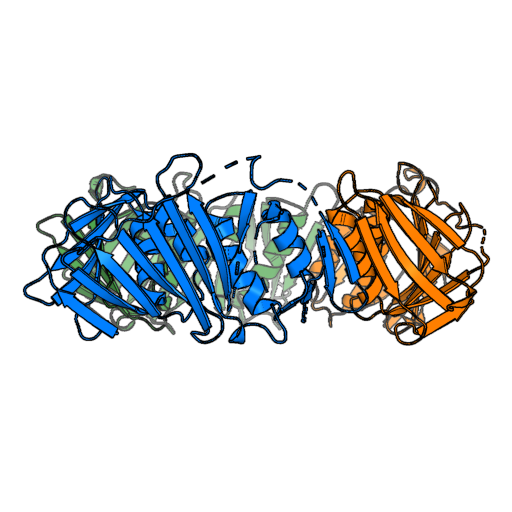751 -15.983 7.546 1.00 16.86 24 GLU C C 1
ATOM 3559 O O . GLU C 1 24 ? -0.990 -16.903 7.265 1.00 15.21 24 GLU C O 1
ATOM 3565 N N . CYS C 1 25 ? -2.740 -16.120 8.441 1.00 15.82 25 CYS C N 1
ATOM 3566 C CA . CYS C 1 25 ? -3.023 -17.413 9.071 1.00 15.35 25 CYS C CA 1
ATOM 3567 C C . CYS C 1 25 ? -4.513 -17.564 9.484 1.00 14.32 25 CYS C C 1
ATOM 3568 O O . CYS C 1 25 ? -5.242 -16.604 9.536 1.00 12.42 25 CYS C O 1
ATOM 3571 N N . LYS C 1 26 ? -4.911 -18.768 9.817 1.00 14.10 26 LYS C N 1
ATOM 3572 C CA . LYS C 1 26 ? -6.220 -18.995 10.429 1.00 15.76 26 LYS C CA 1
ATOM 3573 C C . LYS C 1 26 ? -6.061 -19.093 11.917 1.00 14.91 26 LYS C C 1
ATOM 3574 O O . LYS C 1 26 ? -5.230 -19.816 12.392 1.00 16.22 26 LYS C O 1
ATOM 3580 N N . ILE C 1 27 ? -6.858 -18.379 12.681 1.00 15.19 27 ILE C N 1
ATOM 3581 C CA . ILE C 1 27 ? -6.825 -18.594 14.136 1.00 14.00 27 ILE C CA 1
ATOM 3582 C C . ILE C 1 27 ? -8.107 -19.280 14.491 1.00 17.20 27 ILE C C 1
ATOM 3583 O O . ILE C 1 27 ? -9.194 -18.779 14.122 1.00 15.88 27 ILE C O 1
ATOM 3588 N N . ARG C 1 28 ? -7.981 -20.388 15.223 1.00 17.41 28 ARG C N 1
ATOM 3589 C CA . ARG C 1 28 ? -9.109 -21.170 15.643 1.00 19.36 28 ARG C CA 1
ATOM 3590 C C . ARG C 1 28 ? -9.457 -20.685 16.973 1.00 20.03 28 ARG C C 1
ATOM 3591 O O . ARG C 1 28 ? -8.613 -20.652 17.852 1.00 19.20 28 ARG C O 1
ATOM 3599 N N . LEU C 1 29 ? -10.728 -20.322 17.138 1.00 20.32 29 LEU C N 1
ATOM 3600 C CA . LEU C 1 29 ? -11.148 -19.745 18.401 1.00 21.58 29 LEU C CA 1
ATOM 3601 C C . LEU C 1 29 ? -11.979 -20.726 19.209 1.00 22.50 29 LEU C C 1
ATOM 3602 O O . LEU C 1 29 ? -13.238 -20.643 19.297 1.00 20.79 29 LEU C O 1
ATOM 3607 N N . ASN C 1 30 ? -11.280 -21.668 19.824 1.00 22.89 30 ASN C N 1
ATOM 3608 C CA . ASN C 1 30 ? -11.954 -22.786 20.447 1.00 25.64 30 ASN C CA 1
ATOM 3609 C C . ASN C 1 30 ? -12.338 -22.493 21.892 1.00 26.14 30 ASN C C 1
ATOM 3610 O O . ASN C 1 30 ? -11.891 -21.494 22.430 1.00 27.59 30 ASN C O 1
ATOM 3615 N N . GLU C 1 31 ? -13.187 -23.311 22.510 1.00 26.28 31 GLU C N 1
ATOM 3616 C CA . GLU C 1 31 ? -13.774 -22.889 23.797 1.00 27.73 31 GLU C CA 1
ATOM 3617 C C . GLU C 1 31 ? -12.775 -22.737 24.952 1.00 27.46 31 GLU C C 1
ATOM 3618 O O . GLU C 1 31 ? -12.959 -21.876 25.828 1.00 26.72 31 GLU C O 1
ATOM 3624 N N . GLU C 1 32 ? -11.719 -23.564 24.933 1.00 27.17 32 GLU C N 1
ATOM 3625 C CA . GLU C 1 32 ? -10.735 -23.604 26.018 1.00 27.03 32 GLU C CA 1
ATOM 3626 C C . GLU C 1 32 ? -9.293 -23.262 25.589 1.00 24.72 32 GLU C C 1
ATOM 3627 O O . GLU C 1 32 ? -8.391 -23.214 26.408 1.00 25.18 32 GLU C O 1
ATOM 3633 N N . SER C 1 33 ? -9.101 -22.933 24.332 1.00 20.88 33 SER C N 1
ATOM 3634 C CA . SER C 1 33 ? -7.795 -22.453 23.883 1.00 21.44 33 SER C CA 1
ATOM 3635 C C . SER C 1 33 ? -7.943 -21.786 22.512 1.00 20.85 33 SER C C 1
ATOM 3636 O O . SER C 1 33 ? -8.904 -22.056 21.748 1.00 19.29 33 SER C O 1
ATOM 3639 N N . LEU C 1 34 ? -7.008 -20.874 22.244 1.00 20.64 34 LEU C N 1
ATOM 3640 C CA . LEU C 1 34 ? -6.807 -20.308 20.902 1.00 19.44 34 LEU C CA 1
ATOM 3641 C C . LEU C 1 34 ? -5.638 -21.031 20.304 1.00 19.31 34 LEU C C 1
ATOM 3642 O O . LEU C 1 34 ? -4.646 -21.235 20.976 1.00 18.56 34 LEU C O 1
ATOM 3647 N N . SER C 1 35 ? -5.770 -21.467 19.050 1.00 18.91 35 SER C N 1
ATOM 3648 C CA . SER C 1 35 ? -4.669 -22.161 18.392 1.00 18.36 35 SER C CA 1
ATOM 3649 C C . SER C 1 35 ? -4.503 -21.684 16.982 1.00 16.97 35 SER C C 1
ATOM 3650 O O . SER C 1 35 ? -5.439 -21.174 16.372 1.00 18.43 35 SER C O 1
ATOM 3653 N N . ILE C 1 36 ? -3.287 -21.797 16.462 1.00 17.33 36 ILE C N 1
ATOM 3654 C CA . ILE C 1 36 ? -2.972 -21.458 15.074 1.00 15.24 36 ILE C CA 1
ATOM 3655 C C . ILE C 1 36 ? -2.059 -22.573 14.532 1.00 16.73 36 ILE C C 1
ATOM 3656 O O . ILE C 1 36 ? -1.026 -22.876 15.117 1.00 13.68 36 ILE C O 1
ATOM 3661 N N . ARG C 1 37 ? -2.379 -23.157 13.387 1.00 16.64 37 ARG C N 1
ATOM 3662 C CA . ARG C 1 37 ? -1.368 -24.030 12.805 1.00 18.53 37 ARG C CA 1
ATOM 3663 C C . ARG C 1 37 ? -1.185 -23.690 11.349 1.00 18.24 37 ARG C C 1
ATOM 3664 O O . ARG C 1 37 ? -2.174 -23.410 10.647 1.00 19.24 37 ARG C O 1
ATOM 3672 N N . ALA C 1 38 ? 0.062 -23.694 10.873 1.00 16.81 38 ALA C N 1
ATOM 3673 C CA . ALA C 1 38 ? 0.316 -23.217 9.507 1.00 15.49 38 ALA C CA 1
ATOM 3674 C C . ALA C 1 38 ? 1.544 -23.906 8.855 1.00 15.20 38 ALA C C 1
ATOM 3675 O O . ALA C 1 38 ? 2.465 -24.375 9.540 1.00 13.45 38 ALA C O 1
ATOM 3677 N N . VAL C 1 39 ? 1.552 -24.022 7.531 1.00 14.83 39 VAL C N 1
ATOM 3678 C CA . VAL C 1 39 ? 2.718 -24.490 6.875 1.00 13.80 39 VAL C CA 1
ATOM 3679 C C . VAL C 1 39 ? 3.158 -23.326 5.989 1.00 14.13 39 VAL C C 1
ATOM 3680 O O . VAL C 1 39 ? 2.317 -22.563 5.559 1.00 12.78 39 VAL C O 1
ATOM 3684 N N . ASP C 1 40 ? 4.450 -23.208 5.681 1.00 14.54 40 ASP C N 1
ATOM 3685 C CA . ASP C 1 40 ? 4.922 -22.204 4.745 1.00 15.39 40 ASP C CA 1
ATOM 3686 C C . ASP C 1 40 ? 4.681 -22.633 3.315 1.00 13.62 40 ASP C C 1
ATOM 3687 O O . ASP C 1 40 ? 4.276 -23.778 3.024 1.00 11.96 40 ASP C O 1
ATOM 3692 N N . PRO C 1 41 ? 4.844 -21.687 2.384 1.00 14.78 41 PRO C N 1
ATOM 3693 C CA . PRO C 1 41 ? 4.530 -21.882 0.951 1.00 15.66 41 PRO C CA 1
ATOM 3694 C C . PRO C 1 41 ? 5.366 -22.993 0.342 1.00 16.41 41 PRO C C 1
ATOM 3695 O O . PRO C 1 41 ? 4.846 -23.793 -0.420 1.00 17.51 41 PRO C O 1
ATOM 3699 N N . ALA C 1 42 ? 6.650 -23.041 0.716 1.00 14.73 42 ALA C N 1
ATOM 3700 C CA . ALA C 1 42 ? 7.580 -24.064 0.224 1.00 15.50 42 ALA C CA 1
ATOM 3701 C C . ALA C 1 42 ? 7.372 -25.498 0.720 1.00 16.95 42 ALA C C 1
ATOM 3702 O O . ALA C 1 42 ? 8.026 -26.425 0.232 1.00 16.67 42 ALA C O 1
ATOM 3704 N N . ASN C 1 43 ? 6.457 -25.645 1.689 1.00 17.99 43 ASN C N 1
ATOM 3705 C CA . ASN C 1 43 ? 6.255 -26.857 2.447 1.00 18.02 43 ASN C CA 1
ATOM 3706 C C . ASN C 1 43 ? 7.508 -27.379 3.173 1.00 17.58 43 ASN C C 1
ATOM 3707 O O . ASN C 1 43 ? 7.733 -28.583 3.229 1.00 17.42 43 ASN C O 1
ATOM 3712 N N . VAL C 1 44 ? 8.256 -26.491 3.802 1.00 16.15 44 VAL C N 1
ATOM 3713 C CA . VAL C 1 44 ? 9.497 -26.875 4.405 1.00 15.65 44 VAL C CA 1
ATOM 3714 C C . VAL C 1 44 ? 9.343 -26.761 5.957 1.00 14.99 44 VAL C C 1
ATOM 3715 O O . VAL C 1 44 ? 9.870 -27.597 6.689 1.00 15.41 44 VAL C O 1
ATOM 3719 N N . GLY C 1 45 ? 8.602 -25.745 6.419 1.00 13.93 45 GLY C N 1
ATOM 3720 C CA . GLY C 1 45 ? 8.302 -25.468 7.873 1.00 13.81 45 GLY C CA 1
ATOM 3721 C C . GLY C 1 45 ? 6.851 -25.548 8.278 1.00 14.10 45 GLY C C 1
ATOM 3722 O O . GLY C 1 45 ? 5.942 -25.082 7.523 1.00 15.78 45 GLY C O 1
ATOM 3723 N N . MET C 1 46 ? 6.579 -26.049 9.501 1.00 13.50 46 MET C N 1
ATOM 3724 C CA . MET C 1 46 ? 5.225 -26.061 10.047 1.00 13.50 46 MET C CA 1
ATOM 3725 C C . MET C 1 46 ? 5.212 -25.553 11.502 1.00 13.96 46 MET C C 1
ATOM 3726 O O . MET C 1 46 ? 6.120 -25.843 12.239 1.00 11.91 46 MET C O 1
ATOM 3731 N N . VAL C 1 47 ? 4.201 -24.782 11.873 1.00 13.39 47 VAL C N 1
ATOM 3732 C CA . VAL C 1 47 ? 4.040 -24.310 13.265 1.00 13.31 47 VAL C CA 1
ATOM 3733 C C . VAL C 1 47 ? 2.623 -24.687 13.792 1.00 13.71 47 VAL C C 1
ATOM 3734 O O . VAL C 1 47 ? 1.661 -24.677 13.032 1.00 12.88 47 VAL C O 1
ATOM 3738 N N . ASP C 1 48 ? 2.548 -25.055 15.087 1.00 13.16 48 ASP C N 1
ATOM 3739 C CA . ASP C 1 48 ? 1.361 -25.414 15.819 1.00 14.80 48 ASP C CA 1
ATOM 3740 C C . ASP C 1 48 ? 1.482 -24.722 17.208 1.00 14.55 48 ASP C C 1
ATOM 3741 O O . ASP C 1 48 ? 2.323 -25.072 18.032 1.00 16.19 48 ASP C O 1
ATOM 3746 N N . LEU C 1 49 ? 0.653 -23.720 17.401 1.00 14.76 49 LEU C N 1
ATOM 3747 C CA . LEU C 1 49 ? 0.492 -22.937 18.636 1.00 14.06 49 LEU C CA 1
ATOM 3748 C C . LEU C 1 49 ? -0.837 -23.350 19.259 1.00 15.19 49 LEU C C 1
ATOM 3749 O O . LEU C 1 49 ? -1.869 -23.382 18.589 1.00 14.09 49 LEU C O 1
ATOM 3754 N N . THR C 1 50 ? -0.824 -23.571 20.569 1.00 17.05 50 THR C N 1
ATOM 3755 C CA . THR C 1 50 ? -2.008 -23.644 21.388 1.00 18.51 50 THR C CA 1
ATOM 3756 C C . THR C 1 50 ? -1.858 -22.702 22.599 1.00 19.86 50 THR C C 1
ATOM 3757 O O . THR C 1 50 ? -0.875 -22.755 23.348 1.00 19.85 50 THR C O 1
ATOM 3761 N N . LEU C 1 51 ? -2.790 -21.789 22.769 1.00 18.87 51 LEU C N 1
ATOM 3762 C CA . LEU C 1 51 ? -2.675 -20.890 23.859 1.00 20.54 51 LEU C CA 1
ATOM 3763 C C . LEU C 1 51 ? -3.939 -21.127 24.677 1.00 21.64 51 LEU C C 1
ATOM 3764 O O . LEU C 1 51 ? -5.030 -20.756 24.265 1.00 21.12 51 LEU C O 1
ATOM 3769 N N . ASP C 1 52 ? -3.764 -21.792 25.813 1.00 23.13 52 ASP C N 1
ATOM 3770 C CA . ASP C 1 52 ? -4.872 -22.120 26.748 1.00 21.61 52 ASP C CA 1
ATOM 3771 C C . ASP C 1 52 ? -5.658 -20.888 27.258 1.00 20.30 52 ASP C C 1
ATOM 3772 O O . ASP C 1 52 ? -5.115 -19.804 27.483 1.00 18.68 52 ASP C O 1
ATOM 3777 N N . ALA C 1 53 ? -6.937 -21.084 27.497 1.00 19.76 53 ALA C N 1
ATOM 3778 C CA . ALA C 1 53 ? -7.732 -19.971 28.069 1.00 20.99 53 ALA C CA 1
ATOM 3779 C C . ALA C 1 53 ? -7.074 -19.354 29.278 1.00 20.30 53 ALA C C 1
ATOM 3780 O O . ALA C 1 53 ? -7.195 -18.142 29.532 1.00 19.79 53 ALA C O 1
ATOM 3782 N N . ALA C 1 54 ? -6.322 -20.167 30.017 1.00 21.49 54 ALA C N 1
ATOM 3783 C CA . ALA C 1 54 ? -5.730 -19.683 31.252 1.00 21.04 54 ALA C CA 1
ATOM 3784 C C . ALA C 1 54 ? -4.652 -18.629 30.986 1.00 21.74 54 ALA C C 1
ATOM 3785 O O . ALA C 1 54 ? -4.283 -17.879 31.881 1.00 19.94 54 ALA C O 1
ATOM 3787 N N . ALA C 1 55 ? -4.158 -18.551 29.757 1.00 19.73 55 ALA C N 1
ATOM 3788 C CA . ALA C 1 55 ? -3.109 -17.544 29.438 1.00 19.34 55 ALA C CA 1
ATOM 3789 C C . ALA C 1 55 ? -3.640 -16.122 29.345 1.00 17.27 55 ALA C C 1
ATOM 3790 O O . ALA C 1 55 ? -2.850 -15.178 29.277 1.00 19.56 55 ALA C O 1
ATOM 3792 N N . PHE C 1 56 ? -4.966 -15.992 29.288 1.00 18.05 56 PHE C N 1
ATOM 3793 C CA . PHE C 1 56 ? -5.657 -14.745 29.030 1.00 19.28 56 PHE C CA 1
ATOM 3794 C C . PHE C 1 56 ? -6.096 -14.238 30.369 1.00 21.76 56 PHE C C 1
ATOM 3795 O O . PHE C 1 56 ? -6.217 -15.009 31.312 1.00 22.78 56 PHE C O 1
ATOM 3803 N N . GLU C 1 57 ? -6.370 -12.949 30.485 1.00 23.28 57 GLU C N 1
ATOM 3804 C CA . GLU C 1 57 ? -6.954 -12.472 31.709 1.00 25.08 57 GLU C CA 1
ATOM 3805 C C . GLU C 1 57 ? -8.396 -12.799 31.550 1.00 24.90 57 GLU C C 1
ATOM 3806 O O . GLU C 1 57 ? -9.090 -13.099 32.485 1.00 26.70 57 GLU C O 1
ATOM 3812 N N . SER C 1 58 ? -8.861 -12.816 30.331 1.00 25.58 58 SER C N 1
ATOM 3813 C CA . SER C 1 58 ? -10.232 -13.189 30.112 1.00 25.29 58 SER C CA 1
ATOM 3814 C C . SER C 1 58 ? -10.366 -13.793 28.716 1.00 25.10 58 SER C C 1
ATOM 3815 O O . SER C 1 58 ? -9.748 -13.296 27.759 1.00 23.82 58 SER C O 1
ATOM 3818 N N . TYR C 1 59 ? -11.131 -14.879 28.573 1.00 24.27 59 TYR C N 1
ATOM 3819 C CA . TYR C 1 59 ? -11.268 -15.505 27.273 1.00 24.03 59 TYR C CA 1
ATOM 3820 C C . TYR C 1 59 ? -12.680 -16.099 27.047 1.00 25.41 59 TYR C C 1
ATOM 3821 O O . TYR C 1 59 ? -13.143 -16.885 27.861 1.00 24.20 59 TYR C O 1
ATOM 3830 N N . GLU C 1 60 ? -13.348 -15.761 25.938 1.00 25.59 60 GLU C N 1
ATOM 3831 C CA . GLU C 1 60 ? -14.685 -16.313 25.683 1.00 27.01 60 GLU C CA 1
ATOM 3832 C C . GLU C 1 60 ? -14.836 -16.524 24.218 1.00 26.20 60 GLU C C 1
ATOM 3833 O O . GLU C 1 60 ? -14.872 -15.571 23.433 1.00 26.12 60 GLU C O 1
ATOM 3839 N N . ALA C 1 61 ? -14.986 -17.774 23.835 1.00 25.73 61 ALA C N 1
ATOM 3840 C CA . ALA C 1 61 ? -14.957 -18.135 22.437 1.00 26.80 61 ALA C CA 1
ATOM 3841 C C . ALA C 1 61 ? -15.905 -19.307 22.246 1.00 27.81 61 ALA C C 1
ATOM 3842 O O . ALA C 1 61 ? -16.083 -20.114 23.169 1.00 25.67 61 ALA C O 1
ATOM 3844 N N . HIS C 1 62 ? -16.497 -19.395 21.054 1.00 29.08 62 HIS C N 1
ATOM 3845 C CA . HIS C 1 62 ? -17.481 -20.456 20.754 1.00 32.37 62 HIS C CA 1
ATOM 3846 C C . HIS C 1 62 ? -17.146 -21.302 19.505 1.00 32.76 62 HIS C C 1
ATOM 3847 O O . HIS C 1 62 ? -18.044 -21.835 18.862 1.00 33.42 62 HIS C O 1
ATOM 3854 N N . GLY C 1 63 ? -15.861 -21.432 19.140 1.00 32.61 63 GLY C N 1
ATOM 3855 C CA . GLY C 1 63 ? -15.503 -22.394 18.120 1.00 31.24 63 GLY C CA 1
ATOM 3856 C C . GLY C 1 63 ? -15.331 -21.822 16.728 1.00 31.70 63 GLY C C 1
ATOM 3857 O O . GLY C 1 63 ? -15.061 -22.548 15.776 1.00 32.14 63 GLY C O 1
ATOM 3858 N N . GLY C 1 64 ? -15.398 -20.515 16.577 1.00 30.39 64 GLY C N 1
ATOM 3859 C CA . GLY C 1 64 ? -15.124 -19.979 15.249 1.00 29.86 64 GLY C CA 1
ATOM 3860 C C . GLY C 1 64 ? -13.684 -20.030 14.727 1.00 29.41 64 GLY C C 1
ATOM 3861 O O . GLY C 1 64 ? -12.742 -20.469 15.410 1.00 27.92 64 GLY C O 1
ATOM 3862 N N . VAL C 1 65 ? -13.541 -19.612 13.476 1.00 28.36 65 VAL C N 1
ATOM 3863 C CA . VAL C 1 65 ? -12.242 -19.520 12.825 1.00 28.62 65 VAL C CA 1
ATOM 3864 C C . VAL C 1 65 ? -12.230 -18.186 12.123 1.00 27.75 65 VAL C C 1
ATOM 3865 O O . VAL C 1 65 ? -13.227 -17.801 11.524 1.00 28.86 65 VAL C O 1
ATOM 3869 N N . ILE C 1 66 ? -11.132 -17.457 12.214 1.00 25.92 66 ILE C N 1
ATOM 3870 C CA . ILE C 1 66 ? -11.026 -16.205 11.512 1.00 25.41 66 ILE C CA 1
ATOM 3871 C C . ILE C 1 66 ? -9.730 -16.185 10.718 1.00 24.26 66 ILE C C 1
ATOM 3872 O O . ILE C 1 66 ? -8.786 -16.904 11.067 1.00 23.23 66 ILE C O 1
ATOM 3877 N N . GLY C 1 67 ? -9.665 -15.369 9.669 1.00 22.94 67 GLY C N 1
ATOM 3878 C CA . GLY C 1 67 ? -8.453 -15.244 8.873 1.00 21.27 67 GLY C CA 1
ATOM 3879 C C . GLY C 1 67 ? -7.829 -13.870 9.041 1.00 23.39 67 GLY C C 1
ATOM 3880 O O . GLY C 1 67 ? -8.516 -12.845 8.907 1.00 22.98 67 GLY C O 1
ATOM 3881 N N . VAL C 1 68 ? -6.533 -13.818 9.352 1.00 21.79 68 VAL C N 1
ATOM 3882 C CA . VAL C 1 68 ? -5.949 -12.539 9.606 1.00 23.42 68 VAL C CA 1
ATOM 3883 C C . VAL C 1 68 ? -4.696 -12.264 8.826 1.00 23.32 68 VAL C C 1
ATOM 3884 O O . VAL C 1 68 ? -3.930 -13.207 8.498 1.00 22.07 68 VAL C O 1
ATOM 3888 N N . ASN C 1 69 ? -4.495 -10.971 8.509 1.00 23.11 69 ASN C N 1
ATOM 3889 C CA . ASN C 1 69 ? -3.162 -10.485 8.118 1.00 23.94 69 ASN C CA 1
ATOM 3890 C C . ASN C 1 69 ? -2.294 -10.497 9.358 1.00 22.56 69 ASN C C 1
ATOM 3891 O O . ASN C 1 69 ? -2.439 -9.669 10.263 1.00 19.86 69 ASN C O 1
ATOM 3896 N N . LEU C 1 70 ? -1.397 -11.457 9.428 1.00 21.23 70 LEU C N 1
ATOM 3897 C CA . LEU C 1 70 ? -0.678 -11.579 10.662 1.00 19.62 70 LEU C CA 1
ATOM 3898 C C . LEU C 1 70 ? 0.408 -10.509 10.805 1.00 19.87 70 LEU C C 1
ATOM 3899 O O . LEU C 1 70 ? 0.748 -10.138 11.917 1.00 17.81 70 LEU C O 1
ATOM 3904 N N . SER C 1 71 ? 1.002 -10.027 9.713 1.00 19.84 71 SER C N 1
ATOM 3905 C CA . SER C 1 71 ? 1.986 -8.972 9.858 1.00 21.85 71 SER C CA 1
ATOM 3906 C C . SER C 1 71 ? 1.369 -7.680 10.408 1.00 21.86 71 SER C C 1
ATOM 3907 O O . SER C 1 71 ? 2.032 -6.996 11.160 1.00 22.50 71 SER C O 1
ATOM 3910 N N . ARG C 1 72 ? 0.115 -7.357 10.023 1.00 21.37 72 ARG C N 1
ATOM 3911 C CA . ARG C 1 72 ? -0.579 -6.149 10.544 1.00 22.54 72 ARG C CA 1
ATOM 3912 C C . ARG C 1 72 ? -0.901 -6.379 11.994 1.00 21.58 72 ARG C C 1
ATOM 3913 O O . ARG C 1 72 ? -0.690 -5.491 12.846 1.00 22.06 72 ARG C O 1
ATOM 3921 N N . LEU C 1 73 ? -1.410 -7.574 12.289 1.00 21.48 73 LEU C N 1
ATOM 3922 C CA . LEU C 1 73 ? -1.861 -7.798 13.635 1.00 21.09 73 LEU C CA 1
ATOM 3923 C C . LEU C 1 73 ? -0.674 -7.790 14.568 1.00 20.73 73 LEU C C 1
ATOM 3924 O O . LEU C 1 73 ? -0.787 -7.338 15.685 1.00 20.96 73 LEU C O 1
ATOM 3929 N N . GLU C 1 74 ? 0.474 -8.270 14.111 1.00 21.33 74 GLU C N 1
ATOM 3930 C CA . GLU C 1 74 ? 1.705 -8.131 14.882 1.00 21.87 74 GLU C CA 1
ATOM 3931 C C . GLU C 1 74 ? 2.191 -6.697 15.195 1.00 22.20 74 GLU C C 1
ATOM 3932 O O . GLU C 1 74 ? 2.575 -6.358 16.339 1.00 21.95 74 GLU C 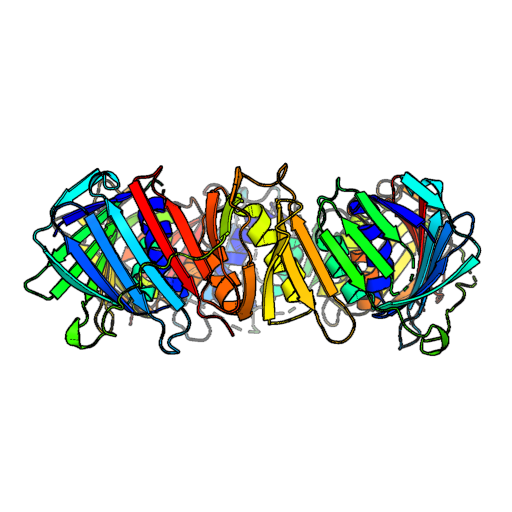O 1
ATOM 3938 N N . GLU C 1 75 ? 2.160 -5.864 14.165 1.00 21.95 75 GLU C N 1
ATOM 3939 C CA . GLU C 1 75 ? 2.480 -4.469 14.272 1.00 22.37 75 GLU C CA 1
ATOM 3940 C C . GLU C 1 75 ? 1.621 -3.804 15.249 1.00 21.55 75 GLU C C 1
ATOM 3941 O O . GLU C 1 75 ? 2.094 -3.040 16.026 1.00 22.09 75 GLU C O 1
ATOM 3947 N N . VAL C 1 76 ? 0.324 -4.073 15.196 1.00 21.04 76 VAL C N 1
ATOM 3948 C CA . VAL C 1 76 ? -0.562 -3.544 16.196 1.00 19.63 76 VAL C CA 1
ATOM 3949 C C . VAL C 1 76 ? -0.210 -3.974 17.656 1.00 19.77 76 VAL C C 1
ATOM 3950 O O . VAL C 1 76 ? -0.093 -3.108 18.572 1.00 17.69 76 VAL C O 1
ATOM 3954 N N . ALA C 1 77 ? -0.046 -5.293 17.884 1.00 20.83 77 ALA C N 1
ATOM 3955 C CA . ALA C 1 77 ? 0.256 -5.807 19.221 1.00 23.03 77 ALA C CA 1
ATOM 3956 C C . ALA C 1 77 ? 1.550 -5.175 19.761 1.00 25.27 77 ALA C C 1
ATOM 3957 O O . ALA C 1 77 ? 1.731 -5.020 20.997 1.00 25.82 77 ALA C O 1
ATOM 3959 N N . GLY C 1 78 ? 2.411 -4.779 18.833 1.00 27.17 78 GLY C N 1
ATOM 3960 C CA . GLY C 1 78 ? 3.667 -4.011 19.123 1.00 30.39 78 GLY C CA 1
ATOM 3961 C C . GLY C 1 78 ? 3.486 -2.616 19.734 1.00 32.82 78 GLY C C 1
ATOM 3962 O O . GLY C 1 78 ? 4.365 -2.107 20.427 1.00 32.92 78 GLY C O 1
ATOM 3963 N N . MET C 1 79 ? 2.349 -1.982 19.508 1.00 33.51 79 MET C N 1
ATOM 3964 C CA . MET C 1 79 ? 2.102 -0.698 20.184 1.00 35.35 79 MET C CA 1
ATOM 3965 C C . MET C 1 79 ? 1.914 -0.829 21.697 1.00 35.70 79 MET C C 1
ATOM 3966 O O . MET C 1 79 ? 1.918 0.164 22.364 1.00 37.26 79 MET C O 1
ATOM 3971 N N . ALA C 1 80 ? 1.683 -2.021 22.235 1.00 34.78 80 ALA C N 1
ATOM 3972 C CA . ALA C 1 80 ? 1.439 -2.124 23.686 1.00 34.40 80 ALA C CA 1
ATOM 3973 C C . ALA C 1 80 ? 2.739 -1.912 24.461 1.00 34.66 80 ALA C C 1
ATOM 3974 O O . ALA C 1 80 ? 3.594 -2.811 24.467 1.00 34.58 80 ALA C O 1
ATOM 3976 N N . GLY C 1 83 ? 3.838 -3.520 30.068 1.00 34.30 83 GLY C N 1
ATOM 3977 C CA . GLY C 1 83 ? 2.794 -4.465 30.516 1.00 33.86 83 GLY C CA 1
ATOM 3978 C C . GLY C 1 83 ? 1.325 -4.086 30.240 1.00 34.05 83 GLY C C 1
ATOM 3979 O O . GLY C 1 83 ? 0.457 -4.296 31.101 1.00 34.18 83 GLY C O 1
ATOM 3980 N N . ASP C 1 84 ? 1.000 -3.548 29.054 1.00 33.27 84 ASP C N 1
ATOM 3981 C CA . ASP C 1 84 ? -0.426 -3.213 28.750 1.00 31.41 84 ASP C CA 1
ATOM 3982 C C . ASP C 1 84 ? -1.221 -4.488 28.482 1.00 29.81 84 ASP C C 1
ATOM 3983 O O . ASP C 1 84 ? -0.648 -5.574 28.206 1.00 27.94 84 ASP C O 1
ATOM 3988 N N . LEU C 1 85 ? -2.544 -4.392 28.598 1.00 26.59 85 LEU C N 1
ATOM 3989 C CA . LEU C 1 85 ? -3.380 -5.487 28.153 1.00 25.04 85 LEU C CA 1
ATOM 3990 C C . LEU C 1 85 ? -3.840 -5.119 26.718 1.00 22.82 85 LEU C C 1
ATOM 3991 O O . LEU C 1 85 ? -3.842 -3.954 26.348 1.00 23.27 85 LEU C O 1
ATOM 3996 N N . ILE C 1 86 ? -4.120 -6.128 25.902 1.00 21.24 86 ILE C N 1
ATOM 3997 C CA . ILE C 1 86 ? -4.650 -5.961 24.561 1.00 19.05 86 ILE C CA 1
ATOM 3998 C C . ILE C 1 86 ? -6.036 -6.556 24.582 1.00 19.99 86 ILE C C 1
ATOM 3999 O O . ILE C 1 86 ? -6.211 -7.667 25.028 1.00 21.78 86 ILE C O 1
ATOM 4004 N N . HIS C 1 87 ? -7.034 -5.807 24.168 1.00 21.18 87 HIS C N 1
ATOM 4005 C CA . HIS C 1 87 ? -8.385 -6.243 24.207 1.00 21.92 87 HIS C CA 1
ATOM 4006 C C . HIS C 1 87 ? -8.749 -6.782 22.841 1.00 22.72 87 HIS C C 1
ATOM 4007 O O . HIS C 1 87 ? -8.624 -6.086 21.848 1.00 24.58 87 HIS C O 1
ATOM 4014 N N . LEU C 1 88 ? -9.198 -8.026 22.748 1.00 23.00 88 LEU C N 1
ATOM 4015 C CA . LEU C 1 88 ? -9.582 -8.542 21.411 1.00 21.67 88 LEU C CA 1
ATOM 4016 C C . LEU C 1 88 ? -11.087 -8.847 21.316 1.00 22.49 88 LEU C C 1
ATOM 4017 O O . LEU C 1 88 ? -11.600 -9.668 22.100 1.00 24.46 88 LEU C O 1
ATOM 4022 N N . THR C 1 89 ? -11.789 -8.205 20.377 1.00 21.76 89 THR C N 1
ATOM 4023 C CA . THR C 1 89 ? -13.216 -8.421 20.174 1.00 22.97 89 THR C CA 1
ATOM 4024 C C . THR C 1 89 ? -13.549 -8.580 18.699 1.00 22.79 89 THR C C 1
ATOM 4025 O O . THR C 1 89 ? -13.281 -7.701 17.918 1.00 21.76 89 THR C O 1
ATOM 4029 N N . LEU C 1 90 ? -14.236 -9.651 18.352 1.00 23.68 90 LEU C N 1
ATOM 4030 C CA . LEU C 1 90 ? -14.559 -9.938 16.989 1.00 24.88 90 LEU C CA 1
ATOM 4031 C C . LEU C 1 90 ? -15.950 -9.375 16.701 1.00 25.78 90 LEU C C 1
ATOM 4032 O O . LEU C 1 90 ? -16.874 -9.556 17.488 1.00 27.10 90 LEU C O 1
ATOM 4037 N N . ASP C 1 91 ? -16.106 -8.712 15.562 1.00 26.85 91 ASP C N 1
ATOM 4038 C CA . ASP C 1 91 ? -17.429 -8.404 15.021 1.00 26.77 91 ASP C CA 1
ATOM 4039 C C . ASP C 1 91 ? -17.749 -9.400 13.856 1.00 27.19 91 ASP C C 1
ATOM 4040 O O . ASP C 1 91 ? -17.408 -9.166 12.677 1.00 27.13 91 ASP C O 1
ATOM 4045 N N . GLU C 1 92 ? -18.445 -10.497 14.201 1.00 27.35 92 GLU C N 1
ATOM 4046 C CA . GLU C 1 92 ? -18.817 -11.539 13.256 1.00 28.44 92 GLU C CA 1
ATOM 4047 C C . GLU C 1 92 ? -19.683 -10.936 12.179 1.00 29.14 92 GLU C C 1
ATOM 4048 O O . GLU C 1 92 ? -19.762 -11.457 11.057 1.00 29.45 92 GLU C O 1
ATOM 4054 N N . GLU C 1 93 ? -20.318 -9.806 12.509 1.00 28.01 93 GLU C N 1
ATOM 4055 C CA . GLU C 1 93 ? -21.245 -9.153 11.553 1.00 28.83 93 GLU C CA 1
ATOM 4056 C C . GLU C 1 93 ? -20.537 -8.458 10.393 1.00 27.86 93 GLU C C 1
ATOM 4057 O O . GLU C 1 93 ? -20.832 -8.714 9.211 1.00 28.15 93 GLU C O 1
ATOM 4063 N N . THR C 1 94 ? -19.577 -7.607 10.733 1.00 28.11 94 THR C N 1
ATOM 4064 C CA . THR C 1 94 ? -18.786 -6.922 9.738 1.00 28.16 94 THR C CA 1
ATOM 4065 C C . THR C 1 94 ? -17.544 -7.698 9.353 1.00 27.86 94 THR C C 1
ATOM 4066 O O . THR C 1 94 ? -16.828 -7.289 8.458 1.00 26.26 94 THR C O 1
ATOM 4070 N N . ARG C 1 95 ? -17.293 -8.813 10.041 1.00 26.64 95 ARG C N 1
ATOM 4071 C CA . ARG C 1 95 ? -16.040 -9.560 9.792 1.00 26.68 95 ARG C CA 1
ATOM 4072 C C . ARG C 1 95 ? -14.804 -8.679 10.040 1.00 25.14 95 ARG C C 1
ATOM 4073 O O . ARG C 1 95 ? -13.932 -8.550 9.170 1.00 24.86 95 ARG C O 1
ATOM 4081 N N . LYS C 1 96 ? -14.746 -8.064 11.233 1.00 23.51 96 LYS C N 1
ATOM 4082 C CA . LYS C 1 96 ? -13.580 -7.243 11.641 1.00 21.55 96 LYS C CA 1
ATOM 4083 C C . LYS C 1 96 ? -13.182 -7.699 13.064 1.00 20.01 96 LYS C C 1
ATOM 4084 O O . LYS C 1 96 ? -14.016 -8.102 13.845 1.00 18.95 96 LYS C O 1
ATOM 4090 N N . LEU C 1 97 ? -11.905 -7.673 13.340 1.00 19.18 97 LEU C N 1
ATOM 4091 C CA . LEU C 1 97 ? -11.379 -7.787 14.675 1.00 18.91 97 LEU C CA 1
ATOM 4092 C C . LEU C 1 97 ? -11.002 -6.406 15.269 1.00 18.54 97 LEU C C 1
ATOM 4093 O O . LEU C 1 97 ? -10.174 -5.720 14.734 1.00 19.38 97 LEU C O 1
ATOM 4098 N N . ASN C 1 98 ? -11.604 -6.008 16.374 1.00 20.39 98 ASN C N 1
ATOM 4099 C CA . ASN C 1 98 ? -11.210 -4.783 17.069 1.00 21.08 98 ASN C CA 1
ATOM 4100 C C . ASN C 1 98 ? -10.147 -5.165 18.091 1.00 21.14 98 ASN C C 1
ATOM 4101 O O . ASN C 1 98 ? -10.359 -6.088 18.875 1.00 22.77 98 ASN C O 1
ATOM 4106 N N . ILE C 1 99 ? -9.023 -4.483 18.042 1.00 21.18 99 ILE C N 1
ATOM 4107 C CA . ILE C 1 99 ? -7.962 -4.623 18.992 1.00 20.28 99 ILE C CA 1
ATOM 4108 C C . ILE C 1 99 ? -7.909 -3.272 19.701 1.00 20.96 99 ILE C C 1
ATOM 4109 O O . ILE C 1 99 ? -7.869 -2.265 19.078 1.00 22.44 99 ILE C O 1
ATOM 4114 N N . ARG C 1 100 ? -7.951 -3.267 21.021 1.00 21.61 100 ARG C N 1
ATOM 4115 C CA . ARG C 1 100 ? -7.919 -2.021 21.772 1.00 22.32 100 ARG C CA 1
ATOM 4116 C C . ARG C 1 100 ? -6.797 -2.089 22.810 1.00 21.98 100 ARG C C 1
ATOM 4117 O O . ARG C 1 100 ? -6.650 -3.099 23.462 1.00 20.81 100 ARG C O 1
ATOM 4125 N N . ILE C 1 101 ? -5.968 -1.054 22.915 1.00 21.35 101 ILE C N 1
ATOM 4126 C CA . ILE C 1 101 ? -4.880 -1.027 23.879 1.00 22.67 101 ILE C CA 1
ATOM 4127 C C . ILE C 1 101 ? -4.988 0.386 24.443 1.00 24.54 101 ILE C C 1
ATOM 4128 O O . ILE C 1 101 ? -4.654 1.369 23.750 1.00 22.93 101 ILE C O 1
ATOM 4133 N N . ASP C 1 102 ? -5.491 0.472 25.672 1.00 25.80 102 ASP C N 1
ATOM 4134 C CA . ASP C 1 102 ? -5.791 1.741 26.301 1.00 27.65 102 ASP C CA 1
ATOM 4135 C C . ASP C 1 102 ? -6.851 2.488 25.514 1.00 26.87 102 ASP C C 1
ATOM 4136 O O . ASP C 1 102 ? -7.929 1.961 25.183 1.00 28.81 102 ASP C O 1
ATOM 4141 N N . GLY C 1 103 ? -6.551 3.714 25.164 1.00 26.11 103 GLY C N 1
ATOM 4142 C CA . GLY C 1 103 ? -7.524 4.414 24.378 1.00 22.39 103 GLY C CA 1
ATOM 4143 C C . GLY C 1 103 ? -7.385 4.141 22.885 1.00 21.16 103 GLY C C 1
ATOM 4144 O O . GLY C 1 103 ? -8.158 4.703 22.130 1.00 18.86 103 GLY C O 1
ATOM 4145 N N . LEU C 1 104 ? -6.374 3.370 22.457 1.00 18.32 104 LEU C N 1
ATOM 4146 C CA . LEU C 1 104 ? -6.119 3.066 21.003 1.00 19.45 104 LEU C CA 1
ATOM 4147 C C . LEU C 1 104 ? -6.942 1.912 20.413 1.00 18.13 104 LEU C C 1
ATOM 4148 O O . LEU C 1 104 ? -6.792 0.784 20.833 1.00 18.53 104 LEU C O 1
ATOM 4153 N N . SER C 1 105 ? -7.766 2.165 19.398 1.00 18.15 105 SER C N 1
ATOM 4154 C CA . SER C 1 105 ? -8.683 1.124 18.887 1.00 18.38 105 SER C CA 1
ATOM 4155 C C . SER C 1 105 ? -8.393 0.947 17.419 1.00 18.21 105 SER C C 1
ATOM 4156 O O . SER C 1 105 ? -8.592 1.878 16.671 1.00 17.35 105 SER C O 1
ATOM 4159 N N . TYR C 1 106 ? -8.011 -0.275 17.025 1.00 19.76 106 TYR C N 1
ATOM 4160 C CA . TYR C 1 106 ? -7.623 -0.591 15.666 1.00 19.57 106 TYR C CA 1
ATOM 4161 C C . TYR C 1 106 ? -8.595 -1.604 15.140 1.00 19.14 106 TYR C C 1
ATOM 4162 O O . TYR C 1 106 ? -8.846 -2.621 15.806 1.00 20.23 106 TYR C O 1
ATOM 4171 N N . THR C 1 107 ? -9.193 -1.330 13.983 1.00 20.01 107 THR C N 1
ATOM 4172 C CA . THR C 1 107 ? -10.208 -2.242 13.421 1.00 19.50 107 THR C CA 1
ATOM 4173 C C . THR C 1 107 ? -9.556 -2.883 12.220 1.00 18.72 107 THR C C 1
ATOM 4174 O O . THR C 1 107 ? -9.163 -2.177 11.276 1.00 17.84 107 THR C O 1
ATOM 4178 N N . LEU C 1 108 ? -9.409 -4.222 12.294 1.00 17.76 108 LEU C N 1
ATOM 4179 C CA . LEU C 1 108 ? -8.582 -5.007 11.359 1.00 17.89 108 LEU C CA 1
ATOM 4180 C C . LEU C 1 108 ? -9.591 -5.796 10.572 1.00 16.18 108 LEU C C 1
ATOM 4181 O O . LEU C 1 108 ? -10.366 -6.530 11.154 1.00 16.65 108 LEU C O 1
ATOM 4186 N N . ALA C 1 109 ? -9.616 -5.623 9.256 1.00 17.50 109 ALA C N 1
ATOM 4187 C CA . ALA C 1 109 ? -10.572 -6.341 8.425 1.00 18.89 109 ALA C CA 1
ATOM 4188 C C . ALA C 1 109 ? -10.133 -7.797 8.301 1.00 18.76 109 ALA C C 1
ATOM 4189 O O . ALA C 1 109 ? -8.983 -8.077 8.002 1.00 19.09 109 ALA C O 1
ATOM 4191 N N . LEU C 1 110 ? -11.029 -8.724 8.555 1.00 19.11 110 LEU C N 1
ATOM 4192 C CA . LEU C 1 110 ? -10.677 -10.147 8.430 1.00 19.03 110 LEU C CA 1
ATOM 4193 C C . LEU C 1 110 ? -10.541 -10.507 6.948 1.00 21.10 110 LEU C C 1
ATOM 4194 O O . LEU C 1 110 ? -11.012 -9.797 6.078 1.00 20.60 110 LEU C O 1
ATOM 4199 N N . ILE C 1 111 ? -9.879 -11.632 6.702 1.00 21.41 111 ILE C N 1
ATOM 4200 C CA . ILE C 1 111 ? -9.713 -12.230 5.399 1.00 22.70 111 ILE C CA 1
ATOM 4201 C C . ILE C 1 111 ? -10.553 -13.557 5.420 1.00 21.15 111 ILE C C 1
ATOM 4202 O O . ILE C 1 111 ? -10.646 -14.277 6.456 1.00 21.70 111 ILE C O 1
ATOM 4207 N N . ASP C 1 112 ? -11.189 -13.866 4.303 1.00 22.71 112 ASP C N 1
ATOM 4208 C CA . ASP C 1 112 ? -11.955 -15.129 4.212 1.00 23.64 112 ASP C CA 1
ATOM 4209 C C . ASP C 1 112 ? -10.997 -16.291 4.484 1.00 22.26 112 ASP C C 1
ATOM 4210 O O . ASP C 1 112 ? -9.985 -16.386 3.836 1.00 22.77 112 ASP C O 1
ATOM 4215 N N . PRO C 1 113 ? -11.276 -17.123 5.484 1.00 24.02 113 PRO C N 1
ATOM 4216 C CA . PRO C 1 113 ? -10.329 -18.195 5.798 1.00 25.02 113 PRO C CA 1
ATOM 4217 C C . PRO C 1 113 ? -10.112 -19.148 4.569 1.00 25.69 113 PRO C C 1
ATOM 4218 O O . PRO C 1 113 ? -9.016 -19.693 4.358 1.00 23.76 113 PRO C O 1
ATOM 4222 N N . ASP C 1 114 ? -11.148 -19.278 3.739 1.00 26.32 114 ASP C N 1
ATOM 4223 C CA . ASP C 1 114 ? -11.119 -20.198 2.588 1.00 27.27 114 ASP C CA 1
ATOM 4224 C C . ASP C 1 114 ? -10.099 -19.767 1.598 1.00 26.17 114 ASP C C 1
ATOM 4225 O O . ASP C 1 114 ? -9.737 -20.489 0.688 1.00 29.27 114 ASP C O 1
ATOM 4230 N N . SER C 1 115 ? -9.577 -18.592 1.839 1.00 25.58 115 SER C N 1
ATOM 4231 C CA . SER C 1 115 ? -8.677 -17.918 0.959 1.00 25.01 115 SER C CA 1
ATOM 4232 C C . SER C 1 115 ? -7.237 -18.046 1.469 1.00 24.01 115 SER C C 1
ATOM 4233 O O . SER C 1 115 ? -6.273 -17.556 0.870 1.00 22.73 115 SER C O 1
ATOM 4236 N N . ILE C 1 116 ? -7.090 -18.687 2.611 1.00 20.69 116 ILE C N 1
ATOM 4237 C CA . ILE C 1 116 ? -5.761 -18.700 3.277 1.00 18.69 116 ILE C CA 1
ATOM 4238 C C . ILE C 1 116 ? -5.358 -20.167 3.198 1.00 17.61 116 ILE C C 1
ATOM 4239 O O . ILE C 1 116 ? -6.225 -21.020 3.159 1.00 16.75 116 ILE C O 1
ATOM 4244 N N . ARG C 1 117 ? -4.045 -20.421 3.133 1.00 18.37 117 ARG C N 1
ATOM 4245 C CA . ARG C 1 117 ? -3.478 -21.802 3.082 1.00 18.65 117 ARG C CA 1
ATOM 4246 C C . ARG C 1 117 ? -4.148 -22.727 4.110 1.00 18.61 117 ARG C C 1
ATOM 4247 O O . ARG C 1 117 ? -4.225 -22.410 5.296 1.00 17.87 117 ARG C O 1
ATOM 4255 N N . GLN C 1 118 ? -4.635 -23.872 3.607 1.00 19.47 118 GLN C N 1
ATOM 4256 C CA . GLN C 1 118 ? -5.119 -25.012 4.378 1.00 19.64 118 GLN C CA 1
ATOM 4257 C C . GLN C 1 118 ? -4.184 -25.391 5.500 1.00 19.25 118 GLN C C 1
ATOM 4258 O O . GLN C 1 118 ? -2.971 -25.534 5.318 1.00 19.01 118 GLN C O 1
ATOM 4264 N N . GLU C 1 119 ? -4.758 -25.522 6.673 1.00 18.83 119 GLU C N 1
ATOM 4265 C CA . GLU C 1 119 ? -3.959 -25.889 7.859 1.00 19.82 119 GLU C CA 1
ATOM 4266 C C . GLU C 1 119 ? -3.307 -27.236 7.729 1.00 20.93 119 GLU C C 1
ATOM 4267 O O . GLU C 1 119 ? -3.932 -28.188 7.293 1.00 20.91 119 GLU C O 1
ATOM 4273 N N . PRO C 1 120 ? -2.033 -27.356 8.145 1.00 21.64 120 PRO C N 1
ATOM 4274 C CA . PRO C 1 120 ? -1.397 -28.640 7.972 1.00 22.66 120 PRO C CA 1
ATOM 4275 C C . PRO C 1 120 ? -1.694 -29.535 9.169 1.00 25.64 120 PRO C C 1
ATOM 4276 O O . PRO C 1 120 ? -2.116 -29.053 10.238 1.00 26.07 120 PRO C O 1
ATOM 4280 N N . ASP C 1 121 ? -1.490 -30.819 8.952 1.00 26.81 121 ASP C N 1
ATOM 4281 C CA . ASP C 1 121 ? -1.457 -31.855 10.007 1.00 30.03 121 ASP C CA 1
ATOM 4282 C C . ASP C 1 121 ? 0.039 -31.978 10.361 1.00 28.84 121 ASP C C 1
ATOM 4283 O O . ASP C 1 121 ? 0.848 -32.274 9.487 1.00 28.58 121 ASP C O 1
ATOM 4288 N N . ILE C 1 122 ? 0.413 -31.697 11.602 1.00 28.99 122 ILE C N 1
ATOM 4289 C CA . ILE C 1 122 ? 1.768 -32.055 12.053 1.00 29.85 122 ILE C CA 1
ATOM 4290 C C . ILE C 1 122 ? 1.799 -33.536 12.541 1.00 29.50 122 ILE C C 1
ATOM 4291 O O . ILE C 1 122 ? 1.397 -33.837 13.648 1.00 28.25 122 ILE C O 1
ATOM 4296 N N . PRO C 1 123 ? 2.344 -34.423 11.719 1.00 29.81 123 PRO C N 1
ATOM 4297 C CA . PRO C 1 123 ? 2.380 -35.857 11.955 1.00 29.99 123 PRO C CA 1
ATOM 4298 C C . PRO C 1 123 ? 3.098 -36.196 13.272 1.00 30.40 123 PRO C C 1
ATOM 4299 O O . PRO C 1 123 ? 4.096 -35.598 13.596 1.00 28.01 123 PRO C O 1
ATOM 4303 N N . ASP C 1 124 ? 2.556 -37.134 14.040 1.00 33.26 124 ASP C N 1
ATOM 4304 C CA . ASP C 1 124 ? 3.157 -37.547 15.311 1.00 35.19 124 ASP C CA 1
ATOM 4305 C C . ASP C 1 124 ? 4.275 -38.446 14.847 1.00 34.54 124 ASP C C 1
ATOM 4306 O O . ASP C 1 124 ? 4.024 -39.330 14.041 1.00 36.33 124 ASP C O 1
ATOM 4311 N N . LEU C 1 125 ? 5.517 -38.198 15.272 1.00 33.46 125 LEU C N 1
ATOM 4312 C CA . LEU C 1 125 ? 6.660 -38.991 14.799 1.00 31.63 125 LEU C CA 1
ATOM 4313 C C . LEU C 1 125 ? 7.268 -39.712 16.002 1.00 31.21 125 LEU C C 1
ATOM 4314 O O . LEU C 1 125 ? 7.080 -39.257 17.134 1.00 30.74 125 LEU C O 1
ATOM 4319 N N . ASP C 1 126 ? 8.001 -40.815 15.797 1.00 30.20 126 ASP C N 1
ATOM 4320 C CA . ASP C 1 126 ? 8.634 -41.509 16.946 1.00 29.05 126 ASP C CA 1
ATOM 4321 C C . ASP C 1 126 ? 10.139 -41.477 16.771 1.00 29.70 126 ASP C C 1
ATOM 4322 O O . ASP C 1 126 ? 10.802 -42.541 16.848 1.00 31.01 126 ASP C O 1
ATOM 4327 N N . LEU C 1 127 ? 10.674 -40.266 16.550 1.00 26.76 127 LEU C N 1
ATOM 4328 C CA . LEU C 1 127 ? 12.038 -40.114 16.162 1.00 24.63 127 LEU C CA 1
ATOM 4329 C C . LEU C 1 127 ? 12.852 -40.632 17.281 1.00 21.95 127 LEU C C 1
ATOM 4330 O O . LEU C 1 127 ? 12.425 -40.619 18.433 1.00 22.98 127 LEU C O 1
ATOM 4335 N N . ALA C 1 128 ? 14.036 -41.081 16.926 1.00 19.37 128 ALA C N 1
ATOM 4336 C CA . ALA C 1 128 ? 14.837 -41.905 17.770 1.00 17.83 128 ALA C CA 1
ATOM 4337 C C . ALA C 1 128 ? 15.382 -41.093 18.938 1.00 16.94 128 ALA C C 1
ATOM 4338 O O . ALA C 1 128 ? 15.415 -41.595 20.084 1.00 15.89 128 ALA C O 1
ATOM 4340 N N . ALA C 1 129 ? 15.721 -39.824 18.710 1.00 14.74 129 ALA C N 1
ATOM 4341 C CA . ALA C 1 129 ? 16.359 -39.052 19.797 1.00 15.78 129 ALA C CA 1
ATOM 4342 C C . ALA C 1 129 ? 15.508 -37.898 20.319 1.00 15.98 129 ALA C C 1
ATOM 4343 O O . ALA C 1 129 ? 14.629 -37.378 19.632 1.00 16.17 129 ALA C O 1
ATOM 4345 N N . ASN C 1 130 ? 15.738 -37.540 21.570 1.00 15.56 130 ASN C N 1
ATOM 4346 C CA . ASN C 1 130 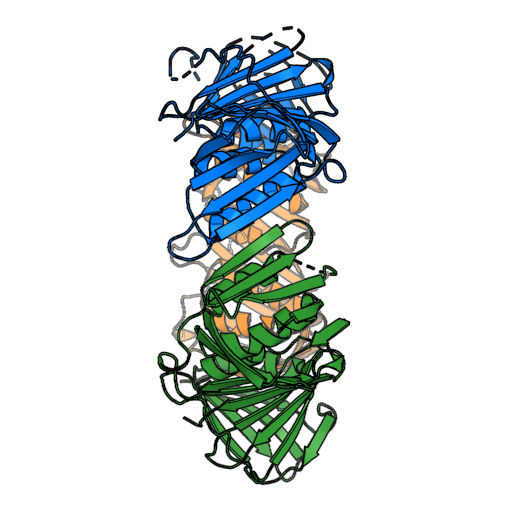? 14.955 -36.502 22.183 1.00 16.42 130 ASN C CA 1
ATOM 4347 C C . ASN C 1 130 ? 15.954 -35.708 23.020 1.00 15.95 130 ASN C C 1
ATOM 4348 O O . ASN C 1 130 ? 16.701 -36.259 23.858 1.00 17.25 130 ASN C O 1
ATOM 4353 N N . ILE C 1 131 ? 16.019 -34.429 22.786 1.00 16.55 131 ILE C N 1
ATOM 4354 C CA . ILE C 1 131 ? 17.024 -33.643 23.497 1.00 16.71 131 ILE C CA 1
ATOM 4355 C C . ILE C 1 131 ? 16.296 -32.449 24.097 1.00 17.59 131 ILE C C 1
ATOM 4356 O O . ILE C 1 131 ? 15.615 -31.744 23.349 1.00 16.00 131 ILE C O 1
ATOM 4361 N N . VAL C 1 132 ? 16.416 -32.226 25.415 1.00 14.23 132 VAL C N 1
ATOM 4362 C CA . VAL C 1 132 ? 15.852 -31.013 26.054 1.00 15.02 132 VAL C CA 1
ATOM 4363 C C . VAL C 1 132 ? 17.071 -30.122 26.423 1.00 15.08 132 VAL C C 1
ATOM 4364 O O . VAL C 1 132 ? 18.069 -30.631 26.980 1.00 13.46 132 VAL C O 1
ATOM 4368 N N . LEU C 1 133 ? 17.072 -28.863 26.012 1.00 14.37 133 LEU C N 1
ATOM 4369 C CA . LEU C 1 133 ? 18.214 -27.977 26.321 1.00 15.85 133 LEU C CA 1
ATOM 4370 C C . LEU C 1 133 ? 17.819 -26.546 26.387 1.00 17.06 133 LEU C C 1
ATOM 4371 O O . LEU C 1 133 ? 16.730 -26.191 25.921 1.00 17.88 133 LEU C O 1
ATOM 4376 N N . GLU C 1 134 ? 18.632 -25.722 27.086 1.00 16.42 134 GLU C N 1
ATOM 4377 C CA . GLU C 1 134 ? 18.423 -24.247 27.119 1.00 17.53 134 GLU C CA 1
ATOM 4378 C C . GLU C 1 134 ? 18.524 -23.665 25.726 1.00 15.78 134 GLU C C 1
ATOM 4379 O O . GLU C 1 134 ? 19.340 -24.107 24.924 1.00 17.76 134 GLU C O 1
ATOM 4385 N N . GLY C 1 135 ? 17.674 -22.691 25.430 1.00 14.94 135 GLY C N 1
ATOM 4386 C CA . GLY C 1 135 ? 17.604 -22.058 24.077 1.00 15.00 135 GLY C CA 1
ATOM 4387 C C . GLY C 1 135 ? 18.950 -21.390 23.746 1.00 13.62 135 GLY C C 1
ATOM 4388 O O . GLY C 1 135 ? 19.294 -21.257 22.619 1.00 14.74 135 GLY C O 1
ATOM 4389 N N . THR C 1 136 ? 19.702 -20.981 24.745 1.00 13.72 136 THR C N 1
ATOM 4390 C CA . THR C 1 136 ? 20.942 -20.275 24.491 1.00 15.27 136 THR C CA 1
ATOM 4391 C C . THR C 1 136 ? 21.946 -21.074 23.627 1.00 13.49 136 THR C C 1
ATOM 4392 O O . THR C 1 136 ? 22.736 -20.494 22.815 1.00 12.67 136 THR C O 1
ATOM 4396 N N . HIS C 1 137 ? 21.918 -22.393 23.819 1.00 11.27 137 HIS C N 1
ATOM 4397 C CA . HIS C 1 137 ? 22.813 -23.283 23.158 1.00 11.13 137 HIS C CA 1
ATOM 4398 C C . HIS C 1 137 ? 22.440 -23.334 21.685 1.00 12.79 137 HIS C C 1
ATOM 4399 O O . HIS C 1 137 ? 23.303 -23.394 20.805 1.00 12.58 137 HIS C O 1
ATOM 4406 N N . LEU C 1 138 ? 21.151 -23.334 21.414 1.00 12.11 138 LEU C N 1
ATOM 4407 C CA . LEU C 1 138 ? 20.713 -23.413 20.016 1.00 15.85 138 LEU C CA 1
ATOM 4408 C C . LEU C 1 138 ? 20.994 -22.096 19.269 1.00 15.53 138 LEU C C 1
ATOM 4409 O O . LEU C 1 138 ? 21.389 -22.112 18.086 1.00 16.36 138 LEU C O 1
ATOM 4414 N N . ASP C 1 139 ? 20.826 -20.962 19.972 1.00 16.91 139 ASP C N 1
ATOM 4415 C CA . ASP C 1 139 ? 21.295 -19.649 19.480 1.00 18.90 139 ASP C CA 1
ATOM 4416 C C . ASP C 1 139 ? 22.716 -19.675 19.089 1.00 17.38 139 ASP C C 1
ATOM 4417 O O . ASP C 1 139 ? 23.103 -19.288 17.991 1.00 15.35 139 ASP C O 1
ATOM 4422 N N . ARG C 1 140 ? 23.528 -20.112 20.044 1.00 16.71 140 ARG C N 1
ATOM 4423 C CA . ARG C 1 140 ? 24.972 -20.137 19.835 1.00 16.95 140 ARG C CA 1
ATOM 4424 C C . ARG C 1 140 ? 25.444 -21.013 18.671 1.00 15.27 140 ARG C C 1
ATOM 4425 O O . ARG C 1 140 ? 26.257 -20.606 17.788 1.00 15.62 140 ARG C O 1
ATOM 4433 N N . GLY C 1 141 ? 24.909 -22.209 18.606 1.00 15.53 141 GLY C N 1
ATOM 4434 C CA . GLY C 1 141 ? 25.319 -23.154 17.586 1.00 13.83 141 GLY C CA 1
ATOM 4435 C C . GLY C 1 141 ? 24.928 -22.754 16.192 1.00 13.89 141 GLY C C 1
ATOM 4436 O O . GLY C 1 141 ? 25.651 -23.009 15.213 1.00 11.36 141 GLY C O 1
ATOM 4437 N N . ILE C 1 142 ? 23.740 -22.166 16.106 1.00 14.46 142 ILE C N 1
ATOM 4438 C CA . ILE C 1 142 ? 23.240 -21.585 14.881 1.00 15.25 142 ILE C CA 1
ATOM 4439 C C . ILE C 1 142 ? 24.066 -20.362 14.461 1.00 15.97 142 ILE C C 1
ATOM 4440 O O . ILE C 1 142 ? 24.368 -20.227 13.318 1.00 14.78 142 ILE C O 1
ATOM 4445 N N . LYS C 1 143 ? 24.408 -19.469 15.383 1.00 17.19 143 LYS C N 1
ATOM 4446 C CA . LYS C 1 143 ? 25.306 -18.380 15.019 1.00 17.75 143 LYS C CA 1
ATOM 4447 C C . LYS C 1 143 ? 26.621 -18.900 14.442 1.00 17.24 143 LYS C C 1
ATOM 4448 O O . LYS C 1 143 ? 27.121 -18.386 13.414 1.00 15.30 143 LYS C O 1
ATOM 4454 N N . ALA C 1 144 ? 27.195 -19.913 15.101 1.00 15.37 144 ALA C N 1
ATOM 4455 C CA . ALA C 1 144 ? 28.545 -20.345 14.702 1.00 16.90 144 ALA C CA 1
ATOM 4456 C C . ALA C 1 144 ? 28.458 -20.976 13.290 1.00 15.36 144 ALA C C 1
ATOM 4457 O O . ALA C 1 144 ? 29.188 -20.615 12.407 1.00 16.74 144 ALA C O 1
ATOM 4459 N 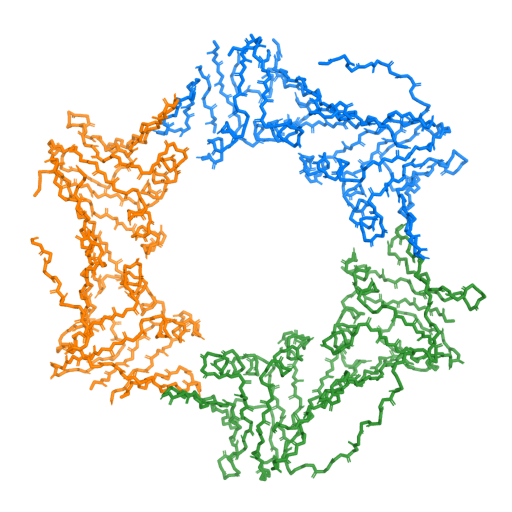N . ALA C 1 145 ? 27.493 -21.867 13.099 1.00 16.86 145 ALA C N 1
ATOM 4460 C CA . ALA C 1 145 ? 27.283 -22.605 11.869 1.00 16.21 145 ALA C CA 1
ATOM 4461 C C . ALA C 1 145 ? 27.120 -21.655 10.676 1.00 17.22 145 ALA C C 1
ATOM 4462 O O . ALA C 1 145 ? 27.585 -21.931 9.574 1.00 16.34 145 ALA C O 1
ATOM 4464 N N . ASP C 1 146 ? 26.376 -20.580 10.908 1.00 17.97 146 ASP C N 1
ATOM 4465 C CA . ASP C 1 146 ? 26.055 -19.581 9.859 1.00 18.72 146 ASP C CA 1
ATOM 4466 C C . ASP C 1 146 ? 27.312 -18.962 9.290 1.00 19.47 146 ASP C C 1
ATOM 4467 O O . ASP C 1 146 ? 27.384 -18.669 8.086 1.00 18.00 146 ASP C O 1
ATOM 4472 N N . MET C 1 147 ? 28.326 -18.836 10.122 1.00 20.10 147 MET C N 1
ATOM 4473 C CA . MET C 1 147 ? 29.627 -18.398 9.647 1.00 20.56 147 MET C CA 1
ATOM 4474 C C . MET C 1 147 ? 30.218 -19.204 8.504 1.00 20.16 147 MET C C 1
ATOM 4475 O O . MET C 1 147 ? 30.839 -18.622 7.619 1.00 18.43 147 MET C O 1
ATOM 4480 N N . VAL C 1 148 ? 30.091 -20.532 8.534 1.00 18.58 148 VAL C N 1
ATOM 4481 C CA . VAL C 1 148 ? 30.701 -21.345 7.504 1.00 19.25 148 VAL C CA 1
ATOM 4482 C C . VAL C 1 148 ? 29.730 -21.976 6.484 1.00 18.60 148 VAL C C 1
ATOM 4483 O O . VAL C 1 148 ? 30.162 -22.509 5.483 1.00 18.81 148 VAL C O 1
ATOM 4487 N N . SER C 1 149 ? 28.419 -21.913 6.713 1.00 17.94 149 SER C N 1
ATOM 4488 C CA . SER C 1 149 ? 27.536 -22.583 5.776 1.00 18.10 149 SER C CA 1
ATOM 4489 C C . SER C 1 149 ? 26.134 -22.044 5.861 1.00 17.31 149 SER C C 1
ATOM 4490 O O . SER C 1 149 ? 25.785 -21.348 6.815 1.00 16.17 149 SER C O 1
ATOM 4493 N N . ASP C 1 150 ? 25.308 -22.402 4.881 1.00 15.98 150 ASP C N 1
ATOM 4494 C CA . ASP C 1 150 ? 23.869 -22.089 4.956 1.00 17.40 150 ASP C CA 1
ATOM 4495 C C . ASP C 1 150 ? 23.057 -23.390 5.215 1.00 16.63 150 ASP C C 1
ATOM 4496 O O . ASP C 1 150 ? 21.852 -23.402 5.186 1.00 13.26 150 ASP C O 1
ATOM 4501 N N . HIS C 1 151 ? 23.770 -24.480 5.517 1.00 15.61 151 HIS C N 1
ATOM 4502 C CA . HIS C 1 151 ? 23.170 -25.771 5.910 1.00 16.70 151 HIS C CA 1
ATOM 4503 C C . HIS C 1 151 ? 23.648 -26.102 7.343 1.00 16.02 151 HIS C C 1
ATOM 4504 O O . HIS C 1 151 ? 24.828 -25.889 7.638 1.00 16.62 151 HIS C O 1
ATOM 4511 N N . ILE C 1 152 ? 22.757 -26.633 8.174 1.00 13.46 152 ILE C N 1
ATOM 4512 C CA . ILE C 1 152 ? 23.111 -27.005 9.557 1.00 12.58 152 ILE C CA 1
ATOM 4513 C C . ILE C 1 152 ? 22.765 -28.412 9.896 1.00 12.59 152 ILE C C 1
ATOM 4514 O O . ILE C 1 152 ? 21.650 -28.960 9.570 1.00 11.70 152 ILE C O 1
ATOM 4519 N N . ARG C 1 153 ? 23.751 -29.080 10.524 1.00 13.39 153 ARG C N 1
ATOM 4520 C CA . ARG C 1 153 ? 23.598 -30.505 10.882 1.00 12.28 153 ARG C CA 1
ATOM 4521 C C . ARG C 1 153 ? 23.347 -30.649 12.399 1.00 12.27 153 ARG C C 1
ATOM 4522 O O . ARG C 1 153 ? 23.997 -29.966 13.270 1.00 10.97 153 ARG C O 1
ATOM 4530 N N . LEU C 1 154 ? 22.326 -31.425 12.714 1.00 8.98 154 LEU C N 1
ATOM 4531 C CA . LEU C 1 154 ? 22.020 -31.700 14.132 1.00 9.71 154 LEU C CA 1
ATOM 4532 C C . LEU C 1 154 ? 22.269 -33.179 14.230 1.00 11.02 154 LEU C C 1
ATOM 4533 O O . LEU C 1 154 ? 21.711 -33.941 13.424 1.00 13.85 154 LEU C O 1
ATOM 4538 N N . ARG C 1 155 ? 23.066 -33.599 15.208 1.00 13.40 155 ARG C N 1
ATOM 4539 C CA . ARG C 1 155 ? 23.561 -34.990 15.229 1.00 15.07 155 ARG C CA 1
ATOM 4540 C C . ARG C 1 155 ? 23.603 -35.411 16.717 1.00 15.55 155 ARG C C 1
ATOM 4541 O O . ARG C 1 155 ? 24.015 -34.634 17.565 1.00 14.02 155 ARG C O 1
ATOM 4549 N N . VAL C 1 156 ? 23.161 -36.624 17.025 1.00 16.32 156 VAL C N 1
ATOM 4550 C CA . VAL C 1 156 ? 23.471 -37.225 18.330 1.00 17.98 156 VAL C CA 1
ATOM 4551 C C . VAL C 1 156 ? 24.739 -38.157 18.318 1.00 19.73 156 VAL C C 1
ATOM 4552 O O . VAL C 1 156 ? 24.971 -38.946 17.354 1.00 21.35 156 VAL C O 1
ATOM 4556 N N . ASP C 1 157 ? 25.568 -38.089 19.356 1.00 21.25 157 ASP C N 1
ATOM 4557 C CA . ASP C 1 157 ? 26.634 -39.138 19.547 1.00 22.12 157 ASP C CA 1
ATOM 4558 C C . ASP C 1 157 ? 26.000 -40.008 20.590 1.00 23.34 157 ASP C C 1
ATOM 4559 O O . ASP C 1 157 ? 25.912 -39.596 21.782 1.00 22.17 157 ASP C O 1
ATOM 4564 N N . GLY C 1 158 ? 25.495 -41.174 20.152 1.00 23.34 158 GLY C N 1
ATOM 4565 C CA . GLY C 1 158 ? 24.645 -42.020 20.991 1.00 25.44 158 GLY C CA 1
ATOM 4566 C C . GLY C 1 158 ? 25.425 -42.637 22.153 1.00 27.37 158 GLY C C 1
ATOM 4567 O O . GLY C 1 158 ? 24.855 -43.021 23.185 1.00 30.76 158 GLY C O 1
ATOM 4568 N N . ALA C 1 159 ? 26.726 -42.708 22.021 1.00 27.00 159 ALA C N 1
ATOM 4569 C CA . ALA C 1 159 ? 27.470 -43.413 23.028 1.00 26.91 159 ALA C CA 1
ATOM 4570 C C . ALA C 1 159 ? 27.700 -42.426 24.126 1.00 26.82 159 ALA C C 1
ATOM 4571 O O . ALA C 1 159 ? 27.373 -42.689 25.308 1.00 27.24 159 ALA C O 1
ATOM 4573 N N . GLU C 1 160 ? 28.265 -41.291 23.728 1.00 24.05 160 GLU C N 1
ATOM 4574 C CA . GLU C 1 160 ? 28.608 -40.240 24.636 1.00 22.39 160 GLU C CA 1
ATOM 4575 C C . GLU C 1 160 ? 27.407 -39.415 25.113 1.00 20.95 160 GLU C C 1
ATOM 4576 O O . GLU C 1 160 ? 27.586 -38.537 25.911 1.00 21.08 160 GLU C O 1
ATOM 4582 N N . GLU C 1 161 ? 26.204 -39.713 24.647 1.00 18.21 161 GLU C N 1
ATOM 4583 C CA . GLU C 1 161 ? 25.013 -38.920 24.948 1.00 19.21 161 GLU C CA 1
ATOM 4584 C C . GLU C 1 161 ? 25.234 -37.401 24.757 1.00 17.75 161 GLU C C 1
ATOM 4585 O O . GLU C 1 161 ? 24.892 -36.570 25.606 1.00 15.96 161 GLU C O 1
ATOM 4591 N N . THR C 1 162 ? 25.817 -37.066 23.620 1.00 16.72 162 THR C N 1
ATOM 4592 C CA . THR C 1 162 ? 26.269 -35.739 23.335 1.00 16.08 162 THR C CA 1
ATOM 4593 C C . THR C 1 162 ? 25.523 -35.245 22.099 1.00 14.48 162 THR C C 1
ATOM 4594 O O . THR C 1 162 ? 25.422 -35.959 21.065 1.00 12.99 162 THR C O 1
ATOM 4598 N N . PHE C 1 163 ? 25.035 -34.013 22.174 1.00 13.00 163 PHE C N 1
ATOM 4599 C CA . PHE C 1 163 ? 24.250 -33.437 21.056 1.00 12.09 163 PHE C CA 1
ATOM 4600 C C . PHE C 1 163 ? 25.207 -32.470 20.352 1.00 12.57 163 PHE C C 1
ATOM 4601 O O . PHE C 1 163 ? 26.030 -31.775 21.020 1.00 12.93 163 PHE C O 1
ATOM 4609 N N . HIS C 1 164 ? 25.155 -32.496 19.011 1.00 11.90 164 HIS C N 1
ATOM 4610 C CA . HIS C 1 164 ? 26.135 -31.752 18.164 1.00 13.23 164 HIS C CA 1
ATOM 4611 C C . HIS C 1 164 ? 25.329 -30.884 17.238 1.00 11.24 164 HIS C C 1
ATOM 4612 O O . HIS C 1 164 ? 24.377 -31.378 16.640 1.00 13.28 164 HIS C O 1
ATOM 4619 N N . ILE C 1 165 ? 25.676 -29.606 17.202 1.00 10.29 165 ILE C N 1
ATOM 4620 C CA . ILE C 1 165 ? 25.148 -28.680 16.197 1.00 12.81 165 ILE C CA 1
ATOM 4621 C C . ILE C 1 165 ? 26.362 -28.234 15.412 1.00 12.66 165 ILE C C 1
ATOM 4622 O O . ILE C 1 165 ? 27.245 -27.620 15.981 1.00 14.07 165 ILE C O 1
ATOM 4627 N N . GLU C 1 166 ? 26.434 -28.553 14.102 1.00 13.58 166 GLU C N 1
ATOM 4628 C CA . GLU C 1 166 ? 27.658 -28.410 13.348 1.00 15.00 166 GLU C CA 1
ATOM 4629 C C . GLU C 1 166 ? 27.387 -28.006 11.903 1.00 14.20 166 GLU C C 1
ATOM 4630 O O . GLU C 1 166 ? 26.227 -27.953 11.439 1.00 11.16 166 GLU C O 1
ATOM 4636 N N . ALA C 1 167 ? 28.458 -27.661 11.230 1.00 14.50 167 ALA C N 1
ATOM 4637 C CA . ALA C 1 167 ? 28.379 -27.352 9.818 1.00 17.64 167 ALA C CA 1
ATOM 4638 C C . ALA C 1 167 ? 29.786 -27.433 9.185 1.00 20.26 167 ALA C C 1
ATOM 4639 O O . ALA C 1 167 ? 30.809 -27.195 9.851 1.00 19.30 167 ALA C O 1
ATOM 4641 N N . GLU C 1 168 ? 29.791 -27.751 7.887 1.00 24.58 168 GLU C N 1
ATOM 4642 C CA . GLU C 1 168 ? 30.988 -28.020 7.068 1.00 27.99 168 GLU C CA 1
ATOM 4643 C C . GLU C 1 168 ? 30.916 -27.015 5.913 1.00 29.73 168 GLU C C 1
ATOM 4644 O O . GLU C 1 168 ? 29.932 -27.017 5.160 1.00 30.86 168 GLU C O 1
ATOM 4650 N N . GLY C 1 169 ? 31.935 -26.190 5.753 1.00 30.44 169 GLY C N 1
ATOM 4651 C CA . GLY C 1 169 ? 31.962 -25.162 4.682 1.00 33.25 169 GLY C CA 1
ATOM 4652 C C . GLY C 1 169 ? 32.993 -25.655 3.675 1.00 33.86 169 GLY C C 1
ATOM 4653 O O . GLY C 1 169 ? 33.341 -26.829 3.707 1.00 32.99 169 GLY C O 1
ATOM 4654 N N . ASP C 1 170 ? 33.508 -24.781 2.816 1.00 35.50 170 ASP C N 1
ATOM 4655 C CA . ASP C 1 170 ? 34.427 -25.227 1.753 1.00 36.92 170 ASP C CA 1
ATOM 4656 C C . ASP C 1 170 ? 35.750 -25.719 2.351 1.00 36.85 170 ASP C C 1
ATOM 4657 O O . ASP C 1 170 ? 36.213 -26.808 2.025 1.00 36.97 170 ASP C O 1
ATOM 4662 N N . THR C 1 171 ? 36.350 -24.945 3.262 1.00 36.25 171 THR C N 1
ATOM 4663 C CA . THR C 1 171 ? 37.533 -25.445 3.989 1.00 34.40 171 THR C CA 1
ATOM 4664 C C . THR C 1 171 ? 37.416 -25.376 5.518 1.00 32.85 171 THR C C 1
ATOM 4665 O O . THR C 1 171 ? 38.065 -26.165 6.221 1.00 33.21 171 THR C O 1
ATOM 4669 N N . ASP C 1 172 ? 36.565 -24.470 6.017 1.00 30.14 172 ASP C N 1
ATOM 4670 C CA . ASP C 1 172 ? 36.272 -24.353 7.487 1.00 29.25 172 ASP C CA 1
ATOM 4671 C C . ASP C 1 172 ? 35.090 -25.214 7.973 1.00 27.73 172 ASP C C 1
ATOM 4672 O O . ASP C 1 172 ? 34.166 -25.501 7.200 1.00 29.59 172 ASP C O 1
ATOM 4677 N N . ASP C 1 173 ? 35.143 -25.649 9.235 1.00 25.37 173 ASP C N 1
ATOM 4678 C CA . ASP C 1 173 ? 34.082 -26.431 9.844 1.00 23.10 173 ASP C CA 1
ATOM 4679 C C . ASP C 1 173 ? 33.831 -25.916 11.263 1.00 20.50 173 ASP C C 1
ATOM 4680 O O . ASP C 1 173 ? 34.686 -25.272 11.889 1.00 19.82 173 ASP C O 1
ATOM 4685 N N . VAL C 1 174 ? 32.689 -26.247 11.808 1.00 18.55 174 VAL C N 1
ATOM 4686 C CA . VAL C 1 174 ? 32.398 -25.766 13.191 1.00 17.25 174 VAL C CA 1
ATOM 4687 C C . VAL C 1 174 ? 31.661 -26.909 13.957 1.00 15.76 174 VAL C C 1
ATOM 4688 O O . VAL C 1 174 ? 30.915 -27.680 13.363 1.00 15.35 174 VAL C O 1
ATOM 4692 N N . ASP C 1 175 ? 31.862 -27.042 15.241 1.00 15.24 175 ASP C N 1
ATOM 4693 C CA . ASP C 1 175 ? 31.159 -28.078 15.908 1.00 16.18 175 ASP C CA 1
ATOM 4694 C C . ASP C 1 175 ? 30.863 -27.644 17.333 1.00 16.31 175 ASP C C 1
ATOM 4695 O O . ASP C 1 175 ? 31.766 -27.507 18.130 1.00 16.07 175 ASP C O 1
ATOM 4700 N N . LEU C 1 176 ? 29.582 -27.403 17.622 1.00 16.25 176 LEU C N 1
ATOM 4701 C CA . LEU C 1 176 ? 29.149 -27.182 19.013 1.00 15.10 176 LEU C CA 1
ATOM 4702 C C . LEU C 1 176 ? 28.782 -28.512 19.625 1.00 15.26 176 LEU C C 1
ATOM 4703 O O . LEU C 1 176 ? 27.773 -29.159 19.279 1.00 14.71 176 LEU C O 1
ATOM 4708 N N . SER C 1 177 ? 29.578 -28.927 20.583 1.00 16.75 177 SER C N 1
ATOM 4709 C CA . SER C 1 177 ? 29.389 -30.236 21.189 1.00 16.79 177 SER C CA 1
ATOM 4710 C C . SER C 1 177 ? 28.804 -30.036 22.624 1.00 17.47 177 SER C C 1
ATOM 4711 O O . SER C 1 177 ? 29.303 -29.211 23.406 1.00 15.98 177 SER C O 1
ATOM 4714 N N . LEU C 1 178 ? 27.653 -30.669 22.891 1.00 16.01 178 LEU C N 1
ATOM 4715 C CA . LEU C 1 178 ? 26.897 -30.467 24.113 1.00 16.84 178 LEU C CA 1
ATOM 4716 C C . LEU C 1 178 ? 26.711 -31.813 24.843 1.00 16.16 178 LEU C C 1
ATOM 4717 O O . LEU C 1 178 ? 25.694 -32.518 24.668 1.00 13.74 178 LEU C O 1
ATOM 4722 N N . PRO C 1 179 ? 27.731 -32.211 25.621 1.00 16.58 179 PRO C N 1
ATOM 4723 C CA . PRO C 1 179 ? 27.625 -33.447 26.391 1.00 16.17 179 PRO C CA 1
ATOM 4724 C C . PRO C 1 179 ? 26.515 -33.339 27.447 1.00 16.94 179 PRO C C 1
ATOM 4725 O O . PRO C 1 179 ? 25.798 -32.277 27.555 1.00 15.49 179 PRO C O 1
ATOM 4729 N N . PRO C 1 180 ? 26.241 -34.428 28.159 1.00 18.12 180 PRO C N 1
ATOM 4730 C CA . PRO C 1 180 ? 25.082 -34.321 29.044 1.00 17.01 180 PRO C CA 1
ATOM 4731 C C . PRO C 1 180 ? 25.068 -33.204 30.139 1.00 17.83 180 PRO C C 1
ATOM 4732 O O . PRO C 1 180 ? 23.982 -32.739 30.471 1.00 16.45 180 PRO C O 1
ATOM 4736 N N . ALA C 1 181 ? 26.217 -32.762 30.642 1.00 15.79 181 ALA C N 1
ATOM 4737 C CA . ALA C 1 181 ? 26.276 -31.642 31.623 1.00 16.46 181 ALA C CA 1
ATOM 4738 C C . ALA C 1 181 ? 25.783 -30.286 31.046 1.00 16.18 181 ALA C C 1
ATOM 4739 O O . ALA C 1 181 ? 25.479 -29.398 31.794 1.00 14.99 181 ALA C O 1
ATOM 4741 N N . ASP C 1 182 ? 25.697 -30.138 29.711 1.00 15.16 182 ASP C N 1
ATOM 4742 C CA . ASP C 1 182 ? 25.155 -28.932 29.095 1.00 13.48 182 ASP C CA 1
ATOM 4743 C C . ASP C 1 182 ? 23.750 -29.123 28.584 1.00 12.59 182 ASP C C 1
ATOM 4744 O O . ASP C 1 182 ? 23.207 -28.253 27.906 1.00 14.13 182 ASP C O 1
ATOM 4749 N N . LEU C 1 183 ? 23.150 -30.254 28.900 1.00 13.70 183 LEU C N 1
ATOM 4750 C CA . LEU C 1 183 ? 21.772 -30.541 28.496 1.00 13.95 183 LEU C CA 1
ATOM 4751 C C . LEU C 1 183 ? 20.866 -30.527 29.687 1.00 14.68 183 LEU C C 1
ATOM 4752 O O . LEU C 1 183 ? 21.289 -30.698 30.843 1.00 14.00 183 LEU C O 1
ATOM 4757 N N . ILE C 1 184 ? 19.579 -30.336 29.453 1.00 15.38 184 ILE C N 1
ATOM 4758 C CA . ILE C 1 184 ? 18.597 -30.625 30.499 1.00 15.90 184 ILE C CA 1
ATOM 4759 C C . ILE C 1 184 ? 18.172 -32.113 30.584 1.00 17.43 184 ILE C C 1
ATOM 4760 O O . ILE C 1 184 ? 17.922 -32.662 31.688 1.00 17.57 184 ILE C O 1
ATOM 4765 N N . SER C 1 185 ? 17.989 -32.745 29.420 1.00 15.80 185 SER C N 1
ATOM 4766 C CA . SER C 1 185 ? 17.952 -34.223 29.339 1.00 16.76 185 SER C CA 1
ATOM 4767 C C . SER C 1 185 ? 18.249 -34.651 27.905 1.00 16.76 185 SER C C 1
ATOM 4768 O O . SER C 1 185 ? 18.162 -33.825 26.968 1.00 13.99 185 SER C O 1
ATOM 4771 N N . ILE C 1 186 ? 18.469 -35.956 27.731 1.00 17.40 186 ILE C N 1
ATOM 4772 C CA . ILE C 1 186 ? 18.659 -36.578 26.418 1.00 18.31 186 ILE C CA 1
ATOM 4773 C C . ILE C 1 186 ? 18.198 -38.062 26.444 1.00 20.16 186 ILE C C 1
ATOM 4774 O O . ILE C 1 186 ? 18.468 -38.799 27.395 1.00 20.16 186 ILE C O 1
ATOM 4779 N N . GLU C 1 187 ? 17.420 -38.461 25.446 1.00 18.81 187 GLU C N 1
ATOM 4780 C CA . GLU C 1 187 ? 17.379 -39.862 25.027 1.00 20.70 187 GLU C CA 1
ATOM 4781 C C . GLU C 1 187 ? 18.205 -39.955 23.757 1.00 20.43 187 GLU C C 1
ATOM 4782 O O . GLU C 1 187 ? 17.852 -39.389 22.694 1.00 19.45 187 GLU C O 1
ATOM 4788 N N . ALA C 1 188 ? 19.335 -40.632 23.868 1.00 20.84 188 ALA C N 1
ATOM 4789 C CA . ALA C 1 188 ? 20.360 -40.522 22.846 1.00 21.90 188 ALA C CA 1
ATOM 4790 C C . ALA C 1 188 ? 20.288 -41.576 21.729 1.00 23.23 188 ALA C C 1
ATOM 4791 O O . ALA C 1 188 ? 21.316 -42.154 21.385 1.00 22.43 188 ALA C O 1
ATOM 4793 N N . GLY C 1 189 ? 19.115 -41.781 21.150 1.00 22.86 189 GLY C N 1
ATOM 4794 C CA . GLY C 1 189 ? 18.957 -42.638 19.954 1.00 24.39 189 GLY C CA 1
ATOM 4795 C C . GLY C 1 189 ? 19.669 -42.107 18.714 1.00 24.47 189 GLY C C 1
ATOM 4796 O O . GLY C 1 189 ? 20.163 -41.009 18.701 1.00 26.09 189 GLY C O 1
ATOM 4797 N N . ALA C 1 190 ? 19.740 -42.914 17.670 1.00 24.87 190 ALA C N 1
ATOM 4798 C CA . ALA C 1 190 ? 20.520 -42.589 16.476 1.00 22.75 190 ALA C CA 1
ATOM 4799 C C . ALA C 1 190 ? 19.910 -41.371 15.843 1.00 20.75 190 ALA C C 1
ATOM 4800 O O . ALA C 1 190 ? 18.751 -41.385 15.509 1.00 20.68 190 ALA C O 1
ATOM 4802 N N . ALA C 1 191 ? 20.704 -40.325 15.600 1.00 18.16 191 ALA C N 1
ATOM 4803 C CA . ALA C 1 191 ? 20.114 -39.168 14.962 1.00 17.84 191 ALA C CA 1
ATOM 4804 C C . ALA C 1 191 ? 21.203 -38.351 14.291 1.00 17.25 191 ALA C C 1
ATOM 4805 O O . ALA C 1 191 ? 22.283 -38.162 14.866 1.00 16.13 191 ALA C O 1
ATOM 4807 N N . ASP C 1 192 ? 20.899 -37.934 13.059 1.00 18.85 192 ASP C N 1
ATOM 4808 C CA . ASP C 1 192 ? 21.817 -37.175 12.207 1.00 18.38 192 ASP C CA 1
ATOM 4809 C C . ASP C 1 192 ? 20.948 -36.685 11.031 1.00 18.09 192 ASP C C 1
ATOM 4810 O O . ASP C 1 192 ? 20.526 -37.454 10.169 1.00 16.64 192 ASP C O 1
ATOM 4815 N N . SER C 1 193 ? 20.636 -35.377 11.029 1.00 17.73 193 SER C N 1
ATOM 4816 C CA . SER C 1 193 ? 19.865 -34.724 9.942 1.00 17.85 193 SER C CA 1
ATOM 4817 C C . SER C 1 193 ? 20.428 -33.353 9.600 1.00 17.00 193 SER C C 1
ATOM 4818 O O . SER C 1 193 ? 21.061 -32.682 10.412 1.00 15.61 193 SER C O 1
ATOM 4821 N N . LEU C 1 194 ? 20.243 -32.953 8.349 1.00 16.32 194 LEU C N 1
ATOM 4822 C CA . LEU C 1 194 ? 20.780 -31.711 7.857 1.00 14.29 194 LEU C CA 1
ATOM 4823 C C . LEU C 1 194 ? 19.631 -30.769 7.484 1.00 16.05 194 LEU C C 1
ATOM 4824 O O . LEU C 1 194 ? 18.636 -31.216 6.910 1.00 16.81 194 LEU C O 1
ATOM 4829 N N . PHE C 1 195 ? 19.748 -29.463 7.751 1.00 15.61 195 PHE C N 1
ATOM 4830 C CA . PHE C 1 195 ? 18.542 -28.619 7.525 1.00 15.94 195 PHE C CA 1
ATOM 4831 C C . PHE C 1 195 ? 18.966 -27.373 6.846 1.00 16.58 195 PHE C C 1
ATOM 4832 O O . PHE C 1 195 ? 20.172 -27.067 6.819 1.00 17.04 195 PHE C O 1
ATOM 4840 N N . SER C 1 196 ? 18.016 -26.647 6.268 1.00 16.98 196 SER C N 1
ATOM 4841 C CA . SER C 1 196 ? 18.341 -25.285 5.824 1.00 19.26 196 SER C CA 1
ATOM 4842 C C . SER C 1 196 ? 18.615 -24.377 7.024 1.00 19.80 196 SER C C 1
ATOM 4843 O O . SER C 1 196 ? 17.749 -24.219 7.902 1.00 18.73 196 SER C O 1
ATOM 4846 N N . LEU C 1 197 ? 19.806 -23.768 7.113 1.00 20.30 197 LEU C N 1
ATOM 4847 C CA . LEU C 1 197 ? 20.111 -22.976 8.302 1.00 20.52 197 LEU C CA 1
ATOM 4848 C C . LEU C 1 197 ? 19.130 -21.827 8.562 1.00 19.95 197 LEU C C 1
ATOM 4849 O O . LEU C 1 197 ? 18.705 -21.598 9.685 1.00 18.02 197 LEU C O 1
ATOM 4854 N N . ASP C 1 198 ? 18.776 -21.112 7.499 1.00 19.33 198 ASP C N 1
ATOM 4855 C CA . ASP C 1 198 ? 17.927 -19.899 7.644 1.00 20.39 198 ASP C CA 1
ATOM 4856 C C . ASP C 1 198 ? 16.593 -20.146 8.247 1.00 19.06 198 ASP C C 1
ATOM 4857 O O . ASP C 1 198 ? 16.145 -19.332 9.053 1.00 19.39 198 ASP C O 1
ATOM 4862 N N . TYR C 1 199 ? 15.902 -21.201 7.809 1.00 18.02 199 TYR C N 1
ATOM 4863 C CA . TYR C 1 199 ? 14.685 -21.581 8.504 1.00 17.41 199 TYR C CA 1
ATOM 4864 C C . TYR C 1 199 ? 14.903 -21.825 10.006 1.00 16.27 199 TYR C C 1
ATOM 4865 O O . TYR C 1 199 ? 14.146 -21.367 10.822 1.00 13.96 199 TYR C O 1
ATOM 4874 N N . LEU C 1 200 ? 15.928 -22.607 10.355 1.00 15.75 200 LEU C N 1
ATOM 4875 C CA . LEU C 1 200 ? 16.119 -22.961 11.750 1.00 15.31 200 LEU C CA 1
ATOM 4876 C C . LEU C 1 200 ? 16.460 -21.699 12.578 1.00 15.22 200 LEU C C 1
ATOM 4877 O O . LEU C 1 200 ? 16.026 -21.533 13.741 1.00 15.78 200 LEU C O 1
ATOM 4882 N N . LYS C 1 201 ? 17.216 -20.806 11.982 1.00 15.65 201 LYS C N 1
ATOM 4883 C CA . LYS C 1 201 ? 17.532 -19.527 12.655 1.00 17.76 201 LYS C CA 1
ATOM 4884 C C . LYS C 1 201 ? 16.324 -18.557 12.900 1.00 17.61 201 LYS C C 1
ATOM 4885 O O . LYS C 1 201 ? 16.232 -17.959 13.940 1.00 20.47 201 LYS C O 1
ATOM 4891 N N . ASP C 1 202 ? 15.431 -18.409 11.941 1.00 18.03 202 ASP C N 1
ATOM 4892 C CA . ASP C 1 202 ? 14.180 -17.620 12.096 1.00 16.80 202 ASP C CA 1
ATOM 4893 C C . ASP C 1 202 ? 13.285 -18.262 13.133 1.00 15.37 202 ASP C C 1
ATOM 4894 O O . ASP C 1 202 ? 12.675 -17.591 14.036 1.00 16.57 202 ASP C O 1
ATOM 4899 N N . MET C 1 203 ? 13.166 -19.581 13.040 1.00 13.69 203 MET C N 1
ATOM 4900 C CA . MET C 1 203 ? 12.489 -20.278 14.091 1.00 12.69 203 MET C CA 1
ATOM 4901 C C . MET C 1 203 ? 13.088 -19.995 15.430 1.00 14.06 203 MET C C 1
ATOM 4902 O O . MET C 1 203 ? 12.362 -19.644 16.367 1.00 15.27 203 MET C O 1
ATOM 4907 N N . ASN C 1 204 ? 14.376 -20.245 15.598 1.00 15.83 204 ASN C N 1
ATOM 4908 C CA . ASN C 1 204 ? 14.988 -19.991 16.899 1.00 16.94 204 ASN C CA 1
ATOM 4909 C C . ASN C 1 204 ? 14.824 -18.531 17.328 1.00 16.49 204 ASN C C 1
ATOM 4910 O O . ASN C 1 204 ? 14.706 -18.218 18.477 1.00 16.74 204 ASN C O 1
ATOM 4915 N N . LYS C 1 205 ? 14.869 -17.631 16.403 1.00 19.30 205 LYS C N 1
ATOM 4916 C CA . LYS C 1 205 ? 14.715 -16.258 16.803 1.00 21.14 205 LYS C CA 1
ATOM 4917 C C . LYS C 1 205 ? 13.386 -15.898 17.444 1.00 20.80 205 LYS C C 1
ATOM 4918 O O . LYS C 1 205 ? 13.359 -15.013 18.311 1.00 19.76 205 LYS C O 1
ATOM 4924 N N . ALA C 1 206 ? 12.314 -16.639 17.117 1.00 18.32 206 ALA C N 1
ATOM 4925 C CA . ALA C 1 206 ? 11.028 -16.406 17.783 1.00 19.34 206 ALA C CA 1
ATOM 4926 C C . ALA C 1 206 ? 10.966 -17.018 19.198 1.00 18.84 206 ALA C C 1
ATOM 4927 O O . ALA C 1 206 ? 10.116 -16.655 19.970 1.00 18.15 206 ALA C O 1
ATOM 4929 N N . ILE C 1 207 ? 11.837 -17.988 19.505 1.00 16.82 207 ILE C N 1
ATOM 4930 C CA . ILE C 1 207 ? 11.831 -18.623 20.806 1.00 19.28 207 ILE C CA 1
ATOM 4931 C C . ILE C 1 207 ? 12.337 -17.631 21.851 1.00 20.40 207 ILE C C 1
ATOM 4932 O O . ILE C 1 207 ? 13.383 -17.050 21.682 1.00 21.75 207 ILE C O 1
ATOM 4937 N N . PRO C 1 208 ? 11.599 -17.450 22.949 1.00 22.16 208 PRO C N 1
ATOM 4938 C CA . PRO C 1 208 ? 11.996 -16.383 23.847 1.00 22.62 208 PRO C CA 1
ATOM 4939 C C . PRO C 1 208 ? 13.305 -16.760 24.534 1.00 24.72 208 PRO C C 1
ATOM 4940 O O . PRO C 1 208 ? 13.592 -17.953 24.754 1.00 22.48 208 PRO C O 1
ATOM 4944 N N . THR C 1 209 ? 14.093 -15.761 24.916 1.00 25.92 209 THR C N 1
ATOM 4945 C CA . THR C 1 209 ? 15.494 -16.076 25.234 1.00 27.24 209 THR C CA 1
ATOM 4946 C C . THR C 1 209 ? 15.751 -17.097 26.362 1.00 27.99 209 THR C C 1
ATOM 4947 O O . THR C 1 209 ? 16.720 -17.909 26.259 1.00 29.08 209 THR C O 1
ATOM 4951 N N . ASP C 1 210 ? 14.924 -17.135 27.398 1.00 26.93 210 ASP C N 1
ATOM 4952 C CA . ASP C 1 210 ? 15.223 -18.103 28.483 1.00 27.91 210 ASP C CA 1
ATOM 4953 C C . ASP C 1 210 ? 14.492 -19.494 28.345 1.00 26.23 210 ASP C C 1
ATOM 4954 O O . ASP C 1 210 ? 14.533 -20.280 29.277 1.00 24.62 210 ASP C O 1
ATOM 4959 N N . ALA C 1 211 ? 13.882 -19.787 27.187 1.00 23.57 211 ALA C N 1
ATOM 4960 C CA . ALA C 1 211 ? 13.002 -20.971 27.080 1.00 23.15 211 ALA C CA 1
ATOM 4961 C C . ALA C 1 211 ? 13.798 -22.246 26.948 1.00 20.24 211 ALA C C 1
ATOM 4962 O O . ALA C 1 211 ? 14.951 -22.270 26.472 1.00 20.69 211 ALA C O 1
ATOM 4964 N N . GLU C 1 212 ? 13.253 -23.302 27.503 1.00 19.44 212 GLU C N 1
ATOM 4965 C CA . GLU C 1 212 ? 13.898 -24.593 27.334 1.00 17.37 212 GLU C CA 1
ATOM 4966 C C . GLU C 1 212 ? 13.252 -25.232 26.106 1.00 16.52 212 GLU C C 1
ATOM 4967 O O . GLU C 1 212 ? 12.008 -25.191 25.941 1.00 15.20 212 GLU C O 1
ATOM 4973 N N . VAL C 1 213 ? 14.091 -25.803 25.258 1.00 15.15 213 VAL C N 1
ATOM 4974 C CA . VAL C 1 213 ? 13.580 -26.341 24.010 1.00 14.50 213 VAL C CA 1
ATOM 4975 C C . VAL C 1 213 ? 13.713 -27.838 23.968 1.00 14.87 213 VAL C C 1
ATOM 4976 O O . VAL C 1 213 ? 14.830 -28.394 24.335 1.00 15.95 213 VAL C O 1
ATOM 4980 N N . THR C 1 214 ? 12.645 -28.502 23.544 1.00 12.42 214 THR C N 1
ATOM 4981 C CA . THR C 1 214 ? 12.701 -29.942 23.266 1.00 13.63 214 THR C CA 1
ATOM 4982 C C . THR C 1 214 ? 12.891 -30.221 21.786 1.00 14.05 214 THR C C 1
ATOM 4983 O O . THR C 1 214 ? 12.159 -29.685 20.952 1.00 12.85 214 THR C O 1
ATOM 4987 N N . VAL C 1 215 ? 13.887 -31.036 21.449 1.00 12.67 215 VAL C N 1
ATOM 4988 C CA . VAL C 1 215 ? 14.275 -31.309 20.034 1.00 13.28 215 VAL C CA 1
ATOM 4989 C C . VAL C 1 215 ? 14.014 -32.799 19.826 1.00 15.77 215 VAL C C 1
ATOM 4990 O O . VAL C 1 215 ? 14.520 -33.603 20.617 1.00 14.61 215 VAL C O 1
ATOM 4994 N N . GLU C 1 216 ? 13.194 -33.157 18.824 1.00 12.52 216 GLU C N 1
ATOM 4995 C CA . GLU C 1 216 ? 13.050 -34.540 18.431 1.00 14.34 216 GLU C CA 1
ATOM 4996 C C . GLU C 1 216 ? 13.717 -34.704 17.086 1.00 14.48 216 GLU C C 1
ATOM 4997 O O . GLU C 1 216 ? 13.503 -33.885 16.168 1.00 14.10 216 GLU C O 1
ATOM 5003 N N . LEU C 1 217 ? 14.610 -35.678 17.017 1.00 13.61 217 LEU C N 1
ATOM 5004 C CA . LEU C 1 217 ? 15.617 -35.727 15.949 1.00 14.21 217 LEU C CA 1
ATOM 5005 C C . LEU C 1 217 ? 15.871 -37.200 15.573 1.00 13.87 217 LEU C C 1
ATOM 5006 O O . LEU C 1 217 ? 15.939 -38.077 16.464 1.00 16.42 217 LEU C O 1
ATOM 5011 N N . GLY C 1 218 ? 15.936 -37.503 14.270 1.00 14.84 218 GLY C N 1
ATOM 5012 C CA . GLY C 1 218 ? 16.278 -38.879 13.805 1.00 14.19 218 GLY C CA 1
ATOM 5013 C C . GLY C 1 218 ? 17.308 -38.783 12.683 1.00 15.89 218 GLY C C 1
ATOM 5014 O O . GLY C 1 218 ? 18.023 -37.750 12.551 1.00 11.23 218 GLY C O 1
ATOM 5015 N N . GLU C 1 219 ? 17.331 -39.804 11.810 1.00 16.04 219 GLU C N 1
ATOM 5016 C CA . GLU C 1 219 ? 18.290 -39.891 10.725 1.00 17.89 219 GLU C CA 1
ATOM 5017 C C . GLU C 1 219 ? 17.630 -39.523 9.362 1.00 18.66 219 GLU C C 1
ATOM 5018 O O . GLU C 1 219 ? 16.737 -40.200 8.884 1.00 19.62 219 GLU C O 1
ATOM 5024 N N . GLU C 1 220 ? 17.995 -38.375 8.810 1.00 17.94 220 GLU C N 1
ATOM 5025 C CA . GLU C 1 220 ? 17.446 -37.923 7.562 1.00 19.86 220 GLU C CA 1
ATOM 5026 C C . GLU C 1 220 ? 15.892 -37.762 7.653 1.00 19.58 220 GLU C C 1
ATOM 5027 O O . GLU C 1 220 ? 15.159 -38.286 6.808 1.00 18.73 220 GLU C O 1
ATOM 5033 N N . PHE C 1 221 ? 15.410 -37.126 8.736 1.00 17.53 221 PHE C N 1
ATOM 5034 C CA . PHE C 1 221 ? 13.967 -36.898 8.959 1.00 15.99 221 PHE C CA 1
ATOM 5035 C C . PHE C 1 221 ? 13.750 -35.449 9.404 1.00 15.10 221 PHE C C 1
ATOM 5036 O O . PHE C 1 221 ? 14.704 -34.700 9.603 1.00 13.67 221 PHE C O 1
ATOM 5044 N N . PRO C 1 222 ? 12.462 -35.029 9.600 1.00 15.45 222 PRO C N 1
ATOM 5045 C CA . PRO C 1 222 ? 12.282 -33.659 9.989 1.00 13.75 222 PRO C CA 1
ATOM 5046 C C . PRO C 1 222 ? 12.674 -33.564 11.430 1.00 12.78 222 PRO C C 1
ATOM 5047 O O . PRO C 1 222 ? 12.714 -34.576 12.163 1.00 13.34 222 PRO C O 1
ATOM 5051 N N . VAL C 1 223 ? 12.995 -32.352 11.832 1.00 11.51 223 VAL C N 1
ATOM 5052 C CA . VAL C 1 223 ? 13.238 -32.087 13.244 1.00 11.12 223 VAL C CA 1
ATOM 5053 C C . VAL C 1 223 ? 11.963 -31.447 13.796 1.00 12.51 223 VAL C C 1
ATOM 5054 O O . VAL C 1 223 ? 11.243 -30.741 13.072 1.00 11.47 223 VAL C O 1
ATOM 5058 N N . LYS C 1 224 ? 11.626 -31.729 15.068 1.00 13.22 224 LYS C N 1
ATOM 5059 C CA . LYS C 1 224 ? 10.588 -30.970 15.718 1.00 13.64 224 LYS C CA 1
ATOM 5060 C C . LYS C 1 224 ? 11.214 -30.210 16.857 1.00 14.97 224 LYS C C 1
ATOM 5061 O O . LYS C 1 224 ? 12.172 -30.672 17.512 1.00 13.43 224 LYS C O 1
ATOM 5067 N N . LEU C 1 225 ? 10.662 -29.048 17.134 1.00 15.64 225 LEU C N 1
ATOM 5068 C CA . LEU C 1 225 ? 11.132 -28.281 18.303 1.00 16.46 225 LEU C CA 1
ATOM 5069 C C . LEU C 1 225 ? 9.881 -27.914 19.087 1.00 16.73 225 LEU C C 1
ATOM 5070 O O . LEU C 1 225 ? 8.890 -27.524 18.434 1.00 16.64 225 LEU C O 1
ATOM 5075 N N . HIS C 1 226 ? 9.892 -28.029 20.437 1.00 14.71 226 HIS C N 1
ATOM 5076 C CA . HIS C 1 226 ? 8.702 -27.737 21.260 1.00 16.55 226 HIS C CA 1
ATOM 5077 C C . HIS C 1 226 ? 9.197 -26.795 22.364 1.00 15.66 226 HIS C C 1
ATOM 5078 O O . HIS C 1 226 ? 10.321 -26.987 22.832 1.00 13.31 226 HIS C O 1
ATOM 5085 N N . TYR C 1 227 ? 8.389 -25.793 22.713 1.00 13.50 227 TYR C N 1
ATOM 5086 C CA . TYR C 1 227 ? 8.652 -24.916 23.874 1.00 13.84 227 TYR C CA 1
ATOM 5087 C C . TYR C 1 227 ? 7.370 -24.319 24.359 1.00 13.56 227 TYR C C 1
ATOM 5088 O O . TYR C 1 227 ? 6.336 -24.455 23.695 1.00 15.03 227 TYR C O 1
ATOM 5097 N N . GLN C 1 228 ? 7.411 -23.680 25.536 1.00 13.20 228 GLN C N 1
ATOM 5098 C CA . GLN C 1 228 ? 6.247 -23.128 26.171 1.00 14.07 228 GLN C CA 1
ATOM 5099 C C . GLN C 1 228 ? 6.453 -21.629 26.336 1.00 15.52 228 GLN C C 1
ATOM 5100 O O . GLN C 1 228 ? 7.594 -21.138 26.380 1.00 16.40 228 GLN C O 1
ATOM 5106 N N . ILE C 1 229 ? 5.354 -20.908 26.454 1.00 15.07 229 ILE C N 1
ATOM 5107 C CA . ILE C 1 229 ? 5.356 -19.480 26.682 1.00 17.24 229 ILE C CA 1
ATOM 5108 C C . ILE C 1 229 ? 4.236 -19.281 27.713 1.00 17.40 229 ILE C C 1
ATOM 5109 O O . ILE C 1 229 ? 3.552 -20.236 28.081 1.00 16.97 229 ILE C O 1
ATOM 5114 N N . ALA C 1 230 ? 3.987 -18.040 28.099 1.00 18.19 230 ALA C N 1
ATOM 5115 C CA . ALA C 1 230 ? 2.903 -17.795 29.044 1.00 19.41 230 ALA C CA 1
ATOM 5116 C C . ALA C 1 230 ? 3.034 -18.577 30.336 1.00 19.13 230 ALA C C 1
ATOM 5117 O O . ALA C 1 230 ? 1.997 -19.012 30.810 1.00 19.15 230 ALA C O 1
ATOM 5119 N N . GLU C 1 231 ? 4.252 -18.712 30.901 1.00 20.21 231 GLU C N 1
ATOM 5120 C CA . GLU C 1 231 ? 4.563 -19.552 32.086 1.00 20.12 231 GLU C CA 1
ATOM 5121 C C . GLU C 1 231 ? 4.005 -20.973 31.966 1.00 20.24 231 GLU C C 1
ATOM 5122 O O . GLU C 1 231 ? 3.456 -21.527 32.929 1.00 18.79 231 GLU C O 1
ATOM 5128 N N . GLY C 1 232 ? 4.089 -21.566 30.775 1.00 18.87 232 GLY C N 1
ATOM 5129 C CA . GLY C 1 232 ? 3.474 -22.868 30.639 1.00 18.01 232 GLY C CA 1
ATOM 5130 C C . GLY C 1 232 ? 2.120 -22.961 29.971 1.00 18.33 232 GLY C C 1
ATOM 5131 O O . GLY C 1 232 ? 1.753 -24.033 29.485 1.00 19.49 232 GLY C O 1
ATOM 5132 N N . MET C 1 233 ? 1.349 -21.880 29.895 1.00 18.21 233 MET C N 1
ATOM 5133 C CA . MET C 1 233 ? -0.017 -22.042 29.409 1.00 19.07 233 MET C CA 1
ATOM 5134 C C . MET C 1 233 ? -0.143 -21.853 27.928 1.00 18.95 233 MET C C 1
ATOM 5135 O O . MET C 1 233 ? -1.259 -21.725 27.448 1.00 20.04 233 MET C O 1
ATOM 5140 N N . GLY C 1 234 ? 0.977 -21.721 27.216 1.00 18.29 234 GLY C N 1
ATOM 5141 C CA . GLY C 1 234 ? 0.922 -21.862 25.783 1.00 16.24 234 GLY C CA 1
ATOM 5142 C C . GLY C 1 234 ? 2.032 -22.811 25.382 1.00 15.83 234 GLY C C 1
ATOM 5143 O O . GLY C 1 234 ? 3.095 -22.872 26.053 1.00 14.37 234 GLY C O 1
ATOM 5144 N N . THR C 1 235 ? 1.855 -23.519 24.265 1.00 14.30 235 THR C N 1
ATOM 5145 C CA . THR C 1 235 ? 2.947 -24.404 23.839 1.00 14.27 235 THR C CA 1
ATOM 5146 C C . THR C 1 235 ? 3.075 -24.193 22.322 1.00 13.83 235 THR C C 1
ATOM 5147 O O . THR C 1 235 ? 2.087 -23.932 21.600 1.00 14.27 235 THR C O 1
ATOM 5151 N N . ILE C 1 236 ? 4.286 -24.243 21.829 1.00 13.77 236 ILE C N 1
ATOM 5152 C CA . ILE C 1 236 ? 4.508 -24.071 20.387 1.00 13.86 236 ILE C CA 1
ATOM 5153 C C . ILE C 1 236 ? 5.325 -25.267 19.876 1.00 13.58 236 ILE C C 1
ATOM 5154 O O . ILE C 1 236 ? 6.273 -25.727 20.565 1.00 12.82 236 ILE C O 1
ATOM 5159 N N . THR C 1 237 ? 4.968 -25.816 18.704 1.00 12.02 237 THR C N 1
ATOM 5160 C CA . THR C 1 237 ? 5.761 -26.887 18.113 1.00 12.15 237 THR C CA 1
ATOM 5161 C C . THR C 1 237 ? 6.110 -26.393 16.719 1.00 13.21 237 THR C C 1
ATOM 5162 O O . THR C 1 237 ? 5.235 -25.875 16.027 1.00 11.46 237 THR C O 1
ATOM 5166 N N . TYR C 1 238 ? 7.383 -26.479 16.341 1.00 11.57 238 TYR C N 1
ATOM 5167 C CA . TYR C 1 238 ? 7.771 -26.309 14.974 1.00 13.54 238 TYR C CA 1
ATOM 5168 C C . TYR C 1 238 ? 8.109 -27.696 14.427 1.00 13.11 238 TYR C C 1
ATOM 5169 O O . TYR C 1 238 ? 8.614 -28.563 15.171 1.00 13.09 238 TYR C O 1
ATOM 5178 N N . MET C 1 239 ? 7.910 -27.883 13.123 1.00 13.78 239 MET C N 1
ATOM 5179 C CA . MET C 1 239 ? 8.487 -28.996 12.432 1.00 13.42 239 MET C CA 1
ATOM 5180 C C . MET C 1 239 ? 9.239 -28.501 11.205 1.00 12.54 239 MET C C 1
ATOM 5181 O O . MET C 1 239 ? 8.701 -27.680 10.431 1.00 14.18 239 MET C O 1
ATOM 5186 N N . LEU C 1 240 ? 10.470 -28.964 11.005 1.00 11.41 240 LEU C N 1
ATOM 5187 C CA . LEU C 1 240 ? 11.303 -28.499 9.877 1.00 12.09 240 LEU C CA 1
ATOM 5188 C C . LEU C 1 240 ? 11.744 -29.665 8.991 1.00 12.34 240 LEU C C 1
ATOM 5189 O O . LEU C 1 240 ? 12.405 -30.538 9.440 1.00 14.81 240 LEU C O 1
ATOM 5194 N N . ALA C 1 241 ? 11.389 -29.677 7.707 1.00 15.17 241 ALA C N 1
ATOM 5195 C CA . ALA C 1 241 ? 11.779 -30.761 6.852 1.00 15.78 241 ALA C CA 1
ATOM 5196 C C . ALA C 1 241 ? 13.291 -30.756 6.682 1.00 15.32 241 ALA C C 1
ATOM 5197 O O . ALA C 1 241 ? 13.886 -29.680 6.652 1.00 14.90 241 ALA C O 1
ATOM 5199 N N . PRO C 1 242 ? 13.900 -31.945 6.483 1.00 16.61 242 PRO C N 1
ATOM 5200 C CA . PRO C 1 242 ? 15.348 -31.991 6.299 1.00 18.54 242 PRO C CA 1
ATOM 5201 C C . PRO C 1 242 ? 15.729 -31.547 4.911 1.00 21.94 242 PRO C C 1
ATOM 5202 O O . PRO C 1 242 ? 14.927 -31.623 4.048 1.00 21.43 242 PRO C O 1
ATOM 5206 N N . ARG C 1 243 ? 16.956 -31.120 4.670 1.00 25.59 243 ARG C N 1
ATOM 5207 C CA . ARG C 1 243 ? 17.241 -30.717 3.318 1.00 29.21 243 ARG C CA 1
ATOM 5208 C C . ARG C 1 243 ? 17.937 -31.791 2.511 1.00 31.03 243 ARG C C 1
ATOM 5209 O O . ARG C 1 243 ? 17.562 -31.990 1.356 1.00 31.20 243 ARG C O 1
#

CATH classification: 3.70.10.10

Secondary structure (DSSP, 8-state):
--EEE-HHHHHHHHHHHHTT-SSEEE--EEEEEEE-TTSSEEEEEEEEGGGSSB--EEE-HHHHHHHHTT--EEE--EEEETTEEEE--TT---------SEEEEEEHHHHHHHHHHHHHH-SEEEEEEETTTTEEEEEEE-SS-EEEEEE-GGG-SEEEE---EEEEEHHHHHHHHHHS-TT-EEEEEE-BSS-EEEEEEEGGGTEEEEEEE---/-EEEEEHHHHHHHHHHHHTT-SEEEEEE-SSEEEEEEE-TTS-EEEEEEEEGGGSSEEE--S-EEEEEHHHHHHHHTTS-TTSEEEEE--EEEEETTEEEEE--B-GGGSPPPP-----EEEEEEHHHHHHHHHHHHTT-SEEEEEEETTTTEEEEEEE-SS-EEEEEE-GGGSSEEE---EEEEEEHHHHHHHHHHS-TT-EEEEEE-BSS-EEEEEEEGGGTEEEEEEE---/-EEEEEHHHHHHHHHHHHTT-SEEEEEE-SSEEEEEEE-TTSSEEEEEEEEGGGSSEEE--SEEEEEEHHHHHHHHTT---EEEEEEETTTTEEEEEETTEEEEEE-B-GGGS-PPPP------SEEEEEEHHHHHHHHHHHHHH-SEEEEEEETTTTEEEEEEE-SS-EEEEEE-GGG-SEEEE---EEEEEHHHHHHHHHHS-TT-EEEEEE-BSS-EEEEEEEGGGTEEEEEEE---

InterPro domains:
  IPR000730 Proliferating cell nuclear antigen, PCNA [MF_00317] (1-244)
  IPR000730 Proliferating cell nuclear antigen, PCNA [PR00339] (9-28)
  IPR000730 Proliferating cell nuclear antigen, PCNA [PR00339] (33-51)
  IPR000730 Proliferating cell nuclear antigen, PCNA [PR00339] (191-205)
  IPR000730 Proliferating cell nuclear antigen, PCNA [PR00339] (230-247)
  IPR000730 Proliferating cell nuclear antigen, PCNA [PTHR11352] (1-246)
  IPR022648 Proliferating cell nuclear antigen, PCNA, N-terminal [PF00705] (5-100)
  IPR022649 Proliferating cell nuclear antigen, PCNA, C-terminal [PF02747] (122-242)
  IPR022659 Proliferating cell nuclear antigen, PCNA, conserved site [PS01251] (33-56)
  IPR046938 DNA clamp superfamily [SSF55979] (1-244)

Nearest PDB structures (foldseek):
  3ifv-assembly1_A  TM=1.005E+00  e=6.229E-43  Haloferax volcanii
  3ifv-assembly1_C  TM=9.887E-01  e=6.135E-36  Haloferax volcanii
  3ifv-assembly1_B  TM=9.609E-01  e=1.181E-35  Haloferax volcanii
  3hi8-assembly1_A  TM=9.451E-01  e=1.216E-27  Haloferax volcanii
  1rxm-assembly1_A  TM=9.303E-01  e=4.690E-20  Archaeoglobus fulgidus

Sequence (690 aa):
FKAIVSAATLRDALDSVSVLVDECKIRESLSIRAVDPANVGMVDLTLDAAAFESYVIGVNLSRLEEVAGMALIHLTLNIRIDGLSYTLDPDSPDIPDLDLAANIVLEGTHLDRGIKAADMVSDHIRLRVDGAEETFHIEAEGDTDDVDLSLPPADLISIEAGAADSLFSLDYLKDMNKAIPTDAEVTVELGEEFPVKLHYQIAEGMGTITYMLAPRFKAIVSAATLRDALDSVSVLVDECKIRLNEESLSIRAVDPANVGMVDLTLDAAAFESYEAHGGVIGVNLSRLEEVAGMAGAGDLIHLTLKLNIRIDGLSYTLALIDPDSIRQEPDIPLAANIVLEGTHLDRGIKAADMVSDHIRLRVDGAEETFHIEAEGDTDDVDLSLPPADLISIEAGAADSLFSLDYLKDMNKAIPTDAEVTVELGEEFPVKLHYQIAEGMGTITYMLAPRFKAIVSAATLRDALDSVSVLVDECKIRLNEESLSIRAVDPANVGMVDLTLDAAAFESYEAHGGVIGVNLSRLEEVAGMAGDLIHLTLDEETRKLNIRIDGLSYTLALIDPDSIRQEPDIPDLDLAANIVLEGTHLDRGIKAADMVSDHIRLRVDGAEETFHIEAEGDTDDVDLSLPPADLISIEAGAADSLFSLDYLKDMNKAIPTDAEVTVELGEEFPVKLHYQIAEGMGTITYMLAPR

Foldseek 3Di:
DKFFADLVQVLLQLLLVVLADQWFWWDCWIWTWDAHPVNFKIKIKIFHCVLTPHDGDIDRRVVVNVVSVVASWIPPVWIDHPPDTDNGDNVVDDPDDDPAQKKFKAWLVLLVVLLVVQVVADQKWKWFADLVQRWIWIWHDHPDDIDIDIGGPVRTPDMRGDGFMFMARSVSSNSSSVSADNGWIWMWGGHYQAWIKIWTAGSVNSMIMIMIGHTD/DKFKAFLLQVLLQLLLVVLADQKWKWWQDQFWIWTWAAHPVRFKIKIKTFGCVRTPHHGTDTHMWMARSVVVNVVSVPADSRWMWIWDDCIWIDTVNDIDRGDIDDNVPDDDGDDDDAQKKFKAWLVLVVVLLVVQVVADQKWKWWFPQVQRWIWIWHHHPPDIDIDIGGPVRTPDMRRGGFMFMAGSSSSNSSSVSDDNGWIWMWHGHYNAWIKIWTADSVRRMIMIMIGHTD/DKFKAQLVQVLLVLLLVVLADQKWKWWQDAFWIWTWAAHPVRFKIKIKTFGCVRTPGHGGHTDMWMFRSVVVNVVSVVANWMWIWDADPPQQWIWIDTPNDTDTGHIDDNVPPDDGDDDDDDPAFKKFKAWLVLVVVLLVVQVVADQKWKWFFPLVQRWIWIWHDHPDDIDIDIGGPVRTPDMDRGGFIFMAGSSSSNSNSVSPDRGWIWMWRGHYQAWIKIKTADSVRRMIMIMIGHTD

Organism: Haloferax volcanii (NCBI:txid2246)

Solvent-accessible surface area: 30208 Å² total; per-residue (Å²): 139,131,0,31,0,32,14,58,18,9,93,49,1,6,45,0,0,28,31,13,20,116,115,12,86,22,140,183,45,16,31,1,120,14,38,9,126,60,104,45,0,36,0,37,1,40,1,50,29,81,11,12,107,47,94,96,75,32,7,60,0,54,57,7,47,88,2,2,32,10,58,107,1,44,11,77,58,51,2,94,10,118,27,4,39,2,66,35,120,28,133,124,60,119,36,51,146,37,152,19,61,2,31,0,25,0,68,4,71,37,2,57,44,2,4,122,1,0,47,28,21,23,85,67,0,83,2,56,10,42,34,102,115,81,10,0,16,1,23,5,133,18,157,90,9,51,4,40,4,29,3,49,70,102,61,26,75,54,29,120,25,23,63,4,45,4,67,0,8,0,70,48,0,72,48,0,20,144,3,14,33,127,119,11,104,0,32,1,32,0,4,107,150,96,25,0,14,2,52,6,109,7,20,173,34,56,0,56,1,24,0,14,1,36,48,152,38,116,2,48,0,26,0,42,15,5,72,46,1,3,49,0,0,36,36,15,10,104,74,2,24,8,78,3,58,117,120,21,9,24,2,71,10,14,6,90,68,108,46,0,36,0,41,0,51,0,51,29,65,16,12,116,37,23,116,14,176,48,38,49,10,0,0,53,0,58,62,6,46,83,1,1,41,21,13,39,52,71,53,67,0,41,6,50,96,134,5,46,2,98,0,100,27,2,34,2,38,4,23,50,49,89,34,130,76,19,111,156,24,17,97,35,117,94,69,1,38,0,29,0,68,3,70,40,2,62,53,1,5,118,2,0,50,24,16,28,89,80,0,80,0,64,12,47,30,98,115,85,7,0,18,3,30,8,137,14,160,116,5,56,4,35,3,30,4,53,64,98,62,20,75,59,32,116,27,22,64,3,43,1,53,0,24,0,60,52,2,74,66,0,15,170,6,16,41,117,124,16,97,0,30,0,37,0,4,104,147,114,33,1,35,2,53,8,108,5,23,191,29,98,1,60,0,25,0,19,0,36,45,163,33,63,0,35,0,32,3,62,14,6,80,46,0,4,53,0,0,30,37,17,19,100,70,1,26,8,88,2,60,119,137,23,9,21,0,100,10,4,8,115,65,91,44,0,38,0,36,0,54,0,59,31,60,10,12,113,48,32,105,5,130,36,36,41,11,0,0,59,0,50,62,5,47,85,2,0,38,14,28,124,52,73,0,31,8,51,26,63,105,161,77,152,59,4,45,1,93,2,100,26,3,33,3,37,1,22,31,51,90,43,132,78,12,122,136,36,14,114,21,52,144,44,148,28,56,1,36,0,25,0,69,4,72,35,2,58,47,1,5,120,2,0,47,22,19,19,90,81,0,82,1,60,13,41,43,93,118,80,7,0,16,2,18,8,133,22,155,82,10,49,3,37,2,33,4,54,61,106,60,22,78,55,30,112,25,26,61,4,39,3,66,0,32,0,67,54,1,47,66,0,12,150,5,9,34,122,127,12,97,0,33,0,36,0,4,105,153,101,24,0,13,2,49,8,104,10,22,182,31,69,1,64,0,26,0,17,0,31,50,151